Protein AF-0000000078804999 (afdb_homodimer)

Organism: NCBI:txid518634

pLDDT: mean 87.26, std 16.15, range [24.84, 98.88]

Solvent-accessible surface area (backbone atoms only — not comparable to full-atom values): 35826 Å² total; per-residue (Å²): 128,84,44,66,63,52,32,11,62,66,38,70,49,52,58,65,57,41,47,28,57,76,64,70,39,83,91,68,55,69,66,58,43,50,38,41,52,50,25,22,59,74,62,65,51,66,70,51,42,36,56,51,24,42,74,66,70,43,60,48,25,32,33,41,32,29,53,40,44,56,35,63,66,48,12,44,45,47,31,37,33,38,26,46,30,35,76,70,68,27,40,40,30,64,37,34,31,66,37,39,74,41,59,70,63,60,57,50,50,38,43,70,22,47,64,22,51,31,36,40,43,51,50,90,73,86,70,53,34,66,59,60,49,64,62,77,62,33,51,33,27,41,47,33,65,50,33,65,72,35,35,23,35,31,67,32,30,50,58,44,8,48,56,51,34,51,53,38,61,74,57,62,53,55,25,36,36,39,43,42,57,63,72,79,50,64,44,86,82,41,44,49,50,72,49,38,19,55,52,39,26,51,51,51,30,51,76,70,72,29,50,72,48,79,44,66,32,62,59,91,78,36,61,69,43,31,44,53,38,37,54,47,47,59,70,74,38,81,72,52,27,29,40,37,20,40,33,67,44,30,22,31,36,48,22,52,33,53,74,71,65,51,51,65,24,82,57,30,25,38,34,21,43,52,47,49,70,52,29,65,32,13,42,49,40,35,14,20,36,24,54,45,49,67,62,50,22,47,50,50,46,52,52,44,52,53,35,40,38,50,72,70,64,62,60,73,72,70,78,66,68,69,80,86,67,77,83,64,86,75,70,70,66,53,52,66,49,74,36,67,55,45,77,42,87,40,57,19,52,109,128,83,44,65,62,52,32,11,62,67,37,72,47,53,56,66,57,41,48,27,56,75,62,69,40,82,90,71,55,71,68,55,43,49,38,41,52,50,24,23,58,76,62,66,50,65,71,51,42,34,56,51,24,42,74,68,70,43,58,48,26,34,34,42,33,28,54,42,45,54,35,64,67,47,11,43,45,47,30,38,34,36,26,46,30,34,77,69,68,28,40,39,30,64,38,35,32,67,38,41,74,41,59,72,62,60,57,51,50,37,41,69,23,45,65,24,50,31,35,40,42,51,52,90,73,86,70,54,34,68,57,60,51,66,63,78,62,32,51,34,26,40,48,34,64,51,32,63,74,34,34,24,34,30,66,31,30,51,58,44,8,48,55,51,33,50,54,38,59,75,54,61,52,55,27,35,37,38,43,42,59,65,70,81,50,62,43,87,84,42,44,48,50,72,49,38,19,55,54,38,25,50,52,52,29,52,75,70,71,28,48,73,47,79,46,68,32,61,59,91,76,37,61,69,43,30,42,52,38,37,54,47,45,58,70,74,37,80,71,51,24,29,39,37,20,39,32,66,45,28,20,30,36,49,22,52,34,53,74,70,67,51,50,66,23,84,59,29,24,38,35,21,43,51,46,49,71,52,28,66,32,13,40,50,39,36,15,20,35,24,53,46,49,66,60,49,21,48,51,49,46,54,53,43,50,53,34,39,38,50,71,70,63,62,58,75,72,74,81,70,64,78,83,86,68,75,83,62,88,72,71,70,64,52,52,66,49,71,37,68,53,45,76,43,88,43,56,18,50,110

Structure (mmCIF, N/CA/C/O backbone):
data_AF-0000000078804999-model_v1
#
loop_
_entity.id
_entity.type
_entity.pdbx_description
1 polymer 'Transcriptional regulator, LacI family'
#
loop_
_atom_site.group_PDB
_atom_site.id
_atom_site.type_symbol
_atom_site.label_atom_id
_atom_site.label_alt_id
_atom_site.label_comp_id
_atom_site.label_asym_id
_atom_site.label_entity_id
_atom_site.label_seq_id
_atom_site.pdbx_PDB_ins_code
_atom_site.Cartn_x
_atom_site.Cartn_y
_atom_site.Cartn_z
_atom_site.occupancy
_atom_site.B_iso_or_equiv
_atom_site.auth_seq_id
_atom_site.auth_comp_id
_atom_site.auth_asym_id
_atom_site.auth_atom_id
_atom_site.pdbx_PDB_model_num
ATOM 1 N N . MET A 1 1 ? 15.82 34.188 16.109 1 55.66 1 MET A N 1
ATOM 2 C CA . MET A 1 1 ? 15.422 33.594 14.828 1 55.66 1 MET A CA 1
ATOM 3 C C . MET A 1 1 ? 14.961 34.688 13.852 1 55.66 1 MET A C 1
ATOM 5 O O . MET A 1 1 ? 14.352 35.656 14.258 1 55.66 1 MET A O 1
ATOM 9 N N . VAL A 1 2 ? 15.672 34.688 12.703 1 70.12 2 VAL A N 1
ATOM 10 C CA . VAL A 1 2 ? 15.305 35.625 11.656 1 70.12 2 VAL A CA 1
ATOM 11 C C . VAL A 1 2 ? 13.836 35.469 11.289 1 70.12 2 VAL A C 1
ATOM 13 O O . VAL A 1 2 ? 13.375 34.344 11.055 1 70.12 2 VAL A O 1
ATOM 16 N N . GLY A 1 3 ? 13.008 36.469 11.562 1 78.62 3 GLY A N 1
ATOM 17 C CA . GLY A 1 3 ? 11.594 36.438 11.211 1 78.62 3 GLY A CA 1
ATOM 18 C C . GLY A 1 3 ? 11.234 37.438 10.109 1 78.62 3 GLY A C 1
ATOM 19 O O . GLY A 1 3 ? 12.109 38.094 9.547 1 78.62 3 GLY A O 1
ATOM 20 N N . MET A 1 4 ? 9.93 37.438 9.859 1 83.88 4 MET A N 1
ATOM 21 C CA . MET A 1 4 ? 9.438 38.312 8.789 1 83.88 4 MET A CA 1
ATOM 22 C C . MET A 1 4 ? 9.734 39.75 9.102 1 83.88 4 MET A C 1
ATOM 24 O O . MET A 1 4 ? 9.984 40.562 8.195 1 83.88 4 MET A O 1
ATOM 28 N N . ARG A 1 5 ? 9.805 40.031 10.305 1 85.44 5 ARG A N 1
ATOM 29 C CA . ARG A 1 5 ? 10.109 41.406 10.719 1 85.44 5 ARG A CA 1
ATOM 30 C C . ARG A 1 5 ? 11.539 41.781 10.352 1 85.44 5 ARG A C 1
ATOM 32 O O . ARG A 1 5 ? 11.805 42.906 9.961 1 85.44 5 ARG A O 1
ATOM 39 N N . ASP A 1 6 ? 12.414 40.812 10.5 1 88.44 6 ASP A N 1
ATOM 40 C CA . ASP A 1 6 ? 13.805 41.062 10.133 1 88.44 6 ASP A CA 1
ATOM 41 C C . ASP A 1 6 ? 13.945 41.25 8.625 1 88.44 6 ASP A C 1
ATOM 43 O O . ASP A 1 6 ? 14.734 42.094 8.172 1 88.44 6 ASP A O 1
ATOM 47 N N . VAL A 1 7 ? 13.172 40.469 7.98 1 90.56 7 VAL A N 1
ATOM 48 C CA . VAL A 1 7 ? 13.18 40.594 6.527 1 90.56 7 VAL A CA 1
ATOM 49 C C . VAL A 1 7 ? 12.656 42 6.129 1 90.56 7 VAL A C 1
ATOM 51 O O . VAL A 1 7 ? 13.219 42.625 5.246 1 90.56 7 VAL A O 1
ATOM 54 N N . ALA A 1 8 ? 11.688 42.406 6.73 1 90.75 8 ALA A N 1
ATOM 55 C CA . ALA A 1 8 ? 11.094 43.719 6.453 1 90.75 8 ALA A CA 1
ATOM 56 C C . ALA A 1 8 ? 12.086 44.844 6.719 1 90.75 8 ALA A C 1
ATOM 58 O O . ALA A 1 8 ? 12.219 45.75 5.91 1 90.75 8 ALA A O 1
ATOM 59 N N . LYS A 1 9 ? 12.719 44.719 7.766 1 91.81 9 LYS A N 1
ATOM 60 C CA . LYS A 1 9 ? 13.719 45.719 8.148 1 91.81 9 LYS A CA 1
ATOM 61 C C . LYS A 1 9 ? 14.859 45.781 7.133 1 91.81 9 LYS A C 1
ATOM 63 O O . LYS A 1 9 ? 15.273 46.844 6.707 1 91.81 9 LYS A O 1
ATOM 68 N N . THR A 1 10 ? 15.281 44.625 6.785 1 92.31 10 THR A N 1
ATOM 69 C CA . THR A 1 10 ? 16.406 44.531 5.863 1 92.31 10 THR A CA 1
ATOM 70 C C . THR A 1 10 ? 16.016 45.031 4.473 1 92.31 10 THR A C 1
ATOM 72 O O . THR A 1 10 ? 16.812 45.688 3.795 1 92.31 10 THR A O 1
ATOM 75 N N . ALA A 1 11 ? 14.898 44.656 4.109 1 92.31 11 ALA A N 1
ATOM 76 C CA . ALA A 1 11 ? 14.398 45.031 2.783 1 92.31 11 ALA A CA 1
ATOM 77 C C . ALA A 1 11 ? 13.922 46.469 2.752 1 92.31 11 ALA A C 1
ATOM 79 O O . ALA A 1 11 ? 13.742 47.062 1.678 1 92.31 11 ALA A O 1
ATOM 80 N N . GLY A 1 12 ? 13.617 47.125 3.84 1 93.19 12 GLY A N 1
ATOM 81 C CA . GLY A 1 12 ? 13.094 48.469 3.912 1 93.19 12 GLY A CA 1
ATOM 82 C C . GLY A 1 12 ? 11.641 48.594 3.486 1 93.19 12 GLY A C 1
ATOM 83 O O . GLY A 1 12 ? 11.258 49.531 2.812 1 93.19 12 GLY A O 1
ATOM 84 N N . VAL A 1 13 ? 10.984 47.531 3.715 1 92.81 13 VAL A N 1
ATOM 85 C CA . VAL A 1 13 ? 9.57 47.531 3.344 1 92.81 13 VAL A CA 1
ATOM 86 C C . VAL A 1 13 ? 8.719 47.188 4.562 1 92.81 13 VAL A C 1
ATOM 88 O O . VAL A 1 13 ? 9.25 46.906 5.645 1 92.81 13 VAL A O 1
ATOM 91 N N . SER A 1 14 ? 7.406 47.375 4.414 1 89.25 14 SER A N 1
ATOM 92 C CA . SER A 1 14 ? 6.488 47.062 5.5 1 89.25 14 SER A CA 1
ATOM 93 C C . SER A 1 14 ? 6.375 45.531 5.688 1 89.25 14 SER A C 1
ATOM 95 O O . SER A 1 14 ? 6.656 44.781 4.762 1 89.25 14 SER A O 1
ATOM 97 N N . LEU A 1 15 ? 5.953 45.125 6.914 1 89.06 15 LEU A N 1
ATOM 98 C CA . LEU A 1 15 ? 5.691 43.719 7.211 1 89.06 15 LEU A CA 1
ATOM 99 C C . LEU A 1 15 ? 4.637 43.156 6.27 1 89.06 15 LEU A C 1
ATOM 101 O O . LEU A 1 15 ? 4.719 41.969 5.863 1 89.06 15 LEU A O 1
ATOM 105 N N . SER A 1 16 ? 3.701 44 5.93 1 86.19 16 SER A N 1
ATOM 106 C CA . SER A 1 16 ? 2.635 43.594 5.027 1 86.19 16 SER A CA 1
ATOM 107 C C . SER A 1 16 ? 3.18 43.25 3.643 1 86.19 16 SER A C 1
ATOM 109 O O . SER A 1 16 ? 2.752 42.281 3.018 1 86.19 16 SER A O 1
ATOM 111 N N . THR A 1 17 ? 4.039 44.031 3.242 1 87.69 17 THR A N 1
ATOM 112 C CA . THR A 1 17 ? 4.656 43.812 1.941 1 87.69 17 THR A CA 1
ATOM 113 C C . THR A 1 17 ? 5.43 42.5 1.939 1 87.69 17 THR A C 1
ATOM 115 O O . THR A 1 17 ? 5.355 41.719 0.979 1 87.69 17 THR A O 1
ATOM 118 N N . VAL A 1 18 ? 6.152 42.219 3.049 1 88 18 VAL A N 1
ATOM 119 C CA . VAL A 1 18 ? 6.895 40.969 3.178 1 88 18 VAL A CA 1
ATOM 120 C C . VAL A 1 18 ? 5.926 39.781 3.166 1 88 18 VAL A C 1
ATOM 122 O O . VAL A 1 18 ? 6.184 38.75 2.518 1 88 18 VAL A O 1
ATOM 125 N N . SER A 1 19 ? 4.879 39.938 3.836 1 81.56 19 SER A N 1
ATOM 126 C CA . SER A 1 19 ? 3.869 38.906 3.906 1 81.56 19 SER A CA 1
ATOM 127 C C . SER A 1 19 ? 3.305 38.594 2.525 1 81.56 19 SER A C 1
ATOM 129 O O . SER A 1 19 ? 3.143 37.406 2.17 1 81.56 19 SER A O 1
ATOM 131 N N . LEU A 1 20 ? 3.051 39.625 1.812 1 82.06 20 LEU A N 1
ATOM 132 C CA . LEU A 1 20 ? 2.508 39.469 0.47 1 82.06 20 LEU A CA 1
ATOM 133 C C . LEU A 1 20 ? 3.498 38.719 -0.428 1 82.06 20 LEU A C 1
ATOM 135 O O . LEU A 1 20 ? 3.109 37.844 -1.207 1 82.06 20 LEU A O 1
ATOM 139 N N . VAL A 1 21 ? 4.703 39.031 -0.311 1 79.31 21 VAL A N 1
ATOM 140 C CA . VAL A 1 21 ? 5.742 38.406 -1.136 1 79.31 21 VAL A CA 1
ATOM 141 C C . VAL A 1 21 ? 5.945 36.969 -0.72 1 79.31 21 VAL A C 1
ATOM 143 O O . VAL A 1 21 ? 5.992 36.062 -1.568 1 79.31 21 VAL A O 1
ATOM 146 N N . VAL A 1 22 ? 6.02 36.719 0.63 1 79.62 22 VAL A N 1
ATOM 147 C CA . VAL A 1 22 ? 6.328 35.406 1.187 1 79.62 22 VAL A CA 1
ATOM 148 C C . VAL A 1 22 ? 5.176 34.438 0.903 1 79.62 22 VAL A C 1
ATOM 150 O O . VAL A 1 22 ? 5.402 33.25 0.643 1 79.62 22 VAL A O 1
ATOM 153 N N . ASN A 1 23 ? 3.998 35 0.864 1 74.62 23 ASN A N 1
ATOM 154 C CA . ASN A 1 23 ? 2.82 34.156 0.685 1 74.62 23 ASN A CA 1
ATOM 155 C C . ASN A 1 23 ? 2.305 34.219 -0.75 1 74.62 23 ASN A C 1
ATOM 157 O O . ASN A 1 23 ? 1.319 33.562 -1.087 1 74.62 23 ASN A O 1
ATOM 161 N N . ASN A 1 24 ? 2.988 34.906 -1.543 1 73.44 24 ASN A N 1
ATOM 162 C CA . ASN A 1 24 ? 2.602 35.094 -2.938 1 73.44 24 ASN A CA 1
ATOM 163 C C . ASN A 1 24 ? 1.126 35.469 -3.066 1 73.44 24 ASN A C 1
ATOM 165 O O . ASN A 1 24 ? 0.387 34.844 -3.82 1 73.44 24 ASN A O 1
ATOM 169 N N . THR A 1 25 ? 0.78 36.25 -2.217 1 70.69 25 THR A N 1
ATOM 170 C CA . THR A 1 25 ? -0.591 36.75 -2.248 1 70.69 25 THR A CA 1
ATOM 171 C C . THR A 1 25 ? -0.617 38.25 -2.51 1 70.69 25 THR A C 1
ATOM 173 O O . THR A 1 25 ? 0.328 38.969 -2.164 1 70.69 25 THR A O 1
ATOM 176 N N . GLY A 1 26 ? -1.619 38.75 -3.23 1 70.25 26 GLY A N 1
ATOM 177 C CA . GLY A 1 26 ? -1.794 40.188 -3.482 1 70.25 26 GLY A CA 1
ATOM 178 C C . GLY A 1 26 ? -0.803 40.75 -4.492 1 70.25 26 GLY A C 1
ATOM 179 O O . GLY A 1 26 ? 0.019 40 -5.031 1 70.25 26 GLY A O 1
ATOM 180 N N . TYR A 1 27 ? -0.917 41.938 -4.832 1 82.06 27 TYR A N 1
ATOM 181 C CA . TYR A 1 27 ? -0.041 42.594 -5.789 1 82.06 27 TYR A CA 1
ATOM 182 C C . TYR A 1 27 ? 1.155 43.25 -5.086 1 82.06 27 TYR A C 1
ATOM 184 O O . TYR A 1 27 ? 1.003 43.875 -4.047 1 82.06 27 TYR A O 1
ATOM 192 N N . VAL A 1 28 ? 2.271 42.812 -5.477 1 85.31 28 VAL A N 1
ATOM 193 C CA . VAL A 1 28 ? 3.52 43.469 -5.086 1 85.31 28 VAL A CA 1
ATOM 194 C C . VAL A 1 28 ? 4.359 43.75 -6.324 1 85.31 28 VAL A C 1
ATOM 196 O O . VAL A 1 28 ? 4.426 42.938 -7.246 1 85.31 28 VAL A O 1
ATOM 199 N N . SER A 1 29 ? 4.789 45.031 -6.434 1 88.19 29 SER A N 1
ATOM 200 C CA . SER A 1 29 ? 5.602 45.406 -7.59 1 88.19 29 SER A CA 1
ATOM 201 C C . SER A 1 29 ? 6.844 44.531 -7.699 1 88.19 29 SER A C 1
ATOM 203 O O . SER A 1 29 ? 7.316 44 -6.699 1 88.19 29 SER A O 1
ATOM 205 N N . ASP A 1 30 ? 7.309 44.406 -8.914 1 90.19 30 ASP A N 1
ATOM 206 C CA . ASP A 1 30 ? 8.492 43.594 -9.18 1 90.19 30 ASP A CA 1
ATOM 207 C C . ASP A 1 30 ? 9.688 44.094 -8.367 1 90.19 30 ASP A C 1
ATOM 209 O O . ASP A 1 30 ? 10.492 43.281 -7.879 1 90.19 30 ASP A O 1
ATOM 213 N N . ASP A 1 31 ? 9.727 45.344 -8.32 1 89.69 31 ASP A N 1
ATOM 214 C CA . ASP A 1 31 ? 10.828 45.938 -7.574 1 89.69 31 ASP A CA 1
ATOM 215 C C . ASP A 1 31 ? 10.773 45.562 -6.098 1 89.69 31 ASP A C 1
ATOM 217 O O . ASP A 1 31 ? 11.789 45.188 -5.508 1 89.69 31 ASP A O 1
ATOM 221 N N . MET A 1 32 ? 9.641 45.688 -5.527 1 90.38 32 MET A N 1
ATOM 222 C CA . MET A 1 32 ? 9.453 45.344 -4.117 1 90.38 32 MET A CA 1
ATOM 223 C C . MET A 1 32 ? 9.695 43.844 -3.867 1 90.38 32 MET A C 1
ATOM 225 O O . MET A 1 32 ? 10.297 43.469 -2.857 1 90.38 32 MET A O 1
ATOM 229 N N . ARG A 1 33 ? 9.258 43.031 -4.68 1 92.06 33 ARG A N 1
ATOM 230 C CA . ARG A 1 33 ? 9.469 41.594 -4.582 1 92.06 33 ARG A CA 1
ATOM 231 C C . ARG A 1 33 ? 10.961 41.25 -4.578 1 92.06 33 ARG A C 1
ATOM 233 O O . ARG A 1 33 ? 11.422 40.438 -3.768 1 92.06 33 ARG A O 1
ATOM 240 N N . ALA A 1 34 ? 11.602 41.875 -5.48 1 91.69 34 ALA A N 1
ATOM 241 C CA . ALA A 1 34 ? 13.039 41.656 -5.578 1 91.69 34 ALA A CA 1
ATOM 242 C C . ALA A 1 34 ? 13.75 42.031 -4.289 1 91.69 34 ALA A C 1
ATOM 244 O O . ALA A 1 34 ? 14.672 41.375 -3.846 1 91.69 34 ALA A O 1
ATOM 245 N N . LYS A 1 35 ? 13.367 43.156 -3.77 1 92.12 35 LYS A N 1
ATOM 246 C CA . LYS A 1 35 ? 13.953 43.656 -2.521 1 92.12 35 LYS A CA 1
ATOM 247 C C . LYS A 1 35 ? 13.727 42.656 -1.391 1 92.12 35 LYS A C 1
ATOM 249 O O . LYS A 1 35 ? 14.641 42.344 -0.615 1 92.12 35 LYS A O 1
ATOM 254 N N . VAL A 1 36 ? 12.531 42.156 -1.326 1 91.75 36 VAL A N 1
ATOM 255 C CA . VAL A 1 36 ? 12.164 41.219 -0.266 1 91.75 36 VAL A CA 1
ATOM 256 C C . VAL A 1 36 ? 12.922 39.906 -0.443 1 91.75 36 VAL A C 1
ATOM 258 O O . VAL A 1 36 ? 13.469 39.375 0.52 1 91.75 36 VAL A O 1
ATOM 261 N N . GLU A 1 37 ? 12.984 39.438 -1.61 1 89.94 37 GLU A N 1
ATOM 262 C CA . GLU A 1 37 ? 13.688 38.188 -1.895 1 89.94 37 GLU A CA 1
ATOM 263 C C . GLU A 1 37 ? 15.18 38.312 -1.598 1 89.94 37 GLU A C 1
ATOM 265 O O . GLU A 1 37 ? 15.797 37.375 -1.105 1 89.94 37 GLU A O 1
ATOM 270 N N . ALA A 1 38 ? 15.75 39.438 -1.987 1 89.38 38 ALA A N 1
ATOM 271 C CA . ALA A 1 38 ? 17.156 39.719 -1.684 1 89.38 38 ALA A CA 1
ATOM 272 C C . ALA A 1 38 ? 17.406 39.688 -0.178 1 89.38 38 ALA A C 1
ATOM 274 O O . ALA A 1 38 ? 18.422 39.156 0.288 1 89.38 38 ALA A O 1
ATOM 275 N N . ALA A 1 39 ? 16.562 40.312 0.559 1 90 39 ALA A N 1
ATOM 276 C CA . ALA A 1 39 ? 16.656 40.344 2.016 1 90 39 ALA A CA 1
ATOM 277 C C . ALA A 1 39 ? 16.531 38.938 2.604 1 90 39 ALA A C 1
ATOM 279 O O . ALA A 1 39 ? 17.234 38.594 3.557 1 90 39 ALA A O 1
ATOM 280 N N . MET A 1 40 ? 15.648 38.156 2.047 1 87 40 MET A N 1
ATOM 281 C CA . MET A 1 40 ? 15.469 36.781 2.496 1 87 40 MET A CA 1
ATOM 282 C C . MET A 1 40 ? 16.734 35.969 2.291 1 87 40 MET A C 1
ATOM 284 O O . MET A 1 40 ? 17.141 35.188 3.172 1 87 40 MET A O 1
ATOM 288 N N . ARG A 1 41 ? 17.297 36.156 1.209 1 82.81 41 ARG A N 1
ATOM 289 C CA . ARG A 1 41 ? 18.547 35.438 0.9 1 82.81 41 ARG A CA 1
ATOM 290 C C . ARG A 1 41 ? 19.672 35.875 1.839 1 82.81 41 ARG A C 1
ATOM 292 O O . ARG A 1 41 ? 20.422 35.062 2.344 1 82.81 41 ARG A O 1
ATOM 299 N N . GLN A 1 42 ? 19.75 37.188 1.943 1 85.56 42 GLN A N 1
ATOM 300 C CA . GLN A 1 42 ? 20.797 37.75 2.801 1 85.56 42 GLN A CA 1
ATOM 301 C C . GLN A 1 42 ? 20.688 37.188 4.223 1 85.56 42 GLN A C 1
ATOM 303 O O . GLN A 1 42 ? 21.703 36.938 4.871 1 85.56 42 GLN A O 1
ATOM 308 N N . LEU A 1 43 ? 19.484 37 4.633 1 84.44 43 LEU A N 1
ATOM 309 C CA . LEU A 1 43 ? 19.234 36.594 6.012 1 84.44 43 LEU A CA 1
ATOM 310 C C . LEU A 1 43 ? 19.094 35.094 6.105 1 84.44 43 LEU A C 1
ATOM 312 O O . LEU A 1 43 ? 18.891 34.531 7.195 1 84.44 43 LEU A O 1
ATOM 316 N N . ASN A 1 44 ? 19.156 34.469 4.934 1 78 44 ASN A N 1
ATOM 317 C CA . ASN A 1 44 ? 18.875 33.062 4.883 1 78 44 ASN A CA 1
ATOM 318 C C . ASN A 1 44 ? 17.531 32.719 5.508 1 78 44 ASN A C 1
ATOM 320 O O . ASN A 1 44 ? 17.422 31.781 6.309 1 78 44 ASN A O 1
ATOM 324 N N . TYR A 1 45 ? 16.641 33.719 5.18 1 76.44 45 TYR A N 1
ATOM 325 C CA . TYR A 1 45 ? 15.297 33.531 5.707 1 76.44 45 TYR A CA 1
ATOM 326 C C . TYR A 1 45 ? 14.508 32.531 4.875 1 76.44 45 TYR A C 1
ATOM 328 O O . TYR A 1 45 ? 14.367 32.688 3.66 1 76.44 45 TYR A O 1
ATOM 336 N N . ILE A 1 46 ? 14.125 31.438 5.578 1 73.56 46 ILE A N 1
ATOM 337 C CA . ILE A 1 46 ? 13.234 30.453 4.965 1 73.56 46 ILE A CA 1
ATOM 338 C C . ILE A 1 46 ? 11.844 30.562 5.586 1 73.56 46 ILE A C 1
ATOM 340 O O . ILE A 1 46 ? 11.688 30.438 6.801 1 73.56 46 ILE A O 1
ATOM 344 N N . PRO A 1 47 ? 10.891 30.969 4.672 1 75.88 47 PRO A N 1
ATOM 345 C CA . PRO A 1 47 ? 9.531 31.094 5.207 1 75.88 47 PRO A CA 1
ATOM 346 C C . PRO A 1 47 ? 9.062 29.844 5.938 1 75.88 47 PRO A C 1
ATOM 348 O O . PRO A 1 47 ? 9.344 28.734 5.492 1 75.88 47 PRO A O 1
ATOM 351 N N . ASN A 1 48 ? 8.469 30.094 7.07 1 74.25 48 ASN A N 1
ATOM 352 C CA . ASN A 1 48 ? 7.91 29 7.867 1 74.25 48 ASN A CA 1
ATOM 353 C C . ASN A 1 48 ? 6.559 28.547 7.324 1 74.25 48 ASN A C 1
ATOM 355 O O . ASN A 1 48 ? 5.586 29.312 7.359 1 74.25 48 ASN A O 1
ATOM 359 N N . GLU A 1 49 ? 6.547 27.375 6.805 1 77.5 49 GLU A N 1
ATOM 360 C CA . GLU A 1 49 ? 5.332 26.875 6.172 1 77.5 49 GLU A CA 1
ATOM 361 C C . GLU A 1 49 ? 4.199 26.734 7.184 1 77.5 49 GLU A C 1
ATOM 363 O O . GLU A 1 49 ? 3.023 26.828 6.828 1 77.5 49 GLU A O 1
ATOM 368 N N . LEU A 1 50 ? 4.574 26.531 8.328 1 74.88 50 LEU A N 1
ATOM 369 C CA . LEU A 1 50 ? 3.553 26.453 9.367 1 74.88 50 LEU A CA 1
ATOM 370 C C . LEU A 1 50 ? 2.771 27.766 9.453 1 74.88 50 LEU A C 1
ATOM 372 O O . LEU A 1 50 ? 1.546 27.75 9.586 1 74.88 50 LEU A O 1
ATOM 376 N N . ALA A 1 51 ? 3.512 28.828 9.414 1 70.69 51 ALA A N 1
ATOM 377 C CA . ALA A 1 51 ? 2.875 30.141 9.445 1 70.69 51 ALA A CA 1
ATOM 378 C C . ALA A 1 51 ? 2.008 30.375 8.211 1 70.69 51 ALA A C 1
ATOM 380 O O . ALA A 1 51 ? 0.892 30.891 8.312 1 70.69 51 ALA A O 1
ATOM 381 N N . ARG A 1 52 ? 2.564 29.984 7.176 1 75.38 52 ARG A N 1
ATOM 382 C CA . ARG A 1 52 ? 1.836 30.141 5.922 1 75.38 52 ARG A CA 1
ATOM 383 C C . ARG A 1 52 ? 0.568 29.297 5.914 1 75.38 52 ARG A C 1
ATOM 385 O O . ARG A 1 52 ? -0.479 29.734 5.438 1 75.38 52 ARG A O 1
ATOM 392 N N . ASN A 1 53 ? 0.741 28.094 6.289 1 78.62 53 ASN A N 1
ATOM 393 C CA . ASN A 1 53 ? -0.4 27.188 6.355 1 78.62 53 ASN A CA 1
ATOM 394 C C . ASN A 1 53 ? -1.479 27.719 7.297 1 78.62 53 ASN A C 1
ATOM 396 O O . ASN A 1 53 ? -2.672 27.578 7.016 1 78.62 53 ASN A O 1
ATOM 400 N N . LEU A 1 54 ? -1.038 28.266 8.328 1 71.75 54 LEU A N 1
ATOM 401 C CA . LEU A 1 54 ? -1.99 28.844 9.273 1 71.75 54 LEU A CA 1
ATOM 402 C C . LEU A 1 54 ? -2.764 29.984 8.625 1 71.75 54 LEU A C 1
ATOM 404 O O . LEU A 1 54 ? -3.982 30.094 8.781 1 71.75 54 LEU A O 1
ATOM 408 N N . TYR A 1 55 ? -2.016 30.781 7.949 1 69.25 55 TYR A N 1
ATOM 409 C CA . TYR A 1 55 ? -2.623 31.938 7.289 1 69.25 55 TYR A CA 1
ATOM 410 C C . TYR A 1 55 ? -3.66 31.484 6.266 1 69.25 55 TYR A C 1
ATOM 412 O O . TYR A 1 55 ? -4.754 32.062 6.195 1 69.25 55 TYR A O 1
ATOM 420 N N . ARG A 1 56 ? -3.355 30.484 5.57 1 75.19 56 ARG A N 1
ATOM 421 C CA . ARG A 1 56 ? -4.223 30.016 4.5 1 75.19 56 ARG A CA 1
ATOM 422 C C . ARG A 1 56 ? -5.219 28.984 5.023 1 75.19 56 ARG A C 1
ATOM 424 O O . ARG A 1 56 ? -6.188 28.641 4.34 1 75.19 56 ARG A O 1
ATOM 431 N N . ASN A 1 57 ? -4.965 28.531 6.18 1 79.19 57 ASN A N 1
ATOM 432 C CA . ASN A 1 57 ? -5.754 27.453 6.766 1 79.19 57 ASN A CA 1
ATOM 433 C C . ASN A 1 57 ? -5.742 26.219 5.891 1 79.19 57 ASN A C 1
ATOM 435 O O . ASN A 1 57 ? -6.797 25.656 5.59 1 79.19 57 ASN A O 1
ATOM 439 N N . ARG A 1 58 ? -4.57 25.953 5.348 1 86.62 58 ARG A N 1
ATOM 440 C CA . ARG A 1 58 ? -4.367 24.797 4.484 1 86.62 58 ARG A CA 1
ATOM 441 C C . ARG A 1 58 ? -3.016 24.141 4.758 1 86.62 58 ARG A C 1
ATOM 443 O O . ARG A 1 58 ? -2.045 24.828 5.094 1 86.62 58 ARG A O 1
ATOM 450 N N . THR A 1 59 ? -2.979 22.859 4.59 1 88.06 59 THR A N 1
ATOM 451 C CA . THR A 1 59 ? -1.727 22.141 4.773 1 88.06 59 THR A CA 1
ATOM 452 C C . THR A 1 59 ? -1.232 21.562 3.445 1 88.06 59 THR A C 1
ATOM 454 O O . THR A 1 59 ? -0.077 21.156 3.334 1 88.06 59 THR A O 1
ATOM 457 N N . ASN A 1 60 ? -2.107 21.531 2.451 1 91.31 60 ASN A N 1
ATOM 458 C CA . ASN A 1 60 ? -1.851 20.875 1.175 1 91.31 60 ASN A CA 1
ATOM 459 C C . ASN A 1 60 ? -1.523 19.406 1.36 1 91.31 60 ASN A C 1
ATOM 461 O O . ASN A 1 60 ? -0.64 18.859 0.688 1 91.31 60 ASN A O 1
ATOM 465 N N . THR A 1 61 ? -2.148 18.797 2.307 1 94.31 61 THR A N 1
ATOM 466 C CA . THR A 1 61 ? -1.937 17.391 2.631 1 94.31 61 THR A CA 1
ATOM 467 C C . THR A 1 61 ? -3.248 16.609 2.559 1 94.31 61 THR A C 1
ATOM 469 O O . THR A 1 61 ? -4.281 17.094 3.037 1 94.31 61 THR A O 1
ATOM 472 N N . ILE A 1 62 ? -3.225 15.5 1.855 1 97.31 62 ILE A N 1
ATOM 473 C CA . ILE A 1 62 ? -4.375 14.609 1.764 1 97.31 62 ILE A CA 1
ATOM 474 C C . ILE A 1 62 ? -4.066 13.297 2.477 1 97.31 62 ILE A C 1
ATOM 476 O O . ILE A 1 62 ? -3.049 12.656 2.197 1 97.31 62 ILE A O 1
ATOM 480 N N . GLY A 1 63 ? -4.898 12.945 3.428 1 97.12 63 GLY A N 1
ATOM 481 C CA . GLY A 1 63 ? -4.797 11.641 4.066 1 97.12 63 GLY A CA 1
ATOM 482 C C . GLY A 1 63 ? -5.449 10.531 3.268 1 97.12 63 GLY A C 1
ATOM 483 O O . GLY A 1 63 ? -6.535 10.711 2.715 1 97.12 63 GLY A O 1
ATOM 484 N N . VAL A 1 64 ? -4.777 9.438 3.17 1 97.06 64 VAL A N 1
ATOM 485 C CA . VAL A 1 64 ? -5.336 8.25 2.529 1 97.06 64 VAL A CA 1
ATOM 486 C C . VAL A 1 64 ? -5.539 7.148 3.564 1 97.06 64 VAL A C 1
ATOM 488 O O . VAL A 1 64 ? -4.574 6.508 3.996 1 97.06 64 VAL A O 1
ATOM 491 N N . ILE A 1 65 ? -6.801 6.902 3.9 1 95.31 65 ILE A N 1
ATOM 492 C CA . ILE A 1 65 ? -7.141 5.855 4.859 1 95.31 65 ILE A CA 1
ATOM 493 C C . ILE A 1 65 ? -7.273 4.516 4.133 1 95.31 65 ILE A C 1
ATOM 495 O O . ILE A 1 65 ? -8.023 4.402 3.16 1 95.31 65 ILE A O 1
ATOM 499 N N . MET A 1 66 ? -6.574 3.531 4.582 1 93.44 66 MET A N 1
ATOM 500 C CA . MET A 1 66 ? -6.582 2.191 4.004 1 93.44 66 MET A CA 1
ATOM 501 C C . MET A 1 66 ? -6.301 1.135 5.066 1 93.44 66 MET A C 1
ATOM 503 O O . MET A 1 66 ? -5.824 1.457 6.156 1 93.44 66 MET A O 1
ATOM 507 N N . PRO A 1 67 ? -6.543 -0.114 4.773 1 90.94 67 PRO A N 1
ATOM 508 C CA . PRO A 1 67 ? -6.246 -1.164 5.75 1 90.94 67 PRO A CA 1
ATOM 509 C C . PRO A 1 67 ? -4.754 -1.291 6.047 1 90.94 67 PRO A C 1
ATOM 511 O O . PRO A 1 67 ? -4.344 -1.235 7.207 1 90.94 67 PRO A O 1
ATOM 514 N N . THR A 1 68 ? -3.984 -1.458 5.031 1 93.25 68 THR A N 1
ATOM 515 C CA . THR A 1 68 ? -2.535 -1.543 5.164 1 93.25 68 THR A CA 1
ATOM 516 C C . THR A 1 68 ? -1.849 -1.185 3.848 1 93.25 68 THR A C 1
ATOM 518 O O . THR A 1 68 ? -2.336 -1.535 2.771 1 93.25 68 THR A O 1
ATOM 521 N N . ILE A 1 69 ? -0.713 -0.544 3.982 1 94.81 69 ILE A N 1
ATOM 522 C CA . ILE A 1 69 ? 0.056 -0.148 2.809 1 94.81 69 ILE A CA 1
ATOM 523 C C . ILE A 1 69 ? 0.876 -1.333 2.303 1 94.81 69 ILE A C 1
ATOM 525 O O . ILE A 1 69 ? 1.383 -1.312 1.18 1 94.81 69 ILE A O 1
ATOM 529 N N . ALA A 1 70 ? 0.946 -2.398 3.061 1 93.62 70 ALA A N 1
ATOM 530 C CA . ALA A 1 70 ? 1.728 -3.572 2.684 1 93.62 70 ALA A CA 1
ATOM 531 C C . ALA A 1 70 ? 1.008 -4.391 1.613 1 93.62 70 ALA A C 1
ATOM 533 O O . ALA A 1 70 ? 1.629 -5.199 0.919 1 93.62 70 ALA A O 1
ATOM 534 N N . HIS A 1 71 ? -0.257 -4.219 1.546 1 93.81 71 HIS A N 1
ATOM 535 C CA . HIS A 1 71 ? -1.037 -4.953 0.559 1 93.81 71 HIS A CA 1
ATOM 536 C C . HIS A 1 71 ? -0.806 -4.406 -0.846 1 93.81 71 HIS A C 1
ATOM 538 O O . HIS A 1 71 ? -0.848 -3.193 -1.06 1 93.81 71 HIS A O 1
ATOM 544 N N . PRO A 1 72 ? -0.626 -5.281 -1.808 1 94.81 72 PRO A N 1
ATOM 545 C CA . PRO A 1 72 ? -0.255 -4.832 -3.152 1 94.81 72 PRO A CA 1
ATOM 546 C C . PRO A 1 72 ? -1.314 -3.934 -3.787 1 94.81 72 PRO A C 1
ATOM 548 O O . PRO A 1 72 ? -0.98 -3.023 -4.547 1 94.81 72 PRO A O 1
ATOM 551 N N . PHE A 1 73 ? -2.57 -4.152 -3.521 1 95.19 73 PHE A N 1
ATOM 552 C CA . PHE A 1 73 ? -3.617 -3.309 -4.082 1 95.19 73 PHE A CA 1
ATOM 553 C C . PHE A 1 73 ? -3.492 -1.879 -3.57 1 95.19 73 PHE A C 1
ATOM 555 O O . PHE A 1 73 ? -3.486 -0.93 -4.355 1 95.19 73 PHE A O 1
ATOM 562 N N . PHE A 1 74 ? -3.359 -1.76 -2.322 1 95.88 74 PHE A N 1
ATOM 563 C CA . PHE A 1 74 ? -3.35 -0.435 -1.715 1 95.88 74 PHE A CA 1
ATOM 564 C C . PHE A 1 74 ? -2.033 0.28 -1.999 1 95.88 74 PHE A C 1
ATOM 566 O O . PHE A 1 74 ? -2.006 1.504 -2.146 1 95.88 74 PHE A O 1
ATOM 573 N N . ALA A 1 75 ? -0.964 -0.458 -2.027 1 95.88 75 ALA A N 1
ATOM 574 C CA . ALA A 1 75 ? 0.318 0.134 -2.4 1 95.88 75 ALA A CA 1
ATOM 575 C C . ALA A 1 75 ? 0.271 0.697 -3.816 1 95.88 75 ALA A C 1
ATOM 577 O O . ALA A 1 75 ? 0.741 1.81 -4.066 1 95.88 75 ALA A O 1
ATOM 578 N N . THR A 1 76 ? -0.298 -0.042 -4.715 1 96.38 76 THR A N 1
ATOM 579 C CA . THR A 1 76 ? -0.404 0.379 -6.109 1 96.38 76 THR A CA 1
ATOM 580 C C . THR A 1 76 ? -1.322 1.59 -6.242 1 96.38 76 THR A C 1
ATOM 582 O O . THR A 1 76 ? -0.983 2.562 -6.918 1 96.38 76 THR A O 1
ATOM 585 N N . LEU A 1 77 ? -2.467 1.498 -5.621 1 97.25 77 LEU A N 1
ATOM 586 C CA . LEU A 1 77 ? -3.404 2.615 -5.645 1 97.25 77 LEU A CA 1
ATOM 587 C C . LEU A 1 77 ? -2.754 3.881 -5.094 1 97.25 77 LEU A C 1
ATOM 589 O O . LEU A 1 77 ? -2.879 4.953 -5.684 1 97.25 77 LEU A O 1
ATOM 593 N N . THR A 1 78 ? -2.08 3.736 -3.971 1 97.19 78 THR A N 1
ATOM 594 C CA . THR A 1 78 ? -1.476 4.883 -3.297 1 97.19 78 THR A CA 1
ATOM 595 C C . THR A 1 78 ? -0.368 5.492 -4.152 1 97.19 78 THR A C 1
ATOM 597 O O . THR A 1 78 ? -0.188 6.711 -4.168 1 97.19 78 THR A O 1
ATOM 600 N N . ALA A 1 79 ? 0.404 4.664 -4.832 1 96.19 79 ALA A N 1
ATOM 601 C CA . ALA A 1 79 ? 1.428 5.176 -5.738 1 96.19 79 ALA A CA 1
ATOM 602 C C . ALA A 1 79 ? 0.816 6.086 -6.797 1 96.19 79 ALA A C 1
ATOM 604 O O . ALA A 1 79 ? 1.358 7.152 -7.098 1 96.19 79 ALA A O 1
ATOM 605 N N . HIS A 1 80 ? -0.274 5.684 -7.371 1 97.06 80 HIS A N 1
ATOM 606 C CA . HIS A 1 80 ? -0.941 6.469 -8.398 1 97.06 80 HIS A CA 1
ATOM 607 C C . HIS A 1 80 ? -1.589 7.715 -7.812 1 97.06 80 HIS A C 1
ATOM 609 O O . HIS A 1 80 ? -1.61 8.773 -8.453 1 97.06 80 HIS A O 1
ATOM 615 N N . LEU A 1 81 ? -2.111 7.598 -6.621 1 97.5 81 LEU A N 1
ATOM 616 C CA . LEU A 1 81 ? -2.682 8.758 -5.945 1 97.5 81 LEU A CA 1
ATOM 617 C C . LEU A 1 81 ? -1.613 9.812 -5.676 1 97.5 81 LEU A C 1
ATOM 619 O O . LEU A 1 81 ? -1.854 11.008 -5.855 1 97.5 81 LEU A O 1
ATOM 623 N N . GLN A 1 82 ? -0.53 9.32 -5.16 1 96 82 GLN A N 1
ATOM 624 C CA . GLN A 1 82 ? 0.562 10.25 -4.875 1 96 82 GLN A CA 1
ATOM 625 C C . GLN A 1 82 ? 0.966 11.023 -6.125 1 96 82 GLN A C 1
ATOM 627 O O . GLN A 1 82 ? 1.242 12.227 -6.051 1 96 82 GLN A O 1
ATOM 632 N N . ARG A 1 83 ? 1.056 10.375 -7.242 1 94.38 83 ARG A N 1
ATOM 633 C CA . ARG A 1 83 ? 1.394 11.023 -8.5 1 94.38 83 ARG A CA 1
ATOM 634 C C . ARG A 1 83 ? 0.386 12.117 -8.844 1 94.38 83 ARG A C 1
ATOM 636 O O . ARG A 1 83 ? 0.77 13.242 -9.188 1 94.38 83 ARG A O 1
ATOM 643 N N . GLU A 1 84 ? -0.857 11.828 -8.742 1 96.44 84 GLU A N 1
ATOM 644 C CA . GLU A 1 84 ? -1.919 12.781 -9.039 1 96.44 84 GLU A CA 1
ATOM 645 C C . GLU A 1 84 ? -1.901 13.953 -8.062 1 96.44 84 GLU A C 1
ATOM 647 O O . GLU A 1 84 ? -2.092 15.102 -8.453 1 96.44 84 GLU A O 1
ATOM 652 N N . PHE A 1 85 ? -1.756 13.641 -6.789 1 95.94 85 PHE A N 1
ATOM 653 C CA . PHE A 1 85 ? -1.732 14.688 -5.773 1 95.94 85 PHE A CA 1
ATOM 654 C C . PHE A 1 85 ? -0.498 15.57 -5.926 1 95.94 85 PHE A C 1
ATOM 656 O O . PHE A 1 85 ? -0.581 16.797 -5.793 1 95.94 85 PHE A O 1
ATOM 663 N N . ALA A 1 86 ? 0.614 14.922 -6.191 1 93.31 86 ALA A N 1
ATOM 664 C CA . ALA A 1 86 ? 1.841 15.688 -6.391 1 93.31 86 ALA A CA 1
ATOM 665 C C . ALA A 1 86 ? 1.698 16.656 -7.559 1 93.31 86 ALA A C 1
ATOM 667 O O . ALA A 1 86 ? 2.184 17.797 -7.492 1 93.31 86 ALA A O 1
ATOM 668 N N . ALA A 1 87 ? 1.07 16.25 -8.617 1 93.06 87 ALA A N 1
ATOM 669 C CA . ALA A 1 87 ? 0.839 17.094 -9.789 1 93.06 87 ALA A CA 1
ATOM 670 C C . ALA A 1 87 ? -0.033 18.297 -9.438 1 93.06 87 ALA A C 1
ATOM 672 O O . ALA A 1 87 ? -0.029 19.297 -10.148 1 93.06 87 ALA A O 1
ATOM 673 N N . ARG A 1 88 ? -0.702 18.234 -8.312 1 92.5 88 ARG A N 1
ATOM 674 C CA . ARG A 1 88 ? -1.594 19.297 -7.848 1 92.5 88 ARG A CA 1
ATOM 675 C C . ARG A 1 88 ? -0.995 20.031 -6.652 1 92.5 88 ARG A C 1
ATOM 677 O O . ARG A 1 88 ? -1.693 20.766 -5.957 1 92.5 88 ARG A O 1
ATOM 684 N N . ASP A 1 89 ? 0.303 19.641 -6.367 1 90.12 89 ASP A N 1
ATOM 685 C CA . ASP A 1 89 ? 1.062 20.219 -5.27 1 90.12 89 ASP A CA 1
ATOM 686 C C . ASP A 1 89 ? 0.471 19.828 -3.92 1 90.12 89 ASP A C 1
ATOM 688 O O . ASP A 1 89 ? 0.46 20.625 -2.982 1 90.12 89 ASP A O 1
ATOM 692 N N . LEU A 1 90 ? -0.177 18.719 -3.893 1 93.31 90 LEU A N 1
ATOM 693 C CA . LEU A 1 90 ? -0.688 18.125 -2.662 1 93.31 90 LEU A CA 1
ATOM 694 C C . LEU A 1 90 ? 0.212 16.984 -2.195 1 93.31 90 LEU A C 1
ATOM 696 O O . LEU A 1 90 ? 0.807 16.281 -3.016 1 93.31 90 LEU A O 1
ATOM 700 N N . LYS A 1 91 ? 0.275 16.859 -0.918 1 93.69 91 LYS A N 1
ATOM 701 C CA . LYS A 1 91 ? 1.067 15.789 -0.314 1 93.69 91 LYS A CA 1
ATOM 702 C C . LYS A 1 91 ? 0.175 14.648 0.175 1 93.69 91 LYS A C 1
ATOM 704 O O . LYS A 1 91 ? -1.009 14.859 0.45 1 93.69 91 LYS A O 1
ATOM 709 N N . THR A 1 92 ? 0.8 13.469 0.279 1 95.88 92 THR A N 1
ATOM 710 C CA . THR A 1 92 ? 0.041 12.281 0.678 1 95.88 92 THR A CA 1
ATOM 711 C C . THR A 1 92 ? 0.464 11.812 2.066 1 95.88 92 THR A C 1
ATOM 713 O O . THR A 1 92 ? 1.627 11.469 2.283 1 95.88 92 THR A O 1
ATOM 716 N N . LEU A 1 93 ? -0.483 11.844 2.961 1 95.75 93 LEU A N 1
ATOM 717 C CA . LEU A 1 93 ? -0.297 11.328 4.312 1 95.75 93 LEU A CA 1
ATOM 718 C C . LEU A 1 93 ? -0.878 9.922 4.449 1 95.75 93 LEU A C 1
ATOM 720 O O . LEU A 1 93 ? -2.041 9.695 4.109 1 95.75 93 LEU A O 1
ATOM 724 N N . LEU A 1 94 ? -0.035 9 4.961 1 94.38 94 LEU A N 1
ATOM 725 C CA . LEU A 1 94 ? -0.482 7.621 5.117 1 94.38 94 LEU A CA 1
ATOM 726 C C . LEU A 1 94 ? -1.339 7.465 6.367 1 94.38 94 LEU A C 1
ATOM 728 O O . LEU A 1 94 ? -0.889 7.766 7.477 1 94.38 94 LEU A O 1
ATOM 732 N N . CYS A 1 95 ? -2.518 6.93 6.164 1 91.5 95 CYS A N 1
ATOM 733 C CA . CYS A 1 95 ? -3.461 6.684 7.25 1 91.5 95 CYS A CA 1
ATOM 734 C C . CYS A 1 95 ? -3.936 5.238 7.246 1 91.5 95 CYS A C 1
ATOM 736 O O . CYS A 1 95 ? -5.113 4.965 7.004 1 91.5 95 CYS A O 1
ATOM 738 N N . SER A 1 96 ? -3.053 4.402 7.598 1 90.12 96 SER A N 1
ATOM 739 C CA . SER A 1 96 ? -3.4 2.986 7.625 1 90.12 96 SER A CA 1
ATOM 740 C C . SER A 1 96 ? -4.027 2.596 8.961 1 90.12 96 SER A C 1
ATOM 742 O O . SER A 1 96 ? -3.512 2.949 10.023 1 90.12 96 SER A O 1
ATOM 744 N N . ILE A 1 97 ? -5 1.809 8.891 1 84.62 97 ILE A N 1
ATOM 745 C CA . ILE A 1 97 ? -5.738 1.417 10.086 1 84.62 97 ILE A CA 1
ATOM 746 C C . ILE A 1 97 ? -4.984 0.311 10.82 1 84.62 97 ILE A C 1
ATOM 748 O O . ILE A 1 97 ? -4.738 0.413 12.023 1 84.62 97 ILE A O 1
ATOM 752 N N . ALA A 1 98 ? -4.602 -0.684 10.125 1 78.75 98 ALA A N 1
ATOM 753 C CA . ALA A 1 98 ? -3.951 -1.843 10.727 1 78.75 98 ALA A CA 1
ATOM 754 C C . ALA A 1 98 ? -2.518 -1.514 11.141 1 78.75 98 ALA A C 1
ATOM 756 O O . ALA A 1 98 ? -2.037 -1.99 12.172 1 78.75 98 ALA A O 1
ATOM 757 N N . ASP A 1 99 ? -1.922 -0.675 10.469 1 79.88 99 ASP A N 1
ATOM 758 C CA . ASP A 1 99 ? -0.503 -0.424 10.703 1 79.88 99 ASP A CA 1
ATOM 759 C C . ASP A 1 99 ? -0.299 0.496 11.898 1 79.88 99 ASP A C 1
ATOM 761 O O . ASP A 1 99 ? 0.628 0.3 12.688 1 79.88 99 ASP A O 1
ATOM 765 N N . ALA A 1 100 ? -1.189 1.412 11.984 1 77.38 100 ALA A N 1
ATOM 766 C CA . ALA A 1 100 ? -1.049 2.404 13.047 1 77.38 100 ALA A CA 1
ATOM 767 C C . ALA A 1 100 ? -1.833 1.99 14.289 1 77.38 100 ALA A C 1
ATOM 769 O O . ALA A 1 100 ? -1.694 2.604 15.352 1 77.38 100 ALA A O 1
ATOM 770 N N . ASP A 1 101 ? -2.553 0.915 14.203 1 71.88 101 ASP A N 1
ATOM 771 C CA . ASP A 1 101 ? -3.441 0.505 15.281 1 71.88 101 ASP A CA 1
ATOM 772 C C . ASP A 1 101 ? -4.359 1.651 15.703 1 71.88 101 ASP A C 1
ATOM 774 O O . ASP A 1 101 ? -4.469 1.962 16.891 1 71.88 101 ASP A O 1
ATOM 778 N N . LYS A 1 102 ? -4.758 2.432 14.734 1 73.62 102 LYS A N 1
ATOM 779 C CA . LYS A 1 102 ? -5.688 3.543 14.914 1 73.62 102 LYS A CA 1
ATOM 780 C C . LYS A 1 102 ? -6.957 3.34 14.094 1 73.62 102 LYS A C 1
ATOM 782 O O . LYS A 1 102 ? -6.906 2.781 12.992 1 73.62 102 LYS A O 1
ATOM 787 N N . GLY A 1 103 ? -7.98 3.762 14.633 1 77.75 103 GLY A N 1
ATOM 788 C CA . GLY A 1 103 ? -9.227 3.709 13.891 1 77.75 103 GLY A CA 1
ATOM 789 C C . GLY A 1 103 ? -9.453 4.922 13.008 1 77.75 103 GLY A C 1
ATOM 790 O O . GLY A 1 103 ? -8.703 5.898 13.086 1 77.75 103 GLY A O 1
ATOM 791 N N . GLU A 1 104 ? -10.344 4.855 12.133 1 84.69 104 GLU A N 1
ATOM 792 C CA . GLU A 1 104 ? -10.688 5.941 11.227 1 84.69 104 GLU A CA 1
ATOM 793 C C . GLU A 1 104 ? -11.055 7.211 11.992 1 84.69 104 GLU A C 1
ATOM 795 O O . GLU A 1 104 ? -10.828 8.32 11.516 1 84.69 104 GLU A O 1
ATOM 800 N N . GLY A 1 105 ? -11.516 7.027 13.172 1 83.5 105 GLY A N 1
ATOM 801 C CA . GLY A 1 105 ? -11.922 8.164 13.984 1 83.5 105 GLY A CA 1
ATOM 802 C C . GLY A 1 105 ? -10.781 9.125 14.281 1 83.5 105 GLY A C 1
ATOM 803 O O . GLY A 1 105 ? -10.977 10.336 14.297 1 83.5 105 GLY A O 1
ATOM 804 N N . GLU A 1 106 ? -9.664 8.594 14.5 1 84.56 106 GLU A N 1
ATOM 805 C CA . GLU A 1 106 ? -8.492 9.422 14.773 1 84.56 106 GLU A CA 1
ATOM 806 C C . GLU A 1 106 ? -8.133 10.281 13.562 1 84.56 106 GLU A C 1
ATOM 808 O O . GLU A 1 106 ? -7.758 11.445 13.711 1 84.56 106 GLU A O 1
ATOM 813 N N . TYR A 1 107 ? -8.25 9.734 12.445 1 89.38 107 TYR A N 1
ATOM 814 C CA . TYR A 1 107 ? -7.91 10.453 11.227 1 89.38 107 TYR A CA 1
ATOM 815 C C . TYR A 1 107 ? -8.961 11.508 10.898 1 89.38 107 TYR A C 1
ATOM 817 O O . TYR A 1 107 ? -8.641 12.578 10.383 1 89.38 107 TYR A O 1
ATOM 825 N N . VAL A 1 108 ? -10.156 11.211 11.242 1 88.94 108 VAL A N 1
ATOM 826 C CA . VAL A 1 108 ? -11.234 12.18 11.07 1 88.94 108 VAL A CA 1
ATOM 827 C C . VAL A 1 108 ? -11.016 13.359 12.016 1 88.94 108 VAL A C 1
ATOM 829 O O . VAL A 1 108 ? -11.242 14.516 11.641 1 88.94 108 VAL A O 1
ATOM 832 N N . ASP A 1 109 ? -10.625 13.031 13.18 1 86.06 109 ASP A N 1
ATOM 833 C CA . ASP A 1 109 ? -10.305 14.078 14.141 1 86.06 109 ASP A CA 1
ATOM 834 C C . ASP A 1 109 ? -9.188 14.984 13.609 1 86.06 109 ASP A C 1
ATOM 836 O O . ASP A 1 109 ? -9.266 16.203 13.734 1 86.06 109 ASP A O 1
ATOM 840 N N . MET A 1 110 ? -8.195 14.422 13.039 1 87 110 MET A N 1
ATOM 841 C CA . MET A 1 110 ? -7.098 15.18 12.438 1 87 110 MET A CA 1
ATOM 842 C C . MET A 1 110 ? -7.613 16.094 11.336 1 87 110 MET A C 1
ATOM 844 O O . MET A 1 110 ? -7.172 17.25 11.227 1 87 110 MET A O 1
ATOM 848 N N . LEU A 1 111 ? -8.5 15.602 10.578 1 89.94 111 LEU A N 1
ATOM 849 C CA . LEU A 1 111 ? -9.102 16.375 9.5 1 89.94 111 LEU A CA 1
ATOM 850 C C . LEU A 1 111 ? -9.875 17.578 10.055 1 89.94 111 LEU A C 1
ATOM 852 O O . LEU A 1 111 ? -9.758 18.688 9.539 1 89.94 111 LEU A O 1
ATOM 856 N N . GLN A 1 112 ? -10.578 17.344 11.047 1 86 112 GLN A N 1
ATOM 857 C CA . GLN A 1 112 ? -11.383 18.391 11.656 1 86 112 GLN A CA 1
ATOM 858 C C . GLN A 1 112 ? -10.5 19.453 12.312 1 86 112 GLN A C 1
ATOM 860 O O . GLN A 1 112 ? -10.875 20.625 12.367 1 86 112 GLN A O 1
ATOM 865 N N . ARG A 1 113 ? -9.359 19.031 12.719 1 83.06 113 ARG A N 1
ATOM 866 C CA . ARG A 1 113 ? -8.414 19.938 13.359 1 83.06 113 ARG A CA 1
ATOM 867 C C . ARG A 1 113 ? -7.516 20.609 12.32 1 83.06 113 ARG A C 1
ATOM 869 O O . ARG A 1 113 ? -6.562 21.312 12.68 1 83.06 113 ARG A O 1
ATOM 876 N N . HIS A 1 114 ? -7.75 20.344 11.055 1 85.06 114 HIS A N 1
ATOM 877 C CA . HIS A 1 114 ? -7.09 20.984 9.922 1 85.06 114 HIS A CA 1
ATOM 878 C C . HIS A 1 114 ? -5.633 20.547 9.82 1 85.06 114 HIS A C 1
ATOM 880 O O . HIS A 1 114 ? -4.773 21.344 9.422 1 85.06 114 HIS A O 1
ATOM 886 N N . MET A 1 115 ? -5.473 19.312 10.266 1 85.38 115 MET A N 1
ATOM 887 C CA . MET A 1 115 ? -4.141 18.766 10.078 1 85.38 115 MET A CA 1
ATOM 888 C C . MET A 1 115 ? -3.934 18.312 8.641 1 85.38 115 MET A C 1
ATOM 890 O O . MET A 1 115 ? -2.799 18.094 8.203 1 85.38 115 MET A O 1
ATOM 894 N N . MET A 1 116 ? -4.941 18.156 7.965 1 92.06 116 MET A N 1
ATOM 895 C CA . MET A 1 116 ? -4.969 17.859 6.535 1 92.06 116 MET A CA 1
ATOM 896 C C . MET A 1 116 ? -6.16 18.531 5.863 1 92.06 116 MET A C 1
ATOM 898 O O . MET A 1 116 ? -7.074 19 6.539 1 92.06 116 MET A O 1
ATOM 902 N N . ASP A 1 117 ? -6.098 18.562 4.555 1 93.94 117 ASP A N 1
ATOM 903 C CA . ASP A 1 117 ? -7.113 19.312 3.814 1 93.94 117 ASP A CA 1
ATOM 904 C C . ASP A 1 117 ? -8.219 18.375 3.318 1 93.94 117 ASP A C 1
ATOM 906 O O . ASP A 1 117 ? -9.289 18.828 2.924 1 93.94 117 ASP A O 1
ATOM 910 N N . GLY A 1 118 ? -8 17.125 3.365 1 96.38 118 GLY A N 1
ATOM 911 C CA . GLY A 1 118 ? -8.992 16.156 2.926 1 96.38 118 GLY A CA 1
ATOM 912 C C . GLY A 1 118 ? -8.57 14.727 3.182 1 96.38 118 GLY A C 1
ATOM 913 O O . GLY A 1 118 ? -7.426 14.469 3.564 1 96.38 118 GLY A O 1
ATOM 914 N N . ILE A 1 119 ? -9.562 13.82 2.98 1 96.88 119 ILE A N 1
ATOM 915 C CA . ILE A 1 119 ? -9.312 12.398 3.188 1 96.88 119 ILE A CA 1
ATOM 916 C C . ILE A 1 119 ? -9.883 11.602 2.018 1 96.88 119 ILE A C 1
ATOM 918 O O . ILE A 1 119 ? -10.992 11.875 1.547 1 96.88 119 ILE A O 1
ATOM 922 N N . VAL A 1 120 ? -9.078 10.734 1.502 1 97.44 120 VAL A N 1
ATOM 923 C CA . VAL A 1 120 ? -9.594 9.625 0.703 1 97.44 120 VAL A CA 1
ATOM 924 C C . VAL A 1 120 ? -9.875 8.43 1.603 1 97.44 120 VAL A C 1
ATOM 926 O O . VAL A 1 120 ? -8.977 7.914 2.27 1 97.44 120 VAL A O 1
ATOM 929 N N . MET A 1 121 ? -11.094 8 1.676 1 94 121 MET A N 1
ATOM 930 C CA . MET A 1 121 ? -11.492 6.887 2.525 1 94 121 MET A CA 1
ATOM 931 C C . MET A 1 121 ? -11.57 5.59 1.723 1 94 121 MET A C 1
ATOM 933 O O . MET A 1 121 ? -12.523 5.375 0.972 1 94 121 MET A O 1
ATOM 937 N N . ALA A 1 122 ? -10.617 4.684 1.975 1 91.25 122 ALA A N 1
ATOM 938 C CA . ALA A 1 122 ? -10.523 3.441 1.21 1 91.25 122 ALA A CA 1
ATOM 939 C C . ALA A 1 122 ? -10.547 2.225 2.131 1 91.25 122 ALA A C 1
ATOM 941 O O . ALA A 1 122 ? -10.008 1.171 1.793 1 91.25 122 ALA A O 1
ATOM 942 N N . ALA A 1 123 ? -11.102 2.324 3.342 1 82.19 123 ALA A N 1
ATOM 943 C CA . ALA A 1 123 ? -11.219 1.222 4.293 1 82.19 123 ALA A CA 1
ATOM 944 C C . ALA A 1 123 ? -12.672 1.02 4.715 1 82.19 123 ALA A C 1
ATOM 946 O O . ALA A 1 123 ? -13.508 1.914 4.543 1 82.19 123 ALA A O 1
ATOM 947 N N . HIS A 1 124 ? -12.891 -0.126 5.195 1 75.69 124 HIS A N 1
ATOM 948 C CA . HIS A 1 124 ? -14.227 -0.402 5.719 1 75.69 124 HIS A CA 1
ATOM 949 C C . HIS A 1 124 ? -14.531 0.458 6.941 1 75.69 124 HIS A C 1
ATOM 951 O O . HIS A 1 124 ? -13.625 0.793 7.707 1 75.69 124 HIS A O 1
ATOM 957 N N . THR A 1 125 ? -15.727 0.885 7.055 1 77.12 125 THR A N 1
ATOM 958 C CA . THR A 1 125 ? -16.156 1.662 8.211 1 77.12 125 THR A CA 1
ATOM 959 C C . THR A 1 125 ? -17.516 1.178 8.719 1 77.12 125 THR A C 1
ATOM 961 O O . THR A 1 125 ? -18.344 0.714 7.934 1 77.12 125 THR A O 1
ATOM 964 N N . GLU A 1 126 ? -17.562 1.3 9.93 1 73.06 126 GLU A N 1
ATOM 965 C CA . GLU A 1 126 ? -18.828 0.922 10.547 1 73.06 126 GLU A CA 1
ATOM 966 C C . GLU A 1 126 ? -19.688 2.148 10.836 1 73.06 126 GLU A C 1
ATOM 968 O O . GLU A 1 126 ? -20.859 2.021 11.219 1 73.06 126 GLU A O 1
ATOM 973 N N . HIS A 1 127 ? -19.156 3.232 10.617 1 78.81 127 HIS A N 1
ATOM 974 C CA . HIS A 1 127 ? -19.922 4.449 10.875 1 78.81 127 HIS A CA 1
ATOM 975 C C . HIS A 1 127 ? -21.016 4.641 9.828 1 78.81 127 HIS A C 1
ATOM 977 O O . HIS A 1 127 ? -20.797 4.355 8.648 1 78.81 127 HIS A O 1
ATOM 983 N N . PRO A 1 128 ? -22.141 5.117 10.281 1 78.38 128 PRO A N 1
ATOM 984 C CA . PRO A 1 128 ? -23.234 5.375 9.344 1 78.38 128 PRO A CA 1
ATOM 985 C C . PRO A 1 128 ? -22.984 6.602 8.469 1 78.38 128 PRO A C 1
ATOM 987 O O . PRO A 1 128 ? -22.078 7.391 8.75 1 78.38 128 PRO A O 1
ATOM 990 N N . GLY A 1 129 ? -23.812 6.691 7.48 1 79.56 129 GLY A N 1
ATOM 991 C CA . GLY A 1 129 ? -23.672 7.781 6.523 1 79.56 129 GLY A CA 1
ATOM 992 C C . GLY A 1 129 ? -23.719 9.148 7.168 1 79.56 129 GLY A C 1
ATOM 993 O O . GLY A 1 129 ? -22.984 10.055 6.773 1 79.56 129 GLY A O 1
ATOM 994 N N . GLY A 1 130 ? -24.594 9.312 8.078 1 80.56 130 GLY A N 1
ATOM 995 C CA . GLY A 1 130 ? -24.75 10.578 8.773 1 80.56 130 GLY A CA 1
ATOM 996 C C . GLY A 1 130 ? -23.484 11.039 9.469 1 80.56 130 GLY A C 1
ATOM 997 O O . GLY A 1 130 ? -23.25 12.242 9.578 1 80.56 130 GLY A O 1
ATOM 998 N N . TYR A 1 131 ? -22.703 10.094 9.867 1 84.62 131 TYR A N 1
ATOM 999 C CA . TYR A 1 131 ? -21.422 10.406 10.508 1 84.62 131 TYR A CA 1
ATOM 1000 C C . TYR A 1 131 ? -20.5 11.164 9.555 1 84.62 131 TYR A C 1
ATOM 1002 O O . TYR A 1 131 ? -19.969 12.219 9.898 1 84.62 131 TYR A O 1
ATOM 1010 N N . TRP A 1 132 ? -20.391 10.734 8.391 1 86.56 132 TRP A N 1
ATOM 1011 C CA . TRP A 1 132 ? -19.469 11.289 7.414 1 86.56 132 TRP A CA 1
ATOM 1012 C C . TRP A 1 132 ? -19.969 12.633 6.891 1 86.56 132 TRP A C 1
ATOM 1014 O O . TRP A 1 132 ? -19.172 13.539 6.641 1 86.56 132 TRP A O 1
ATOM 1024 N N . THR A 1 133 ? -21.234 12.742 6.781 1 84.12 133 THR A N 1
ATOM 1025 C CA . THR A 1 133 ? -21.844 13.984 6.32 1 84.12 133 THR A CA 1
ATOM 1026 C C . THR A 1 133 ? -21.672 15.086 7.367 1 84.12 133 THR A C 1
ATOM 1028 O O . THR A 1 133 ? -21.594 16.266 7.023 1 84.12 133 THR A O 1
ATOM 1031 N N . SER A 1 134 ? -21.562 14.688 8.516 1 83.88 134 SER A N 1
ATOM 1032 C CA . SER A 1 134 ? -21.516 15.641 9.617 1 83.88 134 SER A CA 1
ATOM 1033 C C . SER A 1 134 ? -20.125 16.219 9.797 1 83.88 134 SER A C 1
ATOM 1035 O O . SER A 1 134 ? -19.953 17.234 10.477 1 83.88 134 SER A O 1
ATOM 1037 N N . ILE A 1 135 ? -19.156 15.664 9.234 1 84.69 135 ILE A N 1
ATOM 1038 C CA . ILE A 1 135 ? -17.766 16.078 9.422 1 84.69 135 ILE A CA 1
ATOM 1039 C C . ILE A 1 135 ? -17.547 17.453 8.781 1 84.69 135 ILE A C 1
ATOM 1041 O O . ILE A 1 135 ? -16.766 18.25 9.273 1 84.69 135 ILE A O 1
ATOM 1045 N N . HIS A 1 136 ? -18.281 17.766 7.652 1 83.94 136 HIS A N 1
ATOM 1046 C CA . HIS A 1 136 ? -18.234 19.047 6.945 1 83.94 136 HIS A CA 1
ATOM 1047 C C . HIS A 1 136 ? -16.812 19.391 6.531 1 83.94 136 HIS A C 1
ATOM 1049 O O . HIS A 1 136 ? -16.359 20.516 6.746 1 83.94 136 HIS A O 1
ATOM 1055 N N . ARG A 1 137 ? -15.992 18.531 6.238 1 91 137 ARG A N 1
ATOM 1056 C CA . ARG A 1 137 ? -14.656 18.625 5.648 1 91 137 ARG A CA 1
ATOM 1057 C C . ARG A 1 137 ? -14.555 17.766 4.395 1 91 137 ARG A C 1
ATOM 1059 O O . ARG A 1 137 ? -15.367 16.859 4.184 1 91 137 ARG A O 1
ATOM 1066 N N . PRO A 1 138 ? -13.641 18.031 3.514 1 95.19 138 PRO A N 1
ATOM 1067 C CA . PRO A 1 138 ? -13.523 17.281 2.262 1 95.19 138 PRO A CA 1
ATOM 1068 C C . PRO A 1 138 ? -13.219 15.805 2.484 1 95.19 138 PRO A C 1
ATOM 1070 O O . PRO A 1 138 ? -12.195 15.461 3.088 1 95.19 138 PRO A O 1
ATOM 1073 N N . ILE A 1 139 ? -14.062 14.977 2.016 1 95.75 139 ILE A N 1
ATOM 1074 C CA . ILE A 1 139 ? -13.914 13.523 2.027 1 95.75 139 ILE A CA 1
ATOM 1075 C C . ILE A 1 139 ? -14.359 12.953 0.685 1 95.75 139 ILE A C 1
ATOM 1077 O O . ILE A 1 139 ? -15.367 13.375 0.123 1 95.75 139 ILE A O 1
ATOM 1081 N N . VAL A 1 140 ? -13.57 12.109 0.135 1 96.75 140 VAL A N 1
ATOM 1082 C CA . VAL A 1 140 ? -13.938 11.336 -1.051 1 96.75 140 VAL A CA 1
ATOM 1083 C C . VAL A 1 140 ? -13.82 9.844 -0.754 1 96.75 140 VAL A C 1
ATOM 1085 O O . VAL A 1 140 ? -12.828 9.398 -0.167 1 96.75 140 VAL A O 1
ATOM 1088 N N . ALA A 1 141 ? -14.805 9.133 -1.13 1 94.75 141 ALA A N 1
ATOM 1089 C CA . ALA A 1 141 ? -14.836 7.695 -0.859 1 94.75 141 ALA A CA 1
ATOM 1090 C C . ALA A 1 141 ? -14.352 6.898 -2.064 1 94.75 141 ALA A C 1
ATOM 1092 O O . ALA A 1 141 ? -14.656 7.238 -3.209 1 94.75 141 ALA A O 1
ATOM 1093 N N . PHE A 1 142 ? -13.57 5.883 -1.79 1 95.62 142 PHE A N 1
ATOM 1094 C CA . PHE A 1 142 ? -13.18 4.918 -2.811 1 95.62 142 PHE A CA 1
ATOM 1095 C C . PHE A 1 142 ? -13.797 3.553 -2.529 1 95.62 142 PHE A C 1
ATOM 1097 O O . PHE A 1 142 ? -13.586 2.977 -1.461 1 95.62 142 PHE A O 1
ATOM 1104 N N . ASP A 1 143 ? -14.516 3.061 -3.51 1 91.62 143 ASP A N 1
ATOM 1105 C CA . ASP A 1 143 ? -15.133 1.736 -3.498 1 91.62 143 ASP A CA 1
ATOM 1106 C C . ASP A 1 143 ? -16.031 1.561 -2.277 1 91.62 143 ASP A C 1
ATOM 1108 O O . ASP A 1 143 ? -16 0.514 -1.626 1 91.62 143 ASP A O 1
ATOM 1112 N N . ARG A 1 144 ? -16.719 2.695 -1.873 1 88.44 144 ARG A N 1
ATOM 1113 C CA . ARG A 1 144 ? -17.719 2.676 -0.81 1 88.44 144 ARG A CA 1
ATOM 1114 C C . ARG A 1 144 ? -18.641 3.881 -0.911 1 88.44 144 ARG A C 1
ATOM 1116 O O . ARG A 1 144 ? -18.344 4.852 -1.605 1 88.44 144 ARG A O 1
ATOM 1123 N N . THR A 1 145 ? -19.766 3.684 -0.288 1 85.62 145 THR A N 1
ATOM 1124 C CA . THR A 1 145 ? -20.703 4.781 -0.152 1 85.62 145 THR A CA 1
ATOM 1125 C C . THR A 1 145 ? -20.812 5.23 1.303 1 85.62 145 THR A C 1
ATOM 1127 O O . THR A 1 145 ? -21.156 4.434 2.182 1 85.62 145 THR A O 1
ATOM 1130 N N . LEU A 1 146 ? -20.484 6.5 1.525 1 87.12 146 LEU A N 1
ATOM 1131 C CA . LEU A 1 146 ? -20.422 6.996 2.896 1 87.12 146 LEU A CA 1
ATOM 1132 C C . LEU A 1 146 ? -21.594 7.91 3.199 1 87.12 146 LEU A C 1
ATOM 1134 O O . LEU A 1 146 ? -21.656 8.523 4.266 1 87.12 146 LEU A O 1
ATOM 1138 N N . GLY A 1 147 ? -22.5 8.031 2.354 1 83.25 147 GLY A N 1
ATOM 1139 C CA . GLY A 1 147 ? -23.672 8.859 2.607 1 83.25 147 GLY A CA 1
ATOM 1140 C C . GLY A 1 147 ? -23.812 10.008 1.628 1 83.25 147 GLY A C 1
ATOM 1141 O O . GLY A 1 147 ? -22.969 10.18 0.739 1 83.25 147 GLY A O 1
ATOM 1142 N N . GLU A 1 148 ? -24.859 10.711 1.896 1 82.94 148 GLU A N 1
ATOM 1143 C CA . GLU A 1 148 ? -25.172 11.82 1.004 1 82.94 148 GLU A CA 1
ATOM 1144 C C . GLU A 1 148 ? -24.109 12.922 1.093 1 82.94 148 GLU A C 1
ATOM 1146 O O . GLU A 1 148 ? -23.625 13.219 2.18 1 82.94 148 GLU A O 1
ATOM 1151 N N . GLY A 1 149 ? -23.75 13.406 -0.057 1 84.88 149 GLY A N 1
ATOM 1152 C CA . GLY A 1 149 ? -22.844 14.539 -0.072 1 84.88 149 GLY A CA 1
ATOM 1153 C C . GLY A 1 149 ? -21.375 14.133 -0.147 1 84.88 149 GLY A C 1
ATOM 1154 O O . GLY A 1 149 ? -20.516 14.969 -0.411 1 84.88 149 GLY A O 1
ATOM 1155 N N . VAL A 1 150 ? -21.125 12.859 0.08 1 91.31 150 VAL A N 1
ATOM 1156 C CA . VAL A 1 150 ? -19.75 12.391 -0.038 1 91.31 150 VAL A CA 1
ATOM 1157 C C . VAL A 1 150 ? -19.547 11.734 -1.4 1 91.31 150 VAL A C 1
ATOM 1159 O O . VAL A 1 150 ? -20.109 10.672 -1.679 1 91.31 150 VAL A O 1
ATOM 1162 N N . PRO A 1 151 ? -18.766 12.422 -2.26 1 94.44 151 PRO A N 1
ATOM 1163 C CA . PRO A 1 151 ? -18.531 11.805 -3.568 1 94.44 151 PRO A CA 1
ATOM 1164 C C . PRO A 1 151 ? -17.797 10.469 -3.469 1 94.44 151 PRO A C 1
ATOM 1166 O O . PRO A 1 151 ? -17.016 10.25 -2.537 1 94.44 151 PRO A O 1
ATOM 1169 N N . ALA A 1 152 ? -18.094 9.672 -4.461 1 93.88 152 ALA A N 1
ATOM 1170 C CA . ALA A 1 152 ? -17.484 8.344 -4.469 1 93.88 152 ALA A CA 1
ATOM 1171 C C . ALA A 1 152 ? -16.922 8 -5.848 1 93.88 152 ALA A C 1
ATOM 1173 O O . ALA A 1 152 ? -17.484 8.398 -6.871 1 93.88 152 ALA A O 1
ATOM 1174 N N . VAL A 1 153 ? -15.781 7.371 -5.859 1 96.31 153 VAL A N 1
ATOM 1175 C CA . VAL A 1 153 ? -15.172 6.77 -7.039 1 96.31 153 VAL A CA 1
ATOM 1176 C C . VAL A 1 153 ? -15.047 5.262 -6.848 1 96.31 153 VAL A C 1
ATOM 1178 O O . VAL A 1 153 ? -14.688 4.793 -5.762 1 96.31 153 VAL A O 1
ATOM 1181 N N . ARG A 1 154 ? -15.438 4.5 -7.809 1 94.31 154 ARG A N 1
ATOM 1182 C CA . ARG A 1 154 ? -15.273 3.051 -7.742 1 94.31 154 ARG A CA 1
ATOM 1183 C C . ARG A 1 154 ? -14.977 2.469 -9.117 1 94.31 154 ARG A C 1
ATOM 1185 O O . ARG A 1 154 ? -15.281 3.09 -10.141 1 94.31 154 ARG A O 1
ATOM 1192 N N . SER A 1 155 ? -14.398 1.323 -9.102 1 96.44 155 SER A N 1
ATOM 1193 C CA . SER A 1 155 ? -14.297 0.55 -10.336 1 96.44 155 SER A CA 1
ATOM 1194 C C . SER A 1 155 ? -15.633 -0.08 -10.711 1 96.44 155 SER A C 1
ATOM 1196 O O . SER A 1 155 ? -16.516 -0.208 -9.867 1 96.44 155 SER A O 1
ATOM 1198 N N . ASP A 1 156 ? -15.82 -0.361 -11.953 1 96.94 156 ASP A N 1
ATOM 1199 C CA . ASP A 1 156 ? -17.016 -1.063 -12.414 1 96.94 156 ASP A CA 1
ATOM 1200 C C . ASP A 1 156 ? -16.922 -2.555 -12.094 1 96.94 156 ASP A C 1
ATOM 1202 O O . ASP A 1 156 ? -16.656 -3.369 -12.977 1 96.94 156 ASP A O 1
ATOM 1206 N N . HIS A 1 157 ? -17.266 -2.807 -10.867 1 95.75 157 HIS A N 1
ATOM 1207 C CA . HIS A 1 157 ? -17.141 -4.176 -10.375 1 95.75 157 HIS A CA 1
ATOM 1208 C C . HIS A 1 157 ? -18.156 -5.094 -11.047 1 95.75 157 HIS A C 1
ATOM 1210 O O . HIS A 1 157 ? -17.906 -6.289 -11.219 1 95.75 157 HIS A O 1
ATOM 1216 N N . GLU A 1 158 ? -19.25 -4.582 -11.445 1 96.25 158 GLU A N 1
ATOM 1217 C CA . GLU A 1 158 ? -20.203 -5.387 -12.211 1 96.25 158 GLU A CA 1
ATOM 1218 C C . GLU A 1 158 ? -19.609 -5.781 -13.562 1 96.25 158 GLU A C 1
ATOM 1220 O O . GLU A 1 158 ? -19.766 -6.926 -14 1 96.25 158 GLU A O 1
ATOM 1225 N N . GLN A 1 159 ? -19.031 -4.793 -14.164 1 98.12 159 GLN A N 1
ATOM 1226 C CA . GLN A 1 159 ? -18.312 -5.113 -15.406 1 98.12 159 GLN A CA 1
ATOM 1227 C C . GLN A 1 159 ? -17.266 -6.195 -15.172 1 98.12 159 GLN A C 1
ATOM 1229 O O . GLN A 1 159 ? -17.141 -7.121 -15.977 1 98.12 159 GLN A O 1
ATOM 1234 N N . GLY A 1 160 ? -16.516 -6.02 -14.094 1 98.44 160 GLY A N 1
ATOM 1235 C CA . GLY A 1 160 ? -15.523 -7.031 -13.75 1 98.44 160 GLY A CA 1
ATOM 1236 C C . GLY A 1 160 ? -16.109 -8.414 -13.594 1 98.44 160 GLY A C 1
ATOM 1237 O O . GLY A 1 160 ? -15.547 -9.398 -14.07 1 98.44 160 GLY A O 1
ATOM 1238 N N . GLY A 1 161 ? -17.25 -8.484 -12.906 1 98.25 161 GLY A N 1
ATOM 1239 C CA . GLY A 1 161 ? -17.953 -9.758 -12.742 1 98.25 161 GLY A CA 1
ATOM 1240 C C . GLY A 1 161 ? -18.406 -10.359 -14.062 1 98.25 161 GLY A C 1
ATOM 1241 O O . GLY A 1 161 ? -18.312 -11.57 -14.258 1 98.25 161 GLY A O 1
ATOM 1242 N N . ARG A 1 162 ? -18.891 -9.523 -14.969 1 98.75 162 ARG A N 1
ATOM 1243 C CA . ARG A 1 162 ? -19.328 -9.992 -16.281 1 98.75 162 ARG A CA 1
ATOM 1244 C C . ARG A 1 162 ? -18.172 -10.57 -17.078 1 98.75 162 ARG A C 1
ATOM 1246 O O . ARG A 1 162 ? -18.312 -11.609 -17.719 1 98.75 162 ARG A O 1
ATOM 1253 N N . LEU A 1 163 ? -17.047 -9.867 -17.062 1 98.81 163 LEU A N 1
ATOM 1254 C CA . LEU A 1 163 ? -15.852 -10.312 -17.781 1 98.81 163 LEU A CA 1
ATOM 1255 C C . LEU A 1 163 ? -15.398 -11.68 -17.266 1 98.81 163 LEU A C 1
ATOM 1257 O O . LEU A 1 163 ? -15.07 -12.562 -18.078 1 98.81 163 LEU A O 1
ATOM 1261 N N . ILE A 1 164 ? -15.461 -11.852 -15.938 1 98.81 164 ILE A N 1
ATOM 1262 C CA . ILE A 1 164 ? -15.047 -13.109 -15.32 1 98.81 164 ILE A CA 1
ATOM 1263 C C . ILE A 1 164 ? -16.016 -14.219 -15.719 1 98.81 164 ILE A C 1
ATOM 1265 O O . ILE A 1 164 ? -15.586 -15.297 -16.156 1 98.81 164 ILE A O 1
ATOM 1269 N N . ALA A 1 165 ? -17.281 -13.953 -15.57 1 98.81 165 ALA A N 1
ATOM 1270 C CA . ALA A 1 165 ? -18.312 -14.953 -15.859 1 98.81 165 ALA A CA 1
ATOM 1271 C C . ALA A 1 165 ? -18.25 -15.391 -17.328 1 98.81 165 ALA A C 1
ATOM 1273 O O . ALA A 1 165 ? -18.328 -16.578 -17.625 1 98.81 165 ALA A O 1
ATOM 1274 N N . ARG A 1 166 ? -18.156 -14.469 -18.156 1 98.75 166 ARG A N 1
ATOM 1275 C CA . ARG A 1 166 ? -18.094 -14.781 -19.578 1 98.75 166 ARG A CA 1
ATOM 1276 C C . ARG A 1 166 ? -16.891 -15.664 -19.906 1 98.75 166 ARG A C 1
ATOM 1278 O O . ARG A 1 166 ? -17 -16.625 -20.656 1 98.75 166 ARG A O 1
ATOM 1285 N N . GLN A 1 167 ? -15.703 -15.258 -19.375 1 98.75 167 GLN A N 1
ATOM 1286 C CA . GLN A 1 167 ? -14.492 -16.047 -19.562 1 98.75 167 GLN A CA 1
ATOM 1287 C C . GLN A 1 167 ? -14.703 -17.484 -19.109 1 98.75 167 GLN A C 1
ATOM 1289 O O . GLN A 1 167 ? -14.289 -18.438 -19.781 1 98.75 167 GLN A O 1
ATOM 1294 N N . LEU A 1 168 ? -15.383 -17.703 -17.969 1 98.75 168 LEU A N 1
ATOM 1295 C CA . LEU A 1 168 ? -15.555 -19.016 -17.375 1 98.75 168 LEU A CA 1
ATOM 1296 C C . LEU A 1 168 ? -16.609 -19.828 -18.141 1 98.75 168 LEU A C 1
ATOM 1298 O O . LEU A 1 168 ? -16.453 -21.031 -18.328 1 98.75 168 LEU A O 1
ATOM 1302 N N . ILE A 1 169 ? -17.688 -19.188 -18.562 1 98.75 169 ILE A N 1
ATOM 1303 C CA . ILE A 1 169 ? -18.75 -19.844 -19.328 1 98.75 169 ILE A CA 1
ATOM 1304 C C . ILE A 1 169 ? -18.188 -20.297 -20.672 1 98.75 169 ILE A C 1
ATOM 1306 O O . ILE A 1 169 ? -18.359 -21.453 -21.062 1 98.75 169 ILE A O 1
ATOM 1310 N N . ASP A 1 170 ? -17.469 -19.406 -21.297 1 98.38 170 ASP A N 1
ATOM 1311 C CA . ASP A 1 170 ? -16.969 -19.672 -22.641 1 98.38 170 ASP A CA 1
ATOM 1312 C C . ASP A 1 170 ? -15.906 -20.766 -22.625 1 98.38 170 ASP A C 1
ATOM 1314 O O . ASP A 1 170 ? -15.773 -21.531 -23.578 1 98.38 170 ASP A O 1
ATOM 1318 N N . SER A 1 171 ? -15.18 -20.875 -21.531 1 98.06 171 SER A N 1
ATOM 1319 C CA . SER A 1 171 ? -14.094 -21.828 -21.438 1 98.06 171 SER A CA 1
ATOM 1320 C C . SER A 1 171 ? -14.578 -23.188 -20.922 1 98.06 171 SER A C 1
ATOM 1322 O O . SER A 1 171 ? -13.805 -24.141 -20.828 1 98.06 171 SER A O 1
ATOM 1324 N N . GLY A 1 172 ? -15.836 -23.266 -20.438 1 97.94 172 GLY A N 1
ATOM 1325 C CA . GLY A 1 172 ? -16.438 -24.531 -20.062 1 97.94 172 GLY A CA 1
ATOM 1326 C C . GLY A 1 172 ? -16.203 -24.906 -18.609 1 97.94 172 GLY A C 1
ATOM 1327 O O . GLY A 1 172 ? -16.094 -26.078 -18.266 1 97.94 172 GLY A O 1
ATOM 1328 N N . ALA A 1 173 ? -16.062 -23.953 -17.75 1 98.44 173 ALA A N 1
ATOM 1329 C CA . ALA A 1 173 ? -15.969 -24.219 -16.312 1 98.44 173 ALA A CA 1
ATOM 1330 C C . ALA A 1 173 ? -17.234 -24.922 -15.805 1 98.44 173 ALA A C 1
ATOM 1332 O O . ALA A 1 173 ? -18.328 -24.656 -16.297 1 98.44 173 ALA A O 1
ATOM 1333 N N . ARG A 1 174 ? -17.078 -25.734 -14.828 1 98.56 174 ARG A N 1
ATOM 1334 C CA . ARG A 1 174 ? -18.203 -26.5 -14.32 1 98.56 174 ARG A CA 1
ATOM 1335 C C . ARG A 1 174 ? -18.453 -26.203 -12.844 1 98.56 174 ARG A C 1
ATOM 1337 O O . ARG A 1 174 ? -19.594 -26.25 -12.375 1 98.56 174 ARG A O 1
ATOM 1344 N N . HIS A 1 175 ? -17.391 -26.047 -12.07 1 98.81 175 HIS A N 1
ATOM 1345 C CA . HIS A 1 175 ? -17.484 -25.734 -10.648 1 98.81 175 HIS A CA 1
ATOM 1346 C C . HIS A 1 175 ? -16.516 -24.641 -10.25 1 98.81 175 HIS A C 1
ATOM 1348 O O . HIS A 1 175 ? -15.312 -24.875 -10.117 1 98.81 175 HIS A O 1
ATOM 1354 N N . VAL A 1 176 ? -17.109 -23.484 -9.977 1 98.81 176 VAL A N 1
ATOM 1355 C CA . VAL A 1 176 ? -16.312 -22.281 -9.688 1 98.81 176 VAL A CA 1
ATOM 1356 C C . VAL A 1 176 ? -16.359 -21.984 -8.195 1 98.81 176 VAL A C 1
ATOM 1358 O O . VAL A 1 176 ? -17.422 -22.047 -7.57 1 98.81 176 VAL A O 1
ATOM 1361 N N . VAL A 1 177 ? -15.195 -21.719 -7.582 1 98.81 177 VAL A N 1
ATOM 1362 C CA . VAL A 1 177 ? -15.125 -21.234 -6.207 1 98.81 177 VAL A CA 1
ATOM 1363 C C . VAL A 1 177 ? -14.664 -19.781 -6.191 1 98.81 177 VAL A C 1
ATOM 1365 O O . VAL A 1 177 ? -13.594 -19.453 -6.707 1 98.81 177 VAL A O 1
ATOM 1368 N N . LEU A 1 178 ? -15.531 -18.938 -5.688 1 97.69 178 LEU A N 1
ATOM 1369 C CA . LEU A 1 178 ? -15.195 -17.547 -5.426 1 97.69 178 LEU A CA 1
ATOM 1370 C C . LEU A 1 178 ? -14.641 -17.375 -4.016 1 97.69 178 LEU A C 1
ATOM 1372 O O . LEU A 1 178 ? -15.141 -17.984 -3.068 1 97.69 178 LEU A O 1
ATOM 1376 N N . VAL A 1 179 ? -13.539 -16.609 -3.926 1 96.5 179 VAL A N 1
ATOM 1377 C CA . VAL A 1 179 ? -12.906 -16.391 -2.631 1 96.5 179 VAL A CA 1
ATOM 1378 C C . VAL A 1 179 ? -12.906 -14.906 -2.299 1 96.5 179 VAL A C 1
ATOM 1380 O O . VAL A 1 179 ? -12.477 -14.078 -3.113 1 96.5 179 VAL A O 1
ATOM 1383 N N . GLY A 1 180 ? -13.398 -14.5 -1.106 1 92 180 GLY A N 1
ATOM 1384 C CA . GLY A 1 180 ? -13.438 -13.094 -0.73 1 92 180 GLY A CA 1
ATOM 1385 C C . GLY A 1 180 ? -13.695 -12.883 0.75 1 92 180 GLY A C 1
ATOM 1386 O O . GLY A 1 180 ? -13.391 -13.75 1.569 1 92 180 GLY A O 1
ATOM 1387 N N . GLY A 1 181 ? -14.031 -11.68 1.119 1 87.31 181 GLY A N 1
ATOM 1388 C CA . GLY A 1 181 ? -14.312 -11.32 2.498 1 87.31 181 GLY A CA 1
ATOM 1389 C C . GLY A 1 181 ? -15.57 -11.953 3.045 1 87.31 181 GLY A C 1
ATOM 1390 O O . GLY A 1 181 ? -16.172 -12.812 2.389 1 87.31 181 GLY A O 1
ATOM 1391 N N . PRO A 1 182 ? -16 -11.461 4.137 1 84.56 182 PRO A N 1
ATOM 1392 C CA . PRO A 1 182 ? -17.172 -12.055 4.781 1 84.56 182 PRO A CA 1
ATOM 1393 C C . PRO A 1 182 ? -18.453 -11.852 3.98 1 84.56 182 PRO A C 1
ATOM 1395 O O . PRO A 1 182 ? -18.75 -10.727 3.561 1 84.56 182 PRO A O 1
ATOM 1398 N N . ARG A 1 183 ? -19.172 -12.922 3.945 1 84.5 183 ARG A N 1
ATOM 1399 C CA . ARG A 1 183 ? -20.422 -12.898 3.205 1 84.5 183 ARG A CA 1
ATOM 1400 C C . ARG A 1 183 ? -21.438 -11.961 3.863 1 84.5 183 ARG A C 1
ATOM 1402 O O . ARG A 1 183 ? -22.312 -11.422 3.191 1 84.5 183 ARG A O 1
ATOM 1409 N N . SER A 1 184 ? -21.203 -11.695 5.035 1 77.5 184 SER A N 1
ATOM 1410 C CA . SER A 1 184 ? -22.094 -10.797 5.773 1 77.5 184 SER A CA 1
ATOM 1411 C C . SER A 1 184 ? -22.047 -9.383 5.191 1 77.5 184 SER A C 1
ATOM 1413 O O . SER A 1 184 ? -23 -8.609 5.375 1 77.5 184 SER A O 1
ATOM 1415 N N . GLN A 1 185 ? -21.031 -9.117 4.484 1 72.06 185 GLN A N 1
ATOM 1416 C CA . GLN A 1 185 ? -20.891 -7.793 3.885 1 72.06 185 GLN A CA 1
ATOM 1417 C C . GLN A 1 185 ? -21.703 -7.68 2.596 1 72.06 185 GLN A C 1
ATOM 1419 O O . GLN A 1 185 ? -21.844 -6.59 2.043 1 72.06 185 GLN A O 1
ATOM 1424 N N . PHE A 1 186 ? -22.297 -8.734 2.158 1 68.69 186 PHE A N 1
ATOM 1425 C CA . PHE A 1 186 ? -23.016 -8.742 0.888 1 68.69 186 PHE A CA 1
ATOM 1426 C C . PHE A 1 186 ? -24.422 -8.195 1.056 1 68.69 186 PHE A C 1
ATOM 1428 O O . PHE A 1 186 ? -25.156 -8.016 0.072 1 68.69 186 PHE A O 1
ATOM 1435 N N . ALA A 1 187 ? -24.672 -7.84 2.166 1 63.38 187 ALA A N 1
ATOM 1436 C CA . ALA A 1 187 ? -26.031 -7.344 2.393 1 63.38 187 ALA A CA 1
ATOM 1437 C C . ALA A 1 187 ? -26.25 -5.992 1.711 1 63.38 187 ALA A C 1
ATOM 1439 O O . ALA A 1 187 ? -25.281 -5.305 1.371 1 63.38 187 ALA A O 1
ATOM 1440 N N . GLU A 1 188 ? -27.438 -5.832 1.272 1 57.22 188 GLU A N 1
ATOM 1441 C CA . GLU A 1 188 ? -27.891 -4.652 0.543 1 57.22 188 GLU A CA 1
ATOM 1442 C C . GLU A 1 188 ? -27.312 -3.375 1.148 1 57.22 188 GLU A C 1
ATOM 1444 O O . GLU A 1 188 ? -26.938 -2.449 0.423 1 57.22 188 GLU A O 1
ATOM 1449 N N . ALA A 1 189 ? -27.234 -3.42 2.303 1 58.5 189 ALA A N 1
ATOM 1450 C CA . ALA A 1 189 ? -26.828 -2.182 2.965 1 58.5 189 ALA A CA 1
ATOM 1451 C C . ALA A 1 189 ? -25.312 -2.061 3.016 1 58.5 189 ALA A C 1
ATOM 1453 O O . ALA A 1 189 ? -24.766 -1.141 3.641 1 58.5 189 ALA A O 1
ATOM 1454 N N . THR A 1 190 ? -24.766 -2.828 2.158 1 63.22 190 THR A N 1
ATOM 1455 C CA . THR A 1 190 ? -23.312 -2.818 2.303 1 63.22 190 THR A CA 1
ATOM 1456 C C . THR A 1 190 ? -22.703 -1.61 1.591 1 63.22 190 THR A C 1
ATOM 1458 O O . THR A 1 190 ? -23.234 -1.145 0.583 1 63.22 190 THR A O 1
ATOM 1461 N N . THR A 1 191 ? -21.781 -1.136 2.238 1 63.78 191 THR A N 1
ATOM 1462 C CA . THR A 1 191 ? -21.031 -0.011 1.697 1 63.78 191 THR A CA 1
ATOM 1463 C C . THR A 1 191 ? -19.859 -0.501 0.859 1 63.78 191 THR A C 1
ATOM 1465 O O . THR A 1 191 ? -19.062 0.302 0.364 1 63.78 191 THR A O 1
ATOM 1468 N N . PHE A 1 192 ? -19.891 -1.849 0.52 1 69.25 192 PHE A N 1
ATOM 1469 C CA . PHE A 1 192 ? -18.672 -2.391 -0.084 1 69.25 192 PHE A CA 1
ATOM 1470 C C . PHE A 1 192 ? -18.953 -2.914 -1.487 1 69.25 192 PHE A C 1
ATOM 1472 O O . PHE A 1 192 ? -19.359 -4.066 -1.657 1 69.25 192 PHE A O 1
ATOM 1479 N N . PRO A 1 193 ? -18.609 -2.156 -2.457 1 67.19 193 PRO A N 1
ATOM 1480 C CA . PRO A 1 193 ? -19.016 -2.467 -3.83 1 67.19 193 PRO A CA 1
ATOM 1481 C C . PRO A 1 193 ? -18.234 -3.639 -4.422 1 67.19 193 PRO A C 1
ATOM 1483 O O . PRO A 1 193 ? -18.672 -4.23 -5.414 1 67.19 193 PRO A O 1
ATOM 1486 N N . THR A 1 194 ? -17.125 -4 -3.832 1 76.62 194 THR A N 1
ATOM 1487 C CA . THR A 1 194 ? -16.328 -5.07 -4.414 1 76.62 194 THR A CA 1
ATOM 1488 C C . THR A 1 194 ? -17.078 -6.395 -4.379 1 76.62 194 THR A C 1
ATOM 1490 O O . THR A 1 194 ? -16.797 -7.297 -5.168 1 76.62 194 THR A O 1
ATOM 1493 N N . ILE A 1 195 ? -18.125 -6.348 -3.65 1 82.25 195 ILE A N 1
ATOM 1494 C CA . ILE A 1 195 ? -18.938 -7.562 -3.562 1 82.25 195 ILE A CA 1
ATOM 1495 C C . ILE A 1 195 ? -19.734 -7.75 -4.852 1 82.25 195 ILE A C 1
ATOM 1497 O O . ILE A 1 195 ? -20.141 -8.867 -5.172 1 82.25 195 ILE A O 1
ATOM 1501 N N . ARG A 1 196 ? -19.797 -6.723 -5.598 1 88.69 196 ARG A N 1
ATOM 1502 C CA . ARG A 1 196 ? -20.641 -6.73 -6.785 1 88.69 196 ARG A CA 1
ATOM 1503 C C . ARG A 1 196 ? -20.078 -7.648 -7.859 1 88.69 196 ARG A C 1
ATOM 1505 O O . ARG A 1 196 ? -20.812 -8.266 -8.625 1 88.69 196 ARG A O 1
ATOM 1512 N N . TYR A 1 197 ? -18.75 -7.738 -7.871 1 93.5 197 TYR A N 1
ATOM 1513 C CA . TYR A 1 197 ? -18.25 -8.641 -8.898 1 93.5 197 TYR A CA 1
ATOM 1514 C C . TYR A 1 197 ? -18.531 -10.094 -8.539 1 93.5 197 TYR A C 1
ATOM 1516 O O . TYR A 1 197 ? -18.859 -10.906 -9.414 1 93.5 197 TYR A O 1
ATOM 1524 N N . HIS A 1 198 ? -18.562 -10.391 -7.262 1 94.62 198 HIS A N 1
ATOM 1525 C CA . HIS A 1 198 ? -18.906 -11.734 -6.824 1 94.62 198 HIS A CA 1
ATOM 1526 C C . HIS A 1 198 ? -20.359 -12.055 -7.156 1 94.62 198 HIS A C 1
ATOM 1528 O O . HIS A 1 198 ? -20.672 -13.125 -7.688 1 94.62 198 HIS A O 1
ATOM 1534 N N . LEU A 1 199 ? -21.234 -11.117 -6.855 1 94.25 199 LEU A N 1
ATOM 1535 C CA . LEU A 1 199 ? -22.672 -11.312 -7.082 1 94.25 199 LEU A CA 1
ATOM 1536 C C . LEU A 1 199 ? -22.969 -11.477 -8.57 1 94.25 199 LEU A C 1
ATOM 1538 O O . LEU A 1 199 ? -23.781 -12.312 -8.953 1 94.25 199 LEU A O 1
ATOM 1542 N N . THR A 1 200 ? -22.297 -10.68 -9.297 1 96.94 200 THR A N 1
ATOM 1543 C CA . THR A 1 200 ? -22.5 -10.75 -10.742 1 96.94 200 THR A CA 1
ATOM 1544 C C . THR A 1 200 ? -22.031 -12.094 -11.289 1 96.94 200 THR A C 1
ATOM 1546 O O . THR A 1 200 ? -22.719 -12.719 -12.094 1 96.94 200 THR A O 1
ATOM 1549 N N . VAL A 1 201 ? -20.891 -12.555 -10.852 1 98.25 201 VAL A N 1
ATOM 1550 C CA . VAL A 1 201 ? -20.375 -13.852 -11.289 1 98.25 201 VAL A CA 1
ATOM 1551 C C . VAL A 1 201 ? -21.344 -14.953 -10.867 1 98.25 201 VAL A C 1
ATOM 1553 O O . VAL A 1 201 ? -21.703 -15.82 -11.672 1 98.25 201 VAL A O 1
ATOM 1556 N N . GLU A 1 202 ? -21.781 -14.93 -9.633 1 97.38 202 GLU A N 1
ATOM 1557 C CA . GLU A 1 202 ? -22.688 -15.945 -9.109 1 97.38 202 GLU A CA 1
ATOM 1558 C C . GLU A 1 202 ? -23.969 -16.016 -9.938 1 97.38 202 GLU A C 1
ATOM 1560 O O . GLU A 1 202 ? -24.422 -17.109 -10.305 1 97.38 202 GLU A O 1
ATOM 1565 N N . ARG A 1 203 ? -24.516 -14.867 -10.227 1 97.69 203 ARG A N 1
ATOM 1566 C CA . ARG A 1 203 ? -25.766 -14.805 -10.977 1 97.69 203 ARG A CA 1
ATOM 1567 C C . ARG A 1 203 ? -25.594 -15.352 -12.383 1 97.69 203 ARG A C 1
ATOM 1569 O O . ARG A 1 203 ? -26.406 -16.172 -12.844 1 97.69 203 ARG A O 1
ATOM 1576 N N . MET A 1 204 ? -24.578 -14.938 -13.016 1 98.69 204 MET A N 1
ATOM 1577 C CA . MET A 1 204 ? -24.375 -15.336 -14.406 1 98.69 204 MET A CA 1
ATOM 1578 C C . MET A 1 204 ? -24.047 -16.812 -14.508 1 98.69 204 MET A C 1
ATOM 1580 O O . MET A 1 204 ? -24.469 -17.484 -15.453 1 98.69 204 MET A O 1
ATOM 1584 N N . LEU A 1 205 ? -23.312 -17.328 -13.602 1 98.75 205 LEU A N 1
ATOM 1585 C CA . LEU A 1 205 ? -23 -18.75 -13.594 1 98.75 205 LEU A CA 1
ATOM 1586 C C . LEU A 1 205 ? -24.25 -19.578 -13.305 1 98.75 205 LEU A C 1
ATOM 1588 O O . LEU A 1 205 ? -24.438 -20.641 -13.898 1 98.75 205 LEU A O 1
ATOM 1592 N N . ALA A 1 206 ? -25.047 -19.062 -12.383 1 98.62 206 ALA A N 1
ATOM 1593 C CA . ALA A 1 206 ? -26.312 -19.734 -12.102 1 98.62 206 ALA A CA 1
ATOM 1594 C C . ALA A 1 206 ? -27.188 -19.812 -13.352 1 98.62 206 ALA A C 1
ATOM 1596 O O . ALA A 1 206 ? -27.781 -20.859 -13.633 1 98.62 206 ALA A O 1
ATOM 1597 N N . ASP A 1 207 ? -27.25 -18.766 -14.055 1 98.5 207 ASP A N 1
ATOM 1598 C CA . ASP A 1 207 ? -28.047 -18.703 -15.281 1 98.5 207 ASP A CA 1
ATOM 1599 C C . ASP A 1 207 ? -27.516 -19.688 -16.312 1 98.5 207 ASP A C 1
ATOM 1601 O O . ASP A 1 207 ? -28.281 -20.203 -17.125 1 98.5 207 ASP A O 1
ATOM 1605 N N . ALA A 1 208 ? -26.297 -19.953 -16.281 1 98.5 208 ALA A N 1
ATOM 1606 C CA . ALA A 1 208 ? -25.656 -20.844 -17.25 1 98.5 208 ALA A CA 1
ATOM 1607 C C . ALA A 1 208 ? -25.656 -22.281 -16.766 1 98.5 208 ALA A C 1
ATOM 1609 O O . ALA A 1 208 ? -25.188 -23.188 -17.453 1 98.5 208 ALA A O 1
ATOM 1610 N N . GLY A 1 209 ? -26.094 -22.5 -15.523 1 98.38 209 GLY A N 1
ATOM 1611 C CA . GLY A 1 209 ? -26.156 -23.828 -14.953 1 98.38 209 GLY A CA 1
ATOM 1612 C C . GLY A 1 209 ? -24.812 -24.328 -14.445 1 98.38 209 GLY A C 1
ATOM 1613 O O . GLY A 1 209 ? -24.578 -25.531 -14.375 1 98.38 209 GLY A O 1
ATOM 1614 N N . ILE A 1 210 ? -23.938 -23.453 -14.117 1 98.69 210 ILE A N 1
ATOM 1615 C CA . ILE A 1 210 ? -22.609 -23.781 -13.617 1 98.69 210 ILE A CA 1
ATOM 1616 C C . ILE A 1 210 ? -22.594 -23.672 -12.094 1 98.69 210 ILE A C 1
ATOM 1618 O O . ILE A 1 210 ? -23.078 -22.688 -11.531 1 98.69 210 ILE A O 1
ATOM 1622 N N . ALA A 1 211 ? -22.078 -24.688 -11.375 1 98.62 211 ALA A N 1
ATOM 1623 C CA . ALA A 1 211 ? -21.984 -24.688 -9.914 1 98.62 211 ALA A CA 1
ATOM 1624 C C . ALA A 1 211 ? -21.031 -23.594 -9.438 1 98.62 211 ALA A C 1
ATOM 1626 O O . ALA A 1 211 ? -19.984 -23.359 -10.039 1 98.62 211 ALA A O 1
ATOM 1627 N N . CYS A 1 212 ? -21.453 -22.922 -8.367 1 98.31 212 CYS A N 1
ATOM 1628 C CA . CYS A 1 212 ? -20.641 -21.844 -7.812 1 98.31 212 CYS A CA 1
ATOM 1629 C C . CYS A 1 212 ? -20.703 -21.828 -6.289 1 98.31 212 CYS A C 1
ATOM 1631 O O . CYS A 1 212 ? -21.797 -21.812 -5.711 1 98.31 212 CYS A O 1
ATOM 1633 N N . ASP A 1 213 ? -19.531 -21.891 -5.621 1 98.12 213 ASP A N 1
ATOM 1634 C CA . ASP A 1 213 ? -19.422 -21.766 -4.168 1 98.12 213 ASP A CA 1
ATOM 1635 C C . ASP A 1 213 ? -18.594 -20.547 -3.771 1 98.12 213 ASP A C 1
ATOM 1637 O O . ASP A 1 213 ? -17.828 -20.031 -4.574 1 98.12 213 ASP A O 1
ATOM 1641 N N . TYR A 1 214 ? -18.828 -20.094 -2.568 1 96.06 214 TYR A N 1
ATOM 1642 C CA . TYR A 1 214 ? -18.109 -18.953 -2.01 1 96.06 214 TYR A CA 1
ATOM 1643 C C . TYR A 1 214 ? -17.391 -19.344 -0.727 1 96.06 214 TYR A C 1
ATOM 1645 O O . TYR A 1 214 ? -17.969 -19.984 0.153 1 96.06 214 TYR A O 1
ATOM 1653 N N . VAL A 1 215 ? -16.109 -19 -0.646 1 96.06 215 VAL A N 1
ATOM 1654 C CA . VAL A 1 215 ? -15.312 -19.281 0.541 1 96.06 215 VAL A CA 1
ATOM 1655 C C . VAL A 1 215 ? -14.75 -17.969 1.098 1 96.06 215 VAL A C 1
ATOM 1657 O O . VAL A 1 215 ? -14.203 -17.156 0.351 1 96.06 215 VAL A O 1
ATOM 1660 N N . GLU A 1 216 ? -14.812 -17.797 2.379 1 92.56 216 GLU A N 1
ATOM 1661 C CA . GLU A 1 216 ? -14.266 -16.609 3.049 1 92.56 216 GLU A CA 1
ATOM 1662 C C . GLU A 1 216 ? -12.781 -16.812 3.371 1 92.56 216 GLU A C 1
ATOM 1664 O O . GLU A 1 216 ? -12.375 -17.875 3.836 1 92.56 216 GLU A O 1
ATOM 1669 N N . ALA A 1 217 ? -11.906 -15.852 3.008 1 87.88 217 ALA A N 1
ATOM 1670 C CA . ALA A 1 217 ? -10.461 -15.984 3.182 1 87.88 217 ALA A CA 1
ATOM 1671 C C . ALA A 1 217 ? -9.969 -15.109 4.332 1 87.88 217 ALA A C 1
ATOM 1673 O O . ALA A 1 217 ? -8.781 -15.133 4.676 1 87.88 217 ALA A O 1
ATOM 1674 N N . GLY A 1 218 ? -10.648 -14.43 5.039 1 79.56 218 GLY A N 1
ATOM 1675 C CA . GLY A 1 218 ? -10.195 -13.633 6.164 1 79.56 218 GLY A CA 1
ATOM 1676 C C . GLY A 1 218 ? -9.805 -12.219 5.777 1 79.56 218 GLY A C 1
ATOM 1677 O O . GLY A 1 218 ? -10.297 -11.688 4.781 1 79.56 218 GLY A O 1
ATOM 1678 N N . ILE A 1 219 ? -8.812 -11.711 6.582 1 80.62 219 ILE A N 1
ATOM 1679 C CA . ILE A 1 219 ? -8.359 -10.336 6.398 1 80.62 219 ILE A CA 1
ATOM 1680 C C . ILE A 1 219 ? -7.469 -10.242 5.164 1 80.62 219 ILE A C 1
ATOM 1682 O O . ILE A 1 219 ? -6.676 -11.148 4.895 1 80.62 219 ILE A O 1
ATOM 1686 N N . VAL A 1 220 ? -7.57 -9.234 4.508 1 77.38 220 VAL A N 1
ATOM 1687 C CA . VAL A 1 220 ? -6.992 -9.078 3.178 1 77.38 220 VAL A CA 1
ATOM 1688 C C . VAL A 1 220 ? -5.473 -9.18 3.26 1 77.38 220 VAL A C 1
ATOM 1690 O O . VAL A 1 220 ? -4.82 -9.617 2.311 1 77.38 220 VAL A O 1
ATOM 1693 N N . ALA A 1 221 ? -4.953 -8.805 4.379 1 76.88 221 ALA A N 1
ATOM 1694 C CA . ALA A 1 221 ? -3.496 -8.766 4.473 1 76.88 221 ALA A CA 1
ATOM 1695 C C . ALA A 1 221 ? -2.947 -10.039 5.098 1 76.88 221 ALA A C 1
ATOM 1697 O O . ALA A 1 221 ? -1.731 -10.211 5.219 1 76.88 221 ALA A O 1
ATOM 1698 N N . ASP A 1 222 ? -3.725 -10.969 5.348 1 86.19 222 ASP A N 1
ATOM 1699 C CA . ASP A 1 222 ? -3.297 -12.188 6.035 1 86.19 222 ASP A CA 1
ATOM 1700 C C . ASP A 1 222 ? -2.963 -13.297 5.039 1 86.19 222 ASP A C 1
ATOM 1702 O O . ASP A 1 222 ? -3.811 -14.133 4.734 1 86.19 222 ASP A O 1
ATOM 1706 N N . ILE A 1 223 ? -1.733 -13.367 4.73 1 88.44 223 ILE A N 1
ATOM 1707 C CA . ILE A 1 223 ? -1.274 -14.312 3.713 1 88.44 223 ILE A CA 1
ATOM 1708 C C . ILE A 1 223 ? -1.473 -15.742 4.207 1 88.44 223 ILE A C 1
ATOM 1710 O O . ILE A 1 223 ? -1.86 -16.625 3.436 1 88.44 223 ILE A O 1
ATOM 1714 N N . CYS A 1 224 ? -1.217 -15.945 5.48 1 90.31 224 CYS A N 1
ATOM 1715 C CA . CYS A 1 224 ? -1.386 -17.281 6.066 1 90.31 224 CYS A CA 1
ATOM 1716 C C . CYS A 1 224 ? -2.83 -17.75 5.945 1 90.31 224 CYS A C 1
ATOM 1718 O O . CYS A 1 224 ? -3.084 -18.906 5.641 1 90.31 224 CYS A O 1
ATOM 1720 N N . ALA A 1 225 ? -3.666 -16.844 6.156 1 92.19 225 ALA A N 1
ATOM 1721 C CA . ALA A 1 225 ? -5.086 -17.172 6.031 1 92.19 225 ALA A CA 1
ATOM 1722 C C . ALA A 1 225 ? -5.449 -17.484 4.586 1 92.19 225 ALA A C 1
ATOM 1724 O O . ALA A 1 225 ? -6.258 -18.375 4.328 1 92.19 225 ALA A O 1
ATOM 1725 N N . HIS A 1 226 ? -4.91 -16.812 3.691 1 93.88 226 HIS A N 1
ATOM 1726 C CA . HIS A 1 226 ? -5.184 -17.047 2.279 1 93.88 226 HIS A CA 1
ATOM 1727 C C . HIS A 1 226 ? -4.641 -18.406 1.835 1 93.88 226 HIS A C 1
ATOM 1729 O O . HIS A 1 226 ? -5.293 -19.125 1.066 1 93.88 226 HIS A O 1
ATOM 1735 N N . GLU A 1 227 ? -3.463 -18.75 2.299 1 94.38 227 GLU A N 1
ATOM 1736 C CA . GLU A 1 227 ? -2.881 -20.047 1.991 1 94.38 227 GLU A CA 1
ATOM 1737 C C . GLU A 1 227 ? -3.744 -21.172 2.539 1 94.38 227 GLU A C 1
ATOM 1739 O O . GLU A 1 227 ? -3.98 -22.172 1.851 1 94.38 227 GLU A O 1
ATOM 1744 N N . ALA A 1 228 ? -4.172 -20.969 3.791 1 95.12 228 ALA A N 1
ATOM 1745 C CA . ALA A 1 228 ? -5.027 -21.969 4.418 1 95.12 228 ALA A CA 1
ATOM 1746 C C . ALA A 1 228 ? -6.34 -22.141 3.654 1 95.12 228 ALA A C 1
ATOM 1748 O O . ALA A 1 228 ? -6.848 -23.25 3.502 1 95.12 228 ALA A O 1
ATOM 1749 N N . THR A 1 229 ? -6.801 -21.047 3.195 1 96 229 THR A N 1
ATOM 1750 C CA . THR A 1 229 ? -8.039 -21.078 2.422 1 96 229 THR A CA 1
ATOM 1751 C C . THR A 1 229 ? -7.844 -21.828 1.107 1 96 229 THR A C 1
ATOM 1753 O O . THR A 1 229 ? -8.695 -22.625 0.708 1 96 229 THR A O 1
ATOM 1756 N N . ALA A 1 230 ? -6.812 -21.562 0.446 1 96 230 ALA A N 1
ATOM 1757 C CA . ALA A 1 230 ? -6.512 -22.266 -0.799 1 96 230 ALA A CA 1
ATOM 1758 C C . ALA A 1 230 ? -6.453 -23.766 -0.578 1 96 230 ALA A C 1
ATOM 1760 O O . ALA A 1 230 ? -7.035 -24.531 -1.348 1 96 230 ALA A O 1
ATOM 1761 N N . ARG A 1 231 ? -5.777 -24.203 0.452 1 96.69 231 ARG A N 1
ATOM 1762 C CA . ARG A 1 231 ? -5.684 -25.609 0.786 1 96.69 231 ARG A CA 1
ATOM 1763 C C . ARG A 1 231 ? -7.062 -26.203 1.059 1 96.69 231 ARG A C 1
ATOM 1765 O O . ARG A 1 231 ? -7.387 -27.297 0.572 1 96.69 231 ARG A O 1
ATOM 1772 N N . ALA A 1 232 ? -7.828 -25.484 1.811 1 97.38 232 ALA A N 1
ATOM 1773 C CA . ALA A 1 232 ? -9.156 -25.938 2.197 1 97.38 232 ALA A CA 1
ATOM 1774 C C . ALA A 1 232 ? -10.055 -26.109 0.976 1 97.38 232 ALA A C 1
ATOM 1776 O O . ALA A 1 232 ? -10.906 -27 0.94 1 97.38 232 ALA A O 1
ATOM 1777 N N . ILE A 1 233 ? -9.922 -25.297 -0.012 1 98.06 233 ILE A N 1
ATOM 1778 C CA . ILE A 1 233 ? -10.742 -25.359 -1.22 1 98.06 233 ILE A CA 1
ATOM 1779 C C . ILE A 1 233 ? -10.5 -26.688 -1.94 1 98.06 233 ILE A C 1
ATOM 1781 O O . ILE A 1 233 ? -11.445 -27.359 -2.344 1 98.06 233 ILE A O 1
ATOM 1785 N N . PHE A 1 234 ? -9.258 -27.062 -2.086 1 97.69 234 PHE A N 1
ATOM 1786 C CA . PHE A 1 234 ? -8.922 -28.281 -2.809 1 97.69 234 PHE A CA 1
ATOM 1787 C C . PHE A 1 234 ? -9.344 -29.516 -2.014 1 97.69 234 PHE A C 1
ATOM 1789 O O . PHE A 1 234 ? -9.656 -30.562 -2.594 1 97.69 234 PHE A O 1
ATOM 1796 N N . GLU A 1 235 ? -9.383 -29.359 -0.684 1 97.56 235 GLU A N 1
ATOM 1797 C CA . GLU A 1 235 ? -9.812 -30.469 0.166 1 97.56 235 GLU A CA 1
ATOM 1798 C C . GLU A 1 235 ? -11.328 -30.625 0.162 1 97.56 235 GLU A C 1
ATOM 1800 O O . GLU A 1 235 ? -11.852 -31.734 0.199 1 97.56 235 GLU A O 1
ATOM 1805 N N . ARG A 1 236 ? -12.008 -29.547 0.115 1 97.62 236 ARG A N 1
ATOM 1806 C CA . ARG A 1 236 ? -13.461 -29.531 0.235 1 97.62 236 ARG A CA 1
ATOM 1807 C C . ARG A 1 236 ? -14.125 -29.812 -1.108 1 97.62 236 ARG A C 1
ATOM 1809 O O . ARG A 1 236 ? -15.172 -30.453 -1.166 1 97.62 236 ARG A O 1
ATOM 1816 N N . TYR A 1 237 ? -13.492 -29.281 -2.188 1 98 237 TYR A N 1
ATOM 1817 C CA . TYR A 1 237 ? -14.094 -29.375 -3.514 1 98 237 TYR A CA 1
ATOM 1818 C C . TYR A 1 237 ? -13.172 -30.109 -4.484 1 98 237 TYR A C 1
ATOM 1820 O O . TYR A 1 237 ? -12.43 -29.484 -5.238 1 98 237 TYR A O 1
ATOM 1828 N N . SER A 1 238 ? -13.352 -31.359 -4.625 1 95.88 238 SER A N 1
ATOM 1829 C CA . SER A 1 238 ? -12.477 -32.188 -5.457 1 95.88 238 SER A CA 1
ATOM 1830 C C . SER A 1 238 ? -12.734 -31.938 -6.938 1 95.88 238 SER A C 1
ATOM 1832 O O . SER A 1 238 ? -11.875 -32.219 -7.777 1 95.88 238 SER A O 1
ATOM 1834 N N . ASP A 1 239 ? -13.898 -31.375 -7.211 1 97.5 239 ASP A N 1
ATOM 1835 C CA . ASP A 1 239 ? -14.289 -31.203 -8.609 1 97.5 239 ASP A CA 1
ATOM 1836 C C . ASP A 1 239 ? -14.125 -29.75 -9.047 1 97.5 239 ASP A C 1
ATOM 1838 O O . ASP A 1 239 ? -14.555 -29.375 -10.141 1 97.5 239 ASP A O 1
ATOM 1842 N N . VAL A 1 240 ? -13.453 -28.891 -8.188 1 98.5 240 VAL A N 1
ATOM 1843 C CA . VAL A 1 240 ? -13.273 -27.484 -8.539 1 98.5 240 VAL A CA 1
ATOM 1844 C C . VAL A 1 240 ? -12.414 -27.375 -9.789 1 98.5 240 VAL A C 1
ATOM 1846 O O . VAL A 1 240 ? -11.367 -28.016 -9.898 1 98.5 240 VAL A O 1
ATOM 1849 N N . ASP A 1 241 ? -12.906 -26.594 -10.734 1 98.44 241 ASP A N 1
ATOM 1850 C CA . ASP A 1 241 ? -12.094 -26.438 -11.93 1 98.44 241 ASP A CA 1
ATOM 1851 C C . ASP A 1 241 ? -11.891 -24.953 -12.258 1 98.44 241 ASP A C 1
ATOM 1853 O O . ASP A 1 241 ? -11.406 -24.609 -13.336 1 98.44 241 ASP A O 1
ATOM 1857 N N . ALA A 1 242 ? -12.328 -24.047 -11.336 1 98.88 242 ALA A N 1
ATOM 1858 C CA . ALA A 1 242 ? -12 -22.625 -11.445 1 98.88 242 ALA A CA 1
ATOM 1859 C C . ALA A 1 242 ? -12.008 -21.953 -10.078 1 98.88 242 ALA A C 1
ATOM 1861 O O . ALA A 1 242 ? -12.867 -22.25 -9.242 1 98.88 242 ALA A O 1
ATOM 1862 N N . ILE A 1 243 ? -11.07 -21.094 -9.789 1 98.88 243 ILE A N 1
ATOM 1863 C CA . ILE A 1 243 ? -10.984 -20.297 -8.57 1 98.88 243 ILE A CA 1
ATOM 1864 C C . ILE A 1 243 ? -10.812 -18.828 -8.938 1 98.88 243 ILE A C 1
ATOM 1866 O O . ILE A 1 243 ? -9.977 -18.484 -9.781 1 98.88 243 ILE A O 1
ATOM 1870 N N . VAL A 1 244 ? -11.625 -17.969 -8.352 1 98.56 244 VAL A N 1
ATOM 1871 C CA . VAL A 1 244 ? -11.562 -16.531 -8.57 1 98.56 244 VAL A CA 1
ATOM 1872 C C . VAL A 1 244 ? -11.352 -15.812 -7.234 1 98.56 244 VAL A C 1
ATOM 1874 O O . VAL A 1 244 ? -12.062 -16.094 -6.262 1 98.56 244 VAL A O 1
ATOM 1877 N N . GLY A 1 245 ? -10.406 -14.938 -7.141 1 96.38 245 GLY A N 1
ATOM 1878 C CA . GLY A 1 245 ? -10.141 -14.133 -5.957 1 96.38 245 GLY A CA 1
ATOM 1879 C C . GLY A 1 245 ? -9.195 -12.977 -6.219 1 96.38 245 GLY A C 1
ATOM 1880 O O . GLY A 1 245 ? -8.867 -12.68 -7.371 1 96.38 245 GLY A O 1
ATOM 1881 N N . SER A 1 246 ? -8.859 -12.219 -5.211 1 95.12 246 SER A N 1
ATOM 1882 C CA . SER A 1 246 ? -7.887 -11.141 -5.348 1 95.12 246 SER A CA 1
ATOM 1883 C C . SER A 1 246 ? -6.559 -11.656 -5.883 1 95.12 246 SER A C 1
ATOM 1885 O O . SER A 1 246 ? -6.324 -12.867 -5.922 1 95.12 246 SER A O 1
ATOM 1887 N N . ASP A 1 247 ? -5.645 -10.797 -6.266 1 96.5 247 ASP A N 1
ATOM 1888 C CA . ASP A 1 247 ? -4.336 -11.195 -6.773 1 96.5 247 ASP A CA 1
ATOM 1889 C C . ASP A 1 247 ? -3.615 -12.109 -5.781 1 96.5 247 ASP A C 1
ATOM 1891 O O . ASP A 1 247 ? -2.99 -13.094 -6.176 1 96.5 247 ASP A O 1
ATOM 1895 N N . LEU A 1 248 ? -3.74 -11.766 -4.531 1 95.19 248 LEU A N 1
ATOM 1896 C CA . LEU A 1 248 ? -3.084 -12.547 -3.484 1 95.19 248 LEU A CA 1
ATOM 1897 C C . LEU A 1 248 ? -3.695 -13.938 -3.379 1 95.19 248 LEU A C 1
ATOM 1899 O O . LEU A 1 248 ? -2.973 -14.938 -3.326 1 95.19 248 LEU A O 1
ATOM 1903 N N . VAL A 1 249 ? -4.949 -14.016 -3.367 1 95.5 249 VAL A N 1
ATOM 1904 C CA . VAL A 1 249 ? -5.672 -15.281 -3.268 1 95.5 249 VAL A CA 1
ATOM 1905 C C . VAL A 1 249 ? -5.371 -16.141 -4.492 1 95.5 249 VAL A C 1
ATOM 1907 O O . VAL A 1 249 ? -5.098 -17.344 -4.363 1 95.5 249 VAL A O 1
ATOM 1910 N N . ALA A 1 250 ? -5.457 -15.516 -5.633 1 97.81 250 ALA A N 1
ATOM 1911 C CA . ALA A 1 250 ? -5.191 -16.234 -6.879 1 97.81 250 ALA A CA 1
ATOM 1912 C C . ALA A 1 250 ? -3.77 -16.781 -6.898 1 97.81 250 ALA A C 1
ATOM 1914 O O . ALA A 1 250 ? -3.537 -17.906 -7.371 1 97.81 250 ALA A O 1
ATOM 1915 N N . SER A 1 251 ? -2.83 -16 -6.422 1 97.62 251 SER A N 1
ATOM 1916 C CA . SER A 1 251 ? -1.43 -16.406 -6.41 1 97.62 251 SER A CA 1
ATOM 1917 C C . SER A 1 251 ? -1.217 -17.641 -5.523 1 97.62 251 SER A C 1
ATOM 1919 O O . SER A 1 251 ? -0.524 -18.578 -5.914 1 97.62 251 SER A O 1
ATOM 1921 N N . VAL A 1 252 ? -1.814 -17.656 -4.316 1 97.19 252 VAL A N 1
ATOM 1922 C CA . VAL A 1 252 ? -1.592 -18.766 -3.398 1 97.19 252 VAL A CA 1
ATOM 1923 C C . VAL A 1 252 ? -2.404 -19.969 -3.848 1 97.19 252 VAL A C 1
ATOM 1925 O O . VAL A 1 252 ? -2.02 -21.109 -3.588 1 97.19 252 VAL A O 1
ATOM 1928 N N . ALA A 1 253 ? -3.537 -19.75 -4.504 1 98.25 253 ALA A N 1
ATOM 1929 C CA . ALA A 1 253 ? -4.277 -20.859 -5.102 1 98.25 253 ALA A CA 1
ATOM 1930 C C . ALA A 1 253 ? -3.459 -21.547 -6.195 1 98.25 253 ALA A C 1
ATOM 1932 O O . ALA A 1 253 ? -3.441 -22.766 -6.293 1 98.25 253 ALA A O 1
ATOM 1933 N N . LEU A 1 254 ? -2.846 -20.719 -7.023 1 98.62 254 LEU A N 1
ATOM 1934 C CA . LEU A 1 254 ? -1.979 -21.266 -8.07 1 98.62 254 LEU A CA 1
ATOM 1935 C C . LEU A 1 254 ? -0.821 -22.047 -7.465 1 98.62 254 LEU A C 1
ATOM 1937 O O . LEU A 1 254 ? -0.488 -23.141 -7.945 1 98.62 254 LEU A O 1
ATOM 1941 N N . GLN A 1 255 ? -0.223 -21.453 -6.449 1 98.12 255 GLN A N 1
ATOM 1942 C CA . GLN A 1 255 ? 0.887 -22.125 -5.781 1 98.12 255 GLN A CA 1
ATOM 1943 C C . GLN A 1 255 ? 0.468 -23.5 -5.262 1 98.12 255 GLN A C 1
ATOM 1945 O O . GLN A 1 255 ? 1.205 -24.469 -5.41 1 98.12 255 GLN A O 1
ATOM 1950 N N . GLU A 1 256 ? -0.68 -23.562 -4.625 1 97.88 256 GLU A N 1
ATOM 1951 C CA . GLU A 1 256 ? -1.198 -24.828 -4.086 1 97.88 256 GLU A CA 1
ATOM 1952 C C . GLU A 1 256 ? -1.511 -25.812 -5.207 1 97.88 256 GLU A C 1
ATOM 1954 O O . GLU A 1 256 ? -1.245 -27.016 -5.074 1 97.88 256 GLU A O 1
ATOM 1959 N N . ALA A 1 257 ? -2.082 -25.344 -6.281 1 98.19 257 ALA A N 1
ATOM 1960 C CA . ALA A 1 257 ? -2.375 -26.203 -7.434 1 98.19 257 ALA A CA 1
ATOM 1961 C C . ALA A 1 257 ? -1.102 -26.828 -7.992 1 98.19 257 ALA A C 1
ATOM 1963 O O . ALA A 1 257 ? -1.064 -28.016 -8.281 1 98.19 257 ALA A O 1
ATOM 1964 N N . LEU A 1 258 ? -0.109 -25.984 -8.156 1 96.75 258 LEU A N 1
ATOM 1965 C CA . LEU A 1 258 ? 1.172 -26.469 -8.664 1 96.75 258 LEU A CA 1
ATOM 1966 C C . LEU A 1 258 ? 1.777 -27.5 -7.723 1 96.75 258 LEU A C 1
ATOM 1968 O O . LEU A 1 258 ? 2.324 -28.516 -8.172 1 96.75 258 LEU A O 1
ATOM 1972 N N . ARG A 1 259 ? 1.644 -27.25 -6.441 1 95.25 259 ARG A N 1
ATOM 1973 C CA . ARG A 1 259 ? 2.15 -28.172 -5.438 1 95.25 259 ARG A CA 1
ATOM 1974 C C . ARG A 1 259 ? 1.467 -29.531 -5.551 1 95.25 259 ARG A C 1
ATOM 1976 O O . ARG A 1 259 ? 2.096 -30.578 -5.336 1 95.25 259 ARG A O 1
ATOM 1983 N N . ARG A 1 260 ? 0.269 -29.547 -5.973 1 96.25 260 ARG A N 1
ATOM 1984 C CA . ARG A 1 260 ? -0.545 -30.766 -6.051 1 96.25 260 ARG A CA 1
ATOM 1985 C C . ARG A 1 260 ? -0.401 -31.422 -7.414 1 96.25 260 ARG A C 1
ATOM 1987 O O . ARG A 1 260 ? -0.933 -32.531 -7.637 1 96.25 260 ARG A O 1
ATOM 1994 N N . GLY A 1 261 ? 0.25 -30.734 -8.273 1 95.62 261 GLY A N 1
ATOM 1995 C CA . GLY A 1 261 ? 0.432 -31.297 -9.609 1 95.62 261 GLY A CA 1
ATOM 1996 C C . GLY A 1 261 ? -0.788 -31.125 -10.5 1 95.62 261 GLY A C 1
ATOM 1997 O O . GLY A 1 261 ? -0.963 -31.859 -11.469 1 95.62 261 GLY A O 1
ATOM 1998 N N . ILE A 1 262 ? -1.634 -30.172 -10.141 1 97.62 262 ILE A N 1
ATOM 1999 C CA . ILE A 1 262 ? -2.82 -29.891 -10.938 1 97.62 262 ILE A CA 1
ATOM 2000 C C . ILE A 1 262 ? -2.438 -29.062 -12.156 1 97.62 262 ILE A C 1
ATOM 2002 O O . ILE A 1 262 ? -1.752 -28.031 -12.031 1 97.62 262 ILE A O 1
ATOM 2006 N N . SER A 1 263 ? -2.885 -29.453 -13.312 1 97.5 263 SER A N 1
ATOM 2007 C CA . SER A 1 263 ? -2.561 -28.75 -14.547 1 97.5 263 SER A CA 1
ATOM 2008 C C . SER A 1 263 ? -3.369 -27.469 -14.68 1 97.5 263 SER A C 1
ATOM 2010 O O . SER A 1 263 ? -4.602 -27.5 -14.656 1 97.5 263 SER A O 1
ATOM 2012 N N . VAL A 1 264 ? -2.727 -26.406 -14.836 1 98.25 264 VAL A N 1
ATOM 2013 C CA . VAL A 1 264 ? -3.33 -25.109 -15.086 1 98.25 264 VAL A CA 1
ATOM 2014 C C . VAL A 1 264 ? -2.939 -24.609 -16.469 1 98.25 264 VAL A C 1
ATOM 2016 O O . VAL A 1 264 ? -1.752 -24.531 -16.797 1 98.25 264 VAL A O 1
ATOM 2019 N N . PRO A 1 265 ? -3.891 -24.297 -17.266 1 98.12 265 PRO A N 1
ATOM 2020 C CA . PRO A 1 265 ? -5.316 -24.094 -17 1 98.12 265 PRO A CA 1
ATOM 2021 C C . PRO A 1 265 ? -6.168 -25.297 -17.359 1 98.12 265 PRO A C 1
ATOM 2023 O O . PRO A 1 265 ? -7.395 -25.25 -17.266 1 98.12 265 PRO A O 1
ATOM 2026 N N . ARG A 1 266 ? -5.566 -26.312 -17.797 1 98.06 266 ARG A N 1
ATOM 2027 C CA . ARG A 1 266 ? -6.312 -27.438 -18.359 1 98.06 266 ARG A CA 1
ATOM 2028 C C . ARG A 1 266 ? -7.34 -27.969 -17.375 1 98.06 266 ARG A C 1
ATOM 2030 O O . ARG A 1 266 ? -8.516 -28.125 -17.719 1 98.06 266 ARG A O 1
ATOM 2037 N N . ASP A 1 267 ? -6.953 -28.266 -16.156 1 98.25 267 ASP A N 1
ATOM 2038 C CA . ASP A 1 267 ? -7.82 -28.906 -15.164 1 98.25 267 ASP A CA 1
ATOM 2039 C C . ASP A 1 267 ? -8.359 -27.891 -14.172 1 98.25 267 ASP A C 1
ATOM 2041 O O . ASP A 1 267 ? -9.352 -28.141 -13.484 1 98.25 267 ASP A O 1
ATOM 2045 N N . LEU A 1 268 ? -7.691 -26.734 -14.102 1 98.75 268 LEU A N 1
ATOM 2046 C CA . LEU A 1 268 ? -8.086 -25.672 -13.18 1 98.75 268 LEU A CA 1
ATOM 2047 C C . LEU A 1 268 ? -7.793 -24.312 -13.766 1 98.75 268 LEU A C 1
ATOM 2049 O O . LEU A 1 268 ? -6.668 -24.031 -14.195 1 98.75 268 LEU A O 1
ATOM 2053 N N . GLN A 1 269 ? -8.797 -23.516 -13.828 1 98.88 269 GLN A N 1
ATOM 2054 C CA . GLN A 1 269 ? -8.625 -22.109 -14.211 1 98.88 269 GLN A CA 1
ATOM 2055 C C . GLN A 1 269 ? -8.547 -21.219 -12.984 1 98.88 269 GLN A C 1
ATOM 2057 O O . GLN A 1 269 ? -9.18 -21.5 -11.961 1 98.88 269 GLN A O 1
ATOM 2062 N N . ILE A 1 270 ? -7.754 -20.203 -13.031 1 98.88 270 ILE A N 1
ATOM 2063 C CA . ILE A 1 270 ? -7.613 -19.234 -11.945 1 98.88 270 ILE A CA 1
ATOM 2064 C C . ILE A 1 270 ? -7.691 -17.828 -12.492 1 98.88 270 ILE A C 1
ATOM 2066 O O . ILE A 1 270 ? -6.984 -17.484 -13.445 1 98.88 270 ILE A O 1
ATOM 2070 N N . ILE A 1 271 ? -8.531 -17 -12 1 98.88 271 ILE A N 1
ATOM 2071 C CA . ILE A 1 271 ? -8.672 -15.609 -12.398 1 98.88 271 ILE A CA 1
ATOM 2072 C C . ILE A 1 271 ? -8.43 -14.703 -11.195 1 98.88 271 ILE A C 1
ATOM 2074 O O . ILE A 1 271 ? -9.047 -14.883 -10.141 1 98.88 271 ILE A O 1
ATOM 2078 N N . ALA A 1 272 ? -7.512 -13.812 -11.336 1 98.56 272 ALA A N 1
ATOM 2079 C CA . ALA A 1 272 ? -7.207 -12.82 -10.312 1 98.56 272 ALA A CA 1
ATOM 2080 C C . ALA A 1 272 ? -8.047 -11.555 -10.508 1 98.56 272 ALA A C 1
ATOM 2082 O O . ALA A 1 272 ? -8.422 -11.219 -11.633 1 98.56 272 ALA A O 1
ATOM 2083 N N . TYR A 1 273 ? -8.32 -10.859 -9.406 1 97.56 273 TYR A N 1
ATOM 2084 C CA . TYR A 1 273 ? -9.055 -9.602 -9.438 1 97.56 273 TYR A CA 1
ATOM 2085 C C . TYR A 1 273 ? -8.258 -8.484 -8.789 1 97.56 273 TYR A C 1
ATOM 2087 O O . TYR A 1 273 ? -7.891 -8.57 -7.613 1 97.56 273 TYR A O 1
ATOM 2095 N N . ASP A 1 274 ? -7.957 -7.348 -9.438 1 96.12 274 ASP A N 1
ATOM 2096 C CA . ASP A 1 274 ? -7.262 -6.109 -9.109 1 96.12 274 ASP A CA 1
ATOM 2097 C C . ASP A 1 274 ? -6.23 -5.762 -10.18 1 96.12 274 ASP A C 1
ATOM 2099 O O . ASP A 1 274 ? -6.152 -4.613 -10.625 1 96.12 274 ASP A O 1
ATOM 2103 N N . GLY A 1 275 ? -5.422 -6.84 -10.516 1 96.94 275 GLY A N 1
ATOM 2104 C CA . GLY A 1 275 ? -4.473 -6.645 -11.602 1 96.94 275 GLY A CA 1
ATOM 2105 C C . GLY A 1 275 ? -3.24 -5.867 -11.188 1 96.94 275 GLY A C 1
ATOM 2106 O O . GLY A 1 275 ? -2.84 -4.918 -11.867 1 96.94 275 GLY A O 1
ATOM 2107 N N . THR A 1 276 ? -2.664 -6.188 -10.047 1 96.31 276 THR A N 1
ATOM 2108 C CA . THR A 1 276 ? -1.4 -5.605 -9.602 1 96.31 276 THR A CA 1
ATOM 2109 C C . THR A 1 276 ? -0.219 -6.402 -10.148 1 96.31 276 THR A C 1
ATOM 2111 O O . THR A 1 276 ? -0.399 -7.316 -10.953 1 96.31 276 THR A O 1
ATOM 2114 N N . PHE A 1 277 ? 1.009 -6.066 -9.719 1 93.94 277 PHE A N 1
ATOM 2115 C CA . PHE A 1 277 ? 2.207 -6.766 -10.164 1 93.94 277 PHE A CA 1
ATOM 2116 C C . PHE A 1 277 ? 2.146 -8.242 -9.789 1 93.94 277 PHE A C 1
ATOM 2118 O O . PHE A 1 277 ? 2.814 -9.078 -10.406 1 93.94 277 PHE A O 1
ATOM 2125 N N . MET A 1 278 ? 1.355 -8.562 -8.828 1 94.62 278 MET A N 1
ATOM 2126 C CA . MET A 1 278 ? 1.243 -9.945 -8.367 1 94.62 278 MET A CA 1
ATOM 2127 C C . MET A 1 278 ? 0.728 -10.852 -9.477 1 94.62 278 MET A C 1
ATOM 2129 O O . MET A 1 278 ? 1.12 -12.016 -9.57 1 94.62 278 MET A O 1
ATOM 2133 N N . ALA A 1 279 ? -0.131 -10.297 -10.234 1 96.12 279 ALA A N 1
ATOM 2134 C CA . ALA A 1 279 ? -0.702 -11.078 -11.328 1 96.12 279 ALA A CA 1
ATOM 2135 C C . ALA A 1 279 ? 0.364 -11.438 -12.359 1 96.12 279 ALA A C 1
ATOM 2137 O O . ALA A 1 279 ? 0.237 -12.438 -13.07 1 96.12 279 ALA A O 1
ATOM 2138 N N . GLU A 1 280 ? 1.446 -10.68 -12.367 1 95.25 280 GLU A N 1
ATOM 2139 C CA . GLU A 1 280 ? 2.502 -10.859 -13.359 1 95.25 280 GLU A CA 1
ATOM 2140 C C . GLU A 1 280 ? 3.627 -11.734 -12.812 1 95.25 280 GLU A C 1
ATOM 2142 O O . GLU A 1 280 ? 4.402 -12.312 -13.578 1 95.25 280 GLU A O 1
ATOM 2147 N N . THR A 1 281 ? 3.631 -11.875 -11.492 1 95.75 281 THR A N 1
ATOM 2148 C CA . THR A 1 281 ? 4.844 -12.445 -10.914 1 95.75 281 THR A CA 1
ATOM 2149 C C . THR A 1 281 ? 4.539 -13.75 -10.18 1 95.75 281 THR A C 1
ATOM 2151 O O . THR A 1 281 ? 5.426 -14.336 -9.562 1 95.75 281 THR A O 1
ATOM 2154 N N . ALA A 1 282 ? 3.318 -14.227 -10.258 1 96.62 282 ALA A N 1
ATOM 2155 C CA . ALA A 1 282 ? 2.955 -15.492 -9.633 1 96.62 282 ALA A CA 1
ATOM 2156 C C . ALA A 1 282 ? 3.658 -16.656 -10.32 1 96.62 282 ALA A C 1
ATOM 2158 O O . ALA A 1 282 ? 4.586 -16.469 -11.102 1 96.62 282 ALA A O 1
ATOM 2159 N N . GLY A 1 283 ? 3.309 -17.859 -9.977 1 96.75 283 GLY A N 1
ATOM 2160 C CA . GLY A 1 283 ? 3.912 -19.047 -10.57 1 96.75 283 GLY A CA 1
ATOM 2161 C C . GLY A 1 283 ? 3.781 -19.094 -12.086 1 96.75 283 GLY A C 1
ATOM 2162 O O . GLY A 1 283 ? 4.57 -19.75 -12.758 1 96.75 283 GLY A O 1
ATOM 2163 N N . MET A 1 284 ? 2.756 -18.531 -12.547 1 97 284 MET A N 1
ATOM 2164 C CA . MET A 1 284 ? 2.404 -18.219 -13.93 1 97 284 MET A CA 1
ATOM 2165 C C . MET A 1 284 ? 1.774 -16.844 -14.039 1 97 284 MET A C 1
ATOM 2167 O O . MET A 1 284 ? 1.279 -16.297 -13.047 1 97 284 MET A O 1
ATOM 2171 N N . ARG A 1 285 ? 1.854 -16.266 -15.266 1 97.06 285 ARG A N 1
ATOM 2172 C CA . ARG A 1 285 ? 1.091 -15.031 -15.438 1 97.06 285 ARG A CA 1
ATOM 2173 C C . ARG A 1 285 ? -0.405 -15.289 -15.297 1 97.06 285 ARG A C 1
ATOM 2175 O O . ARG A 1 285 ? -0.985 -16.047 -16.062 1 97.06 285 ARG A O 1
ATOM 2182 N N . LEU A 1 286 ? -1.022 -14.648 -14.344 1 98.62 286 LEU A N 1
ATOM 2183 C CA . LEU A 1 286 ? -2.434 -14.875 -14.047 1 98.62 286 LEU A CA 1
ATOM 2184 C C . LEU A 1 286 ? -3.322 -14.133 -15.031 1 98.62 286 LEU A C 1
ATOM 2186 O O . LEU A 1 286 ? -3.012 -13 -15.422 1 98.62 286 LEU A O 1
ATOM 2190 N N . THR A 1 287 ? -4.379 -14.773 -15.547 1 98.81 287 THR A N 1
ATOM 2191 C CA . THR A 1 287 ? -5.492 -14 -16.078 1 98.81 287 THR A CA 1
ATOM 2192 C C . THR A 1 287 ? -6.102 -13.117 -14.992 1 98.81 287 THR A C 1
ATOM 2194 O O . THR A 1 287 ? -6.395 -13.586 -13.891 1 98.81 287 THR A O 1
ATOM 2197 N N . ALA A 1 288 ? -6.219 -11.844 -15.305 1 98.81 288 ALA A N 1
ATOM 2198 C CA . ALA A 1 288 ? -6.629 -10.938 -14.234 1 98.81 288 ALA A CA 1
ATOM 2199 C C . ALA A 1 288 ? -7.578 -9.859 -14.758 1 98.81 288 ALA A C 1
ATOM 2201 O O . ALA A 1 288 ? -7.41 -9.367 -15.875 1 98.81 288 ALA A O 1
ATOM 2202 N N . VAL A 1 289 ? -8.625 -9.578 -13.992 1 98.69 289 VAL A N 1
ATOM 2203 C CA . VAL A 1 289 ? -9.32 -8.305 -14.164 1 98.69 289 VAL A CA 1
ATOM 2204 C C . VAL A 1 289 ? -8.5 -7.172 -13.562 1 98.69 289 VAL A C 1
ATOM 2206 O O . VAL A 1 289 ? -8.211 -7.18 -12.359 1 98.69 289 VAL A O 1
ATOM 2209 N N . ARG A 1 290 ? -8.047 -6.297 -14.391 1 98.56 290 ARG A N 1
ATOM 2210 C CA . ARG A 1 290 ? -7.211 -5.18 -13.953 1 98.56 290 ARG A CA 1
ATOM 2211 C C . ARG A 1 290 ? -8.039 -3.918 -13.758 1 98.56 290 ARG A C 1
ATOM 2213 O O . ARG A 1 290 ? -8.781 -3.508 -14.656 1 98.56 290 ARG A O 1
ATOM 2220 N N . GLN A 1 291 ? -8.039 -3.369 -12.555 1 98 291 GLN A N 1
ATOM 2221 C CA . GLN A 1 291 ? -8.617 -2.053 -12.312 1 98 291 GLN A CA 1
ATOM 2222 C C . GLN A 1 291 ? -7.762 -0.953 -12.938 1 98 291 GLN A C 1
ATOM 2224 O O . GLN A 1 291 ? -6.535 -1.069 -12.984 1 98 291 GLN A O 1
ATOM 2229 N N . ASP A 1 292 ? -8.352 0.013 -13.461 1 98.38 292 ASP A N 1
ATOM 2230 C CA . ASP A 1 292 ? -7.652 1.132 -14.086 1 98.38 292 ASP A CA 1
ATOM 2231 C C . ASP A 1 292 ? -7.156 2.123 -13.031 1 98.38 292 ASP A C 1
ATOM 2233 O O . ASP A 1 292 ? -7.75 3.186 -12.844 1 98.38 292 ASP A O 1
ATOM 2237 N N . PHE A 1 293 ? -6.012 1.861 -12.477 1 97.81 293 PHE A N 1
ATOM 2238 C CA . PHE A 1 293 ? -5.484 2.605 -11.336 1 97.81 293 PHE A CA 1
ATOM 2239 C C . PHE A 1 293 ? -5.23 4.062 -11.719 1 97.81 293 PHE A C 1
ATOM 2241 O O . PHE A 1 293 ? -5.578 4.973 -10.961 1 97.81 293 PHE A O 1
ATOM 2248 N N . PRO A 1 294 ? -4.594 4.352 -12.883 1 97.5 294 PRO A N 1
ATOM 2249 C CA . PRO A 1 294 ? -4.41 5.758 -13.258 1 97.5 294 PRO A CA 1
ATOM 2250 C C . PRO A 1 294 ? -5.727 6.527 -13.328 1 97.5 294 PRO A C 1
ATOM 2252 O O . PRO A 1 294 ? -5.824 7.641 -12.812 1 97.5 294 PRO A O 1
ATOM 2255 N N . ALA A 1 295 ? -6.742 5.906 -13.938 1 98.56 295 ALA A N 1
ATOM 2256 C CA . ALA A 1 295 ? -8.031 6.582 -14.086 1 98.56 295 ALA A CA 1
ATOM 2257 C C . ALA A 1 295 ? -8.711 6.754 -12.734 1 98.56 295 ALA A C 1
ATOM 2259 O O . ALA A 1 295 ? -9.336 7.785 -12.469 1 98.56 295 ALA A O 1
ATOM 2260 N N . VAL A 1 296 ? -8.641 5.754 -11.891 1 98.19 296 VAL A N 1
ATOM 2261 C CA . VAL A 1 296 ? -9.219 5.812 -10.547 1 98.19 296 VAL A CA 1
ATOM 2262 C C . VAL A 1 296 ? -8.555 6.938 -9.75 1 98.19 296 VAL A C 1
ATOM 2264 O O . VAL A 1 296 ? -9.242 7.75 -9.133 1 98.19 296 VAL A O 1
ATOM 2267 N N . ALA A 1 297 ? -7.258 6.949 -9.805 1 98.25 297 ALA A N 1
ATOM 2268 C CA . ALA A 1 297 ? -6.508 7.961 -9.055 1 98.25 297 ALA A CA 1
ATOM 2269 C C . ALA A 1 297 ? -6.828 9.367 -9.562 1 98.25 297 ALA A C 1
ATOM 2271 O O . ALA A 1 297 ? -6.977 10.297 -8.766 1 98.25 297 ALA A O 1
ATOM 2272 N N . ALA A 1 298 ? -6.887 9.555 -10.82 1 98.19 298 ALA A N 1
ATOM 2273 C CA . ALA A 1 298 ? -7.219 10.844 -11.422 1 98.19 298 ALA A CA 1
ATOM 2274 C C . ALA A 1 298 ? -8.609 11.305 -10.992 1 98.19 298 ALA A C 1
ATOM 2276 O O . ALA A 1 298 ? -8.812 12.484 -10.68 1 98.19 298 ALA A O 1
ATOM 2277 N N . ALA A 1 299 ? -9.555 10.391 -11.023 1 98.31 299 ALA A N 1
ATOM 2278 C CA . ALA A 1 299 ? -10.922 10.719 -10.625 1 98.31 299 ALA A CA 1
ATOM 2279 C C . ALA A 1 299 ? -10.984 11.117 -9.156 1 98.31 299 ALA A C 1
ATOM 2281 O O . ALA A 1 299 ? -11.664 12.078 -8.789 1 98.31 299 ALA A O 1
ATOM 2282 N N . LEU A 1 300 ? -10.312 10.359 -8.297 1 98.25 300 LEU A N 1
ATOM 2283 C CA . LEU A 1 300 ? -10.273 10.664 -6.871 1 98.25 300 LEU A CA 1
ATOM 2284 C C . LEU A 1 300 ? -9.664 12.039 -6.625 1 98.25 300 LEU A C 1
ATOM 2286 O O . LEU A 1 300 ? -10.18 12.812 -5.816 1 98.25 300 LEU A O 1
ATOM 2290 N N . ALA A 1 301 ? -8.562 12.328 -7.293 1 97.75 301 ALA A N 1
ATOM 2291 C CA . ALA A 1 301 ? -7.887 13.617 -7.141 1 97.75 301 ALA A CA 1
ATOM 2292 C C . ALA A 1 301 ? -8.773 14.766 -7.609 1 97.75 301 ALA A C 1
ATOM 2294 O O . ALA A 1 301 ? -8.828 15.82 -6.973 1 97.75 301 ALA A O 1
ATOM 2295 N N . SER A 1 302 ? -9.469 14.539 -8.742 1 97.5 302 SER A N 1
ATOM 2296 C CA . SER A 1 302 ? -10.367 15.555 -9.273 1 97.5 302 SER A CA 1
ATOM 2297 C C . SER A 1 302 ? -11.508 15.844 -8.312 1 97.5 302 SER A C 1
ATOM 2299 O O . SER A 1 302 ? -11.844 17 -8.07 1 97.5 302 SER A O 1
ATOM 2301 N N . ARG A 1 303 ? -12.078 14.828 -7.789 1 97 303 ARG A N 1
ATOM 2302 C CA . ARG A 1 303 ? -13.156 15 -6.82 1 97 303 ARG A CA 1
ATOM 2303 C C . ARG A 1 303 ? -12.648 15.688 -5.559 1 97 303 ARG A C 1
ATOM 2305 O O . ARG A 1 303 ? -13.367 16.484 -4.953 1 97 303 ARG A O 1
ATOM 2312 N N . MET A 1 304 ? -11.477 15.328 -5.133 1 96.94 304 MET A N 1
ATOM 2313 C CA . MET A 1 304 ? -10.883 15.953 -3.953 1 96.94 304 MET A CA 1
ATOM 2314 C C . MET A 1 304 ? -10.688 17.453 -4.172 1 96.94 304 MET A C 1
ATOM 2316 O O . MET A 1 304 ? -10.984 18.25 -3.289 1 96.94 304 MET A O 1
ATOM 2320 N N . ASP A 1 305 ? -10.188 17.859 -5.285 1 95 305 ASP A N 1
ATOM 2321 C CA . ASP A 1 305 ? -10.031 19.266 -5.637 1 95 305 ASP A CA 1
ATOM 2322 C C . ASP A 1 305 ? -11.352 20.016 -5.508 1 95 305 ASP A C 1
ATOM 2324 O O . ASP A 1 305 ? -11.398 21.109 -4.969 1 95 305 ASP A O 1
ATOM 2328 N N . SER A 1 306 ? -12.352 19.344 -6.07 1 93.94 306 SER A N 1
ATOM 2329 C CA . SER A 1 306 ? -13.68 19.953 -6.027 1 93.94 306 SER A CA 1
ATOM 2330 C C . SER A 1 306 ? -14.156 20.141 -4.59 1 93.94 306 SER A C 1
ATOM 2332 O O . SER A 1 306 ? -14.75 21.156 -4.25 1 93.94 306 SER A O 1
ATOM 2334 N N . GLN A 1 307 ? -13.891 19.156 -3.75 1 93.62 307 GLN A N 1
ATOM 2335 C CA . GLN A 1 307 ? -14.312 19.203 -2.354 1 93.62 307 GLN A CA 1
ATOM 2336 C C . GLN A 1 307 ? -13.555 20.297 -1.598 1 93.62 307 GLN A C 1
ATOM 2338 O O . GLN A 1 307 ? -14.148 21.016 -0.786 1 93.62 307 GLN A O 1
ATOM 2343 N N . ILE A 1 308 ? -12.312 20.359 -1.835 1 92.56 308 ILE A N 1
ATOM 2344 C CA . ILE A 1 308 ? -11.484 21.344 -1.16 1 92.56 308 ILE A CA 1
ATOM 2345 C C . ILE A 1 308 ? -11.898 22.75 -1.584 1 92.56 308 ILE A C 1
ATOM 2347 O O . ILE A 1 308 ? -11.977 23.656 -0.755 1 92.56 308 ILE A O 1
ATOM 2351 N N . ALA A 1 309 ? -12.102 22.953 -2.846 1 89.31 309 ALA A N 1
ATOM 2352 C CA . ALA A 1 309 ? -12.555 24.25 -3.357 1 89.31 309 ALA A CA 1
ATOM 2353 C C . ALA A 1 309 ? -13.875 24.656 -2.717 1 89.31 309 ALA A C 1
ATOM 2355 O O . ALA A 1 309 ? -14.078 25.828 -2.391 1 89.31 309 ALA A O 1
ATOM 2356 N N . ALA A 1 310 ? -14.766 23.75 -2.588 1 85.31 310 ALA A N 1
ATOM 2357 C CA . ALA A 1 310 ? -16.062 24.016 -1.973 1 85.31 310 ALA A CA 1
ATOM 2358 C C . ALA A 1 310 ? -15.906 24.391 -0.5 1 85.31 310 ALA A C 1
ATOM 2360 O O . ALA A 1 310 ? -16.641 25.234 0.015 1 85.31 310 ALA A O 1
ATOM 2361 N N . ASP A 1 311 ? -15.008 23.703 0.126 1 83.75 311 ASP A N 1
ATOM 2362 C CA . ASP A 1 311 ? -14.742 23.953 1.541 1 83.75 311 ASP A CA 1
ATOM 2363 C C . ASP A 1 311 ? -14.18 25.344 1.767 1 83.75 311 ASP A C 1
ATOM 2365 O O . ASP A 1 311 ? -14.414 25.953 2.814 1 83.75 311 ASP A O 1
ATOM 2369 N N . ASN A 1 312 ? -13.367 25.797 0.854 1 75.06 312 ASN A N 1
ATOM 2370 C CA . ASN A 1 312 ? -12.742 27.109 0.969 1 75.06 312 ASN A CA 1
ATOM 2371 C C . ASN A 1 312 ? -13.672 28.203 0.458 1 75.06 312 ASN A C 1
ATOM 2373 O O . ASN A 1 312 ? -13.336 29.391 0.535 1 75.06 312 ASN A O 1
ATOM 2377 N N . GLY A 1 313 ? -14.969 27.953 0.238 1 65.75 313 GLY A N 1
ATOM 2378 C CA . GLY A 1 313 ? -15.906 28.953 -0.248 1 65.75 313 GLY A CA 1
ATOM 2379 C C . GLY A 1 313 ? -15.602 29.422 -1.656 1 65.75 313 GLY A C 1
ATOM 2380 O O . GLY A 1 313 ? -16.109 30.453 -2.094 1 65.75 313 GLY A O 1
ATOM 2381 N N . THR A 1 314 ? -14.625 29 -2.283 1 51.06 314 THR A N 1
ATOM 2382 C CA . THR A 1 314 ? -14.25 29.438 -3.623 1 51.06 314 THR A CA 1
ATOM 2383 C C . THR A 1 314 ? -15.203 28.859 -4.668 1 51.06 314 THR A C 1
ATOM 2385 O O . THR A 1 314 ? -14.938 28.938 -5.871 1 51.06 314 THR A O 1
ATOM 2388 N N . THR A 1 315 ? -16.141 28.281 -4.297 1 44.47 315 THR A N 1
ATOM 2389 C CA . THR A 1 315 ? -17.031 27.891 -5.375 1 44.47 315 THR A CA 1
ATOM 2390 C C . THR A 1 315 ? -17.625 29.109 -6.07 1 44.47 315 THR A C 1
ATOM 2392 O O . THR A 1 315 ? -18.328 29.906 -5.449 1 44.47 315 THR A O 1
ATOM 2395 N N . SER A 1 316 ? -17.156 29.797 -7.062 1 35.91 316 SER A N 1
ATOM 2396 C CA . SER A 1 316 ? -17.75 30.734 -8.016 1 35.91 316 SER A CA 1
ATOM 2397 C C . SER A 1 316 ? -19.172 30.328 -8.367 1 35.91 316 SER A C 1
ATOM 2399 O O . SER A 1 316 ? -19.453 29.172 -8.672 1 35.91 316 SER A O 1
ATOM 2401 N N . ALA A 1 317 ? -20.25 31.156 -8.062 1 32.47 317 ALA A N 1
ATOM 2402 C CA . ALA A 1 317 ? -21.594 31.297 -8.594 1 32.47 317 ALA A CA 1
ATOM 2403 C C . ALA A 1 317 ? -21.609 31.156 -10.109 1 32.47 317 ALA A C 1
ATOM 2405 O O . ALA A 1 317 ? -22.641 31.359 -10.75 1 32.47 317 ALA A O 1
ATOM 2406 N N . ALA A 1 318 ? -20.609 31.266 -10.859 1 31.5 318 ALA A N 1
ATOM 2407 C CA . ALA A 1 318 ? -20.812 31.516 -12.281 1 31.5 318 ALA A CA 1
ATOM 2408 C C . ALA A 1 318 ? -21.672 30.422 -12.914 1 31.5 318 ALA A C 1
ATOM 2410 O O . ALA A 1 318 ? -22.016 30.5 -14.094 1 31.5 318 ALA A O 1
ATOM 2411 N N . ALA A 1 319 ? -21.625 29.219 -12.453 1 31.34 319 ALA A N 1
ATOM 2412 C CA . ALA A 1 319 ? -22.297 28.344 -13.406 1 31.34 319 ALA A CA 1
ATOM 2413 C C . ALA A 1 319 ? -23.812 28.5 -13.312 1 31.34 319 ALA A C 1
ATOM 2415 O O . ALA A 1 319 ? -24.562 27.656 -13.82 1 31.34 319 ALA A O 1
ATOM 2416 N N . ALA A 1 320 ? -24.312 29.375 -12.406 1 29.11 320 ALA A N 1
ATOM 2417 C CA . ALA A 1 320 ? -25.781 29.422 -12.375 1 29.11 320 ALA A CA 1
ATOM 2418 C C . ALA A 1 320 ? -26.328 29.938 -13.695 1 29.11 320 ALA A C 1
ATOM 2420 O O . ALA A 1 320 ? -27.547 29.938 -13.914 1 29.11 320 ALA A O 1
ATOM 2421 N N . GLU A 1 321 ? -25.828 30.891 -14.328 1 26.84 321 GLU A N 1
ATOM 2422 C CA . GLU A 1 321 ? -26.703 31.625 -15.242 1 26.84 321 GLU A CA 1
ATOM 2423 C C . GLU A 1 321 ? -27.109 30.75 -16.422 1 26.84 321 GLU A C 1
ATOM 2425 O O . GLU A 1 321 ? -27.922 31.156 -17.25 1 26.84 321 GLU A O 1
ATOM 2430 N N . GLY A 1 322 ? -26.266 30.078 -17.125 1 26.8 322 GLY A N 1
ATOM 2431 C CA . GLY A 1 322 ? -26.875 29.828 -18.422 1 26.8 322 GLY A CA 1
ATOM 2432 C C . GLY A 1 322 ? -28.188 29.062 -18.344 1 26.8 322 GLY A C 1
ATOM 2433 O O . GLY A 1 322 ? -28.75 28.906 -17.25 1 26.8 322 GLY A O 1
ATOM 2434 N N . GLY A 1 323 ? -28.484 27.953 -19.203 1 25.56 323 GLY A N 1
ATOM 2435 C CA . GLY A 1 323 ? -29.75 27.531 -19.781 1 25.56 323 GLY A CA 1
ATOM 2436 C C . GLY A 1 323 ? -30.75 27.047 -18.734 1 25.56 323 GLY A C 1
ATOM 2437 O O . GLY A 1 323 ? -30.375 26.797 -17.594 1 25.56 323 GLY A O 1
ATOM 2438 N N . ASN A 1 324 ? -32.156 27.031 -19.094 1 26.17 324 ASN A N 1
ATOM 2439 C CA . ASN A 1 324 ? -33.469 26.562 -18.672 1 26.17 324 ASN A CA 1
ATOM 2440 C C . ASN A 1 324 ? -33.344 25.203 -17.969 1 26.17 324 ASN A C 1
ATOM 2442 O O . ASN A 1 324 ? -33.594 24.172 -18.578 1 26.17 324 ASN A O 1
ATOM 2446 N N . ALA A 1 325 ? -32.25 24.797 -17.578 1 24.84 325 ALA A N 1
ATOM 2447 C CA . ALA A 1 325 ? -32.531 23.422 -17.172 1 24.84 325 ALA A CA 1
ATOM 2448 C C . ALA A 1 325 ? -33.625 23.391 -16.094 1 24.84 325 ALA A C 1
ATOM 2450 O O . ALA A 1 325 ? -33.625 24.25 -15.203 1 24.84 325 ALA A O 1
ATOM 2451 N N . VAL A 1 326 ? -34.719 22.734 -16.266 1 25.95 326 VAL A N 1
ATOM 2452 C CA . VAL A 1 326 ? -35.781 22.312 -15.352 1 25.95 326 VAL A CA 1
ATOM 2453 C C . VAL A 1 326 ? -35.188 22.016 -13.969 1 25.95 326 VAL A C 1
ATOM 2455 O O . VAL A 1 326 ? -34.094 21.453 -13.859 1 25.95 326 VAL A O 1
ATOM 2458 N N . ALA A 1 327 ? -35.562 22.75 -12.922 1 28.88 327 ALA A N 1
ATOM 2459 C CA . ALA A 1 327 ? -35.5 22.562 -11.477 1 28.88 327 ALA A CA 1
ATOM 2460 C C . ALA A 1 327 ? -35.469 21.078 -11.117 1 28.88 327 ALA A C 1
ATOM 2462 O O . ALA A 1 327 ? -36.531 20.469 -10.883 1 28.88 327 ALA A O 1
ATOM 2463 N N . ALA A 1 328 ? -34.969 20.25 -11.961 1 28.16 328 ALA A N 1
ATOM 2464 C CA . ALA A 1 328 ? -35.219 18.906 -11.422 1 28.16 328 ALA A CA 1
ATOM 2465 C C . ALA A 1 328 ? -34.875 18.859 -9.93 1 28.16 328 ALA A C 1
ATOM 2467 O O . ALA A 1 328 ? -34.062 19.641 -9.445 1 28.16 328 ALA A O 1
ATOM 2468 N N . ASN A 1 329 ? -35.594 18.188 -8.977 1 29.86 329 ASN A N 1
ATOM 2469 C CA . ASN A 1 329 ? -35.656 17.844 -7.562 1 29.86 329 ASN A CA 1
ATOM 2470 C C . ASN A 1 329 ? -34.25 17.672 -6.984 1 29.86 329 ASN A C 1
ATOM 2472 O O . ASN A 1 329 ? -33.5 16.812 -7.445 1 29.86 329 ASN A O 1
ATOM 2476 N N . GLY A 1 330 ? -33.531 18.641 -6.477 1 32.88 330 GLY A N 1
ATOM 2477 C CA . GLY A 1 330 ? -32.188 18.969 -6.02 1 32.88 330 GLY A CA 1
ATOM 2478 C C . GLY A 1 330 ? -31.609 17.953 -5.047 1 32.88 330 GLY A C 1
ATOM 2479 O O . GLY A 1 330 ? -31.094 18.328 -3.994 1 32.88 330 GLY A O 1
ATOM 2480 N N . GLY A 1 331 ? -32.219 16.812 -4.762 1 36.81 331 GLY A N 1
ATOM 2481 C CA . GLY A 1 331 ? -31.578 15.844 -3.885 1 36.81 331 GLY A CA 1
ATOM 2482 C C . GLY A 1 331 ? -30.094 15.711 -4.148 1 36.81 331 GLY A C 1
ATOM 2483 O O . GLY A 1 331 ? -29.672 15.5 -5.293 1 36.81 331 GLY A O 1
ATOM 2484 N N . GLN A 1 332 ? -29.219 16.531 -3.611 1 40.5 332 GLN A N 1
ATOM 2485 C CA . GLN A 1 332 ? -27.766 16.531 -3.807 1 40.5 332 GLN A CA 1
ATOM 2486 C C . GLN A 1 332 ? -27.234 15.117 -3.996 1 40.5 332 GLN A C 1
ATOM 2488 O O . GLN A 1 332 ? -27.266 14.312 -3.062 1 40.5 332 GLN A O 1
ATOM 2493 N N . SER A 1 333 ? -27.5 14.438 -5.027 1 49.78 333 SER A N 1
ATOM 2494 C CA . SER A 1 333 ? -27.125 13.117 -5.52 1 49.78 333 SER A CA 1
ATOM 2495 C C . SER A 1 333 ? -25.641 12.844 -5.258 1 49.78 333 SER A C 1
ATOM 2497 O O . SER A 1 333 ? -24.812 13.758 -5.312 1 49.78 333 SER A O 1
ATOM 2499 N N . THR A 1 334 ? -25.344 11.844 -4.422 1 64.06 334 THR A N 1
ATOM 2500 C CA . THR A 1 334 ? -24 11.312 -4.258 1 64.06 334 THR A CA 1
ATOM 2501 C C . THR A 1 334 ? -23.328 11.117 -5.613 1 64.06 334 THR A C 1
ATOM 2503 O O . THR A 1 334 ? -23.828 10.383 -6.465 1 64.06 334 THR A O 1
ATOM 2506 N N . SER A 1 335 ? -22.531 12.086 -6.082 1 82.56 335 SER A N 1
ATOM 2507 C CA . SER A 1 335 ? -21.781 11.953 -7.324 1 82.56 335 SER A CA 1
ATOM 2508 C C . SER A 1 335 ? -20.828 10.758 -7.266 1 82.56 335 SER A C 1
ATOM 2510 O O . SER A 1 335 ? -20.141 10.562 -6.266 1 82.56 335 SER A O 1
ATOM 2512 N N . GLU A 1 336 ? -21.125 9.875 -8.117 1 90.69 336 GLU A N 1
ATOM 2513 C CA . GLU A 1 336 ? -20.281 8.68 -8.188 1 90.69 336 GLU A CA 1
ATOM 2514 C C . GLU A 1 336 ? -19.641 8.547 -9.562 1 90.69 336 GLU A C 1
ATOM 2516 O O . GLU A 1 336 ? -20.312 8.695 -10.586 1 90.69 336 GLU A O 1
ATOM 2521 N N . ASP A 1 337 ? -18.328 8.445 -9.617 1 95.44 337 ASP A N 1
ATOM 2522 C CA . ASP A 1 337 ? -17.578 8.094 -10.828 1 95.44 337 ASP A CA 1
ATOM 2523 C C . ASP A 1 337 ? -17.297 6.59 -10.875 1 95.44 337 ASP A C 1
ATOM 2525 O O . ASP A 1 337 ? -16.781 6.016 -9.914 1 95.44 337 ASP A O 1
ATOM 2529 N N . ILE A 1 338 ? -17.75 5.969 -11.945 1 96.12 338 ILE A N 1
ATOM 2530 C CA . ILE A 1 338 ? -17.516 4.543 -12.164 1 96.12 338 ILE A CA 1
ATOM 2531 C C . ILE A 1 338 ? -16.453 4.359 -13.25 1 96.12 338 ILE A C 1
ATOM 2533 O O . ILE A 1 338 ? -16.625 4.832 -14.375 1 96.12 338 ILE A O 1
ATOM 2537 N N . ILE A 1 339 ? -15.359 3.727 -12.914 1 98.19 339 ILE A N 1
ATOM 2538 C CA . ILE A 1 339 ? -14.227 3.566 -13.82 1 98.19 339 ILE A CA 1
ATOM 2539 C C . ILE A 1 339 ? -14.211 2.143 -14.375 1 98.19 339 ILE A C 1
ATOM 2541 O O . ILE A 1 339 ? -14.289 1.174 -13.617 1 98.19 339 ILE A O 1
ATOM 2545 N N . SER A 1 340 ? -14.031 1.995 -15.617 1 98.38 340 SER A N 1
ATOM 2546 C CA . SER A 1 340 ? -14.055 0.694 -16.281 1 98.38 340 SER A CA 1
ATOM 2547 C C . SER A 1 340 ? -12.859 -0.156 -15.859 1 98.38 340 SER A C 1
ATOM 2549 O O . SER A 1 340 ? -11.836 0.375 -15.43 1 98.38 340 SER A O 1
ATOM 2551 N N . VAL A 1 341 ? -13.031 -1.49 -15.969 1 98.31 341 VAL A N 1
ATOM 2552 C CA . VAL A 1 341 ? -11.961 -2.457 -15.75 1 98.31 341 VAL A CA 1
ATOM 2553 C C . VAL A 1 341 ? -11.711 -3.252 -17.031 1 98.31 341 VAL A C 1
ATOM 2555 O O . VAL A 1 341 ? -12.453 -3.121 -18 1 98.31 341 VAL A O 1
ATOM 2558 N N . THR A 1 342 ? -10.586 -3.934 -17.078 1 98.62 342 THR A N 1
ATOM 2559 C CA . THR A 1 342 ? -10.227 -4.715 -18.25 1 98.62 342 THR A CA 1
ATOM 2560 C C . THR A 1 342 ? -9.766 -6.113 -17.859 1 98.62 342 THR A C 1
ATOM 2562 O O . THR A 1 342 ? -9.094 -6.289 -16.844 1 98.62 342 THR A O 1
ATOM 2565 N N . LEU A 1 343 ? -10.172 -7.102 -18.641 1 98.69 343 LEU A N 1
ATOM 2566 C CA . LEU A 1 343 ? -9.633 -8.445 -18.469 1 98.69 343 LEU A CA 1
ATOM 2567 C C . LEU A 1 343 ? -8.336 -8.609 -19.25 1 98.69 343 LEU A C 1
ATOM 2569 O O . LEU A 1 343 ? -8.305 -8.398 -20.469 1 98.69 343 LEU A O 1
ATOM 2573 N N . ILE A 1 344 ? -7.273 -8.906 -18.578 1 98.44 344 ILE A N 1
ATOM 2574 C CA . ILE A 1 344 ? -5.973 -9.172 -19.172 1 98.44 344 ILE A CA 1
ATOM 2575 C C . ILE A 1 344 ? -5.734 -10.68 -19.234 1 98.44 344 ILE A C 1
ATOM 2577 O O . ILE A 1 344 ? -5.52 -11.32 -18.203 1 98.44 344 ILE A O 1
ATOM 2581 N N . PRO A 1 345 ? -5.746 -11.227 -20.406 1 98.12 345 PRO A N 1
ATOM 2582 C CA . PRO A 1 345 ? -5.492 -12.664 -20.5 1 98.12 345 PRO A CA 1
ATOM 2583 C C . PRO A 1 345 ? -4.086 -13.047 -20.047 1 98.12 345 PRO A C 1
ATOM 2585 O O . PRO A 1 345 ? -3.121 -12.336 -20.344 1 98.12 345 PRO A O 1
ATOM 2588 N N . GLY A 1 346 ? -4.066 -14.078 -19.188 1 98.06 346 GLY A N 1
ATOM 2589 C CA . GLY A 1 346 ? -2.809 -14.688 -18.781 1 98.06 346 GLY A CA 1
ATOM 2590 C C . GLY A 1 346 ? -2.709 -16.156 -19.156 1 98.06 346 GLY A C 1
ATOM 2591 O O . GLY A 1 346 ? -3.229 -16.578 -20.188 1 98.06 346 GLY A O 1
ATOM 2592 N N . GLU A 1 347 ? -1.946 -16.938 -18.391 1 98.19 347 GLU A N 1
ATOM 2593 C CA . GLU A 1 347 ? -1.679 -18.344 -18.672 1 98.19 347 GLU A CA 1
ATOM 2594 C C . GLU A 1 347 ? -2.602 -19.25 -17.875 1 98.19 347 GLU A C 1
ATOM 2596 O O . GLU A 1 347 ? -2.529 -20.484 -18 1 98.19 347 GLU A O 1
ATOM 2601 N N . THR A 1 348 ? -3.582 -18.641 -17.094 1 98.75 348 THR A N 1
ATOM 2602 C CA . THR A 1 348 ? -4.289 -19.469 -16.125 1 98.75 348 THR A CA 1
ATOM 2603 C C . THR A 1 348 ? -5.738 -19.688 -16.547 1 98.75 348 THR A C 1
ATOM 2605 O O . THR A 1 348 ? -6.562 -20.125 -15.742 1 98.75 348 THR A O 1
ATOM 2608 N N . THR A 1 349 ? -6.074 -19.312 -17.75 1 98.5 349 THR A N 1
ATOM 2609 C CA . THR A 1 349 ? -7.395 -19.609 -18.297 1 98.5 349 THR A CA 1
ATOM 2610 C C . THR A 1 349 ? -7.281 -20.281 -19.656 1 98.5 349 THR A C 1
ATOM 2612 O O . THR A 1 349 ? -6.242 -20.203 -20.312 1 98.5 349 THR A O 1
ATOM 2615 N N . ARG A 1 350 ? -8.414 -20.969 -20.062 1 95.81 350 ARG A N 1
ATOM 2616 C CA . ARG A 1 350 ? -8.461 -21.703 -21.312 1 95.81 350 ARG A CA 1
ATOM 2617 C C . ARG A 1 350 ? -8.953 -20.828 -22.469 1 95.81 350 ARG A C 1
ATOM 2619 O O . ARG A 1 350 ? -9.711 -19.891 -22.25 1 95.81 350 ARG A O 1
ATOM 2626 N N . MET B 1 1 ? -15.695 32.938 12.852 1 55.72 1 MET B N 1
ATOM 2627 C CA . MET B 1 1 ? -15.156 31.672 13.297 1 55.72 1 MET B CA 1
ATOM 2628 C C . MET B 1 1 ? -14.773 31.719 14.773 1 55.72 1 MET B C 1
ATOM 2630 O O . MET B 1 1 ? -14.336 32.75 15.266 1 55.72 1 MET B O 1
ATOM 2634 N N . VAL B 1 2 ? -15.406 30.781 15.523 1 70.12 2 VAL B N 1
ATOM 2635 C CA . VAL B 1 2 ? -15.109 30.688 16.953 1 70.12 2 VAL B CA 1
ATOM 2636 C C . VAL B 1 2 ? -13.609 30.5 17.156 1 70.12 2 VAL B C 1
ATOM 2638 O O . VAL B 1 2 ? -12.992 29.656 16.516 1 70.12 2 VAL B O 1
ATOM 2641 N N . GLY B 1 3 ? -12.938 31.484 17.766 1 78.56 3 GLY B N 1
ATOM 2642 C CA . GLY B 1 3 ? -11.516 31.406 18.078 1 78.56 3 GLY B CA 1
ATOM 2643 C C . GLY B 1 3 ? -11.227 31.312 19.562 1 78.56 3 GLY B C 1
ATOM 2644 O O . GLY B 1 3 ? -12.141 31.203 20.375 1 78.56 3 GLY B O 1
ATOM 2645 N N . MET B 1 4 ? -9.914 31.297 19.797 1 83.81 4 MET B N 1
ATOM 2646 C CA . MET B 1 4 ? -9.477 31.156 21.188 1 83.81 4 MET B CA 1
ATOM 2647 C C . MET B 1 4 ? -9.992 32.312 22.047 1 83.81 4 MET B C 1
ATOM 2649 O O . MET B 1 4 ? -10.281 32.125 23.219 1 83.81 4 MET B O 1
ATOM 2653 N N . ARG B 1 5 ? -10.188 33.375 21.438 1 85.5 5 ARG B N 1
ATOM 2654 C CA . ARG B 1 5 ? -10.695 34.531 22.156 1 85.5 5 ARG B CA 1
ATOM 2655 C C . ARG B 1 5 ? -12.141 34.312 22.594 1 85.5 5 ARG B C 1
ATOM 2657 O O . ARG B 1 5 ? -12.539 34.75 23.672 1 85.5 5 ARG B O 1
ATOM 2664 N N . ASP B 1 6 ? -12.883 33.656 21.719 1 88.12 6 ASP B N 1
ATOM 2665 C CA . ASP B 1 6 ? -14.266 33.344 22.047 1 88.12 6 ASP B CA 1
ATOM 2666 C C . ASP B 1 6 ? -14.336 32.344 23.203 1 88.12 6 ASP B C 1
ATOM 2668 O O . ASP B 1 6 ? -15.203 32.469 24.078 1 88.12 6 ASP B O 1
ATOM 2672 N N . VAL B 1 7 ? -13.43 31.469 23.109 1 90.44 7 VAL B N 1
ATOM 2673 C CA . VAL B 1 7 ? -13.367 30.484 24.188 1 90.44 7 VAL B CA 1
ATOM 2674 C C . VAL B 1 7 ? -13.023 31.172 25.5 1 90.44 7 VAL B C 1
ATOM 2676 O O . VAL B 1 7 ? -13.609 30.859 26.547 1 90.44 7 VAL B O 1
ATOM 2679 N N . ALA B 1 8 ? -12.141 32.031 25.469 1 90.75 8 ALA B N 1
ATOM 2680 C CA . ALA B 1 8 ? -11.727 32.75 26.656 1 90.75 8 ALA B CA 1
ATOM 2681 C C . ALA B 1 8 ? -12.891 33.562 27.25 1 90.75 8 ALA B C 1
ATOM 2683 O O . ALA B 1 8 ? -13.102 33.562 28.453 1 90.75 8 ALA B O 1
ATOM 2684 N N . LYS B 1 9 ? -13.57 34.188 26.438 1 91.81 9 LYS B N 1
ATOM 2685 C CA . LYS B 1 9 ? -14.719 34.969 26.844 1 91.81 9 LYS B CA 1
ATOM 2686 C C . LYS B 1 9 ? -15.789 34.094 27.484 1 91.81 9 LYS B C 1
ATOM 2688 O O . LYS B 1 9 ? -16.328 34.438 28.547 1 91.81 9 LYS B O 1
ATOM 2693 N N . THR B 1 10 ? -16.031 33.031 26.844 1 92.25 10 THR B N 1
ATOM 2694 C CA . THR B 1 10 ? -17.062 32.125 27.312 1 92.25 10 THR B CA 1
ATOM 2695 C C . THR B 1 10 ? -16.672 31.484 28.641 1 92.25 10 THR B C 1
ATOM 2697 O O . THR B 1 10 ? -17.5 31.297 29.531 1 92.25 10 THR B O 1
ATOM 2700 N N . ALA B 1 11 ? -15.492 31.141 28.703 1 92.19 11 ALA B N 1
ATOM 2701 C CA . ALA B 1 11 ? -14.977 30.469 29.906 1 92.19 11 ALA B CA 1
ATOM 2702 C C . ALA B 1 11 ? -14.695 31.469 31.016 1 92.19 11 ALA B C 1
ATOM 2704 O O . ALA B 1 11 ? -14.539 31.078 32.188 1 92.19 11 ALA B O 1
ATOM 2705 N N . GLY B 1 12 ? -14.547 32.75 30.781 1 93.12 12 GLY B N 1
ATOM 2706 C CA . GLY B 1 12 ? -14.219 33.781 31.766 1 93.12 12 GLY B CA 1
ATOM 2707 C C . GLY B 1 12 ? -12.773 33.719 32.219 1 93.12 12 GLY B C 1
ATOM 2708 O O . GLY B 1 12 ? -12.477 33.906 33.406 1 93.12 12 GLY B O 1
ATOM 2709 N N . VAL B 1 13 ? -11.992 33.281 31.312 1 92.69 13 VAL B N 1
ATOM 2710 C CA . VAL B 1 13 ? -10.57 33.188 31.625 1 92.69 13 VAL B CA 1
ATOM 2711 C C . VAL B 1 13 ? -9.758 34 30.609 1 92.69 13 VAL B C 1
ATOM 2713 O O . VAL B 1 13 ? -10.312 34.531 29.656 1 92.69 13 VAL B O 1
ATOM 2716 N N . SER B 1 14 ? -8.469 34.188 30.953 1 89.12 14 SER B N 1
ATOM 2717 C CA . SER B 1 14 ? -7.582 34.906 30.031 1 89.12 14 SER B CA 1
ATOM 2718 C C . SER B 1 14 ? -7.273 34.062 28.797 1 89.12 14 SER B C 1
ATOM 2720 O O . SER B 1 14 ? -7.383 32.844 28.828 1 89.12 14 SER B O 1
ATOM 2722 N N . LEU B 1 15 ? -6.875 34.75 27.672 1 89.06 15 LEU B N 1
ATOM 2723 C CA . LEU B 1 15 ? -6.434 34.094 26.453 1 89.06 15 LEU B CA 1
ATOM 2724 C C . LEU B 1 15 ? -5.254 33.156 26.734 1 89.06 15 LEU B C 1
ATOM 2726 O O . LEU B 1 15 ? -5.145 32.094 26.141 1 89.06 15 LEU B O 1
ATOM 2730 N N . SER B 1 16 ? -4.43 33.594 27.656 1 86.19 16 SER B N 1
ATOM 2731 C CA . SER B 1 16 ? -3.258 32.812 28.031 1 86.19 16 SER B CA 1
ATOM 2732 C C . SER B 1 16 ? -3.664 31.5 28.672 1 86.19 16 SER B C 1
ATOM 2734 O O . SER B 1 16 ? -3.066 30.453 28.406 1 86.19 16 SER B O 1
ATOM 2736 N N . THR B 1 17 ? -4.602 31.594 29.484 1 87.5 17 THR B N 1
ATOM 2737 C CA . THR B 1 17 ? -5.094 30.391 30.141 1 87.5 17 THR B CA 1
ATOM 2738 C C . THR B 1 17 ? -5.676 29.422 29.125 1 87.5 17 THR B C 1
ATOM 2740 O O . THR B 1 17 ? -5.434 28.203 29.203 1 87.5 17 THR B O 1
ATOM 2743 N N . VAL B 1 18 ? -6.41 29.953 28.141 1 87.94 18 VAL B N 1
ATOM 2744 C CA . VAL B 1 18 ? -6.977 29.109 27.078 1 87.94 18 VAL B CA 1
ATOM 2745 C C . VAL B 1 18 ? -5.852 28.469 26.281 1 87.94 18 VAL B C 1
ATOM 2747 O O . VAL B 1 18 ? -5.926 27.281 25.938 1 87.94 18 VAL B O 1
ATOM 2750 N N . SER B 1 19 ? -4.887 29.219 26 1 81.38 19 SER B N 1
ATOM 2751 C CA . SER B 1 19 ? -3.742 28.734 25.25 1 81.38 19 SER B CA 1
ATOM 2752 C C . SER B 1 19 ? -3.055 27.578 25.969 1 81.38 19 SER B C 1
ATOM 2754 O O . SER B 1 19 ? -2.705 26.562 25.359 1 81.38 19 SER B O 1
ATOM 2756 N N . LEU B 1 20 ? -2.898 27.781 27.266 1 81.38 20 LEU B N 1
ATOM 2757 C CA . LEU B 1 20 ? -2.254 26.75 28.062 1 81.38 20 LEU B CA 1
ATOM 2758 C C . LEU B 1 20 ? -3.074 25.469 28.078 1 81.38 20 LEU B C 1
ATOM 2760 O O . LEU B 1 20 ? -2.52 24.359 27.969 1 81.38 20 LEU B O 1
ATOM 2764 N N . VAL B 1 21 ? -4.324 25.578 28.125 1 79.12 21 VAL B N 1
ATOM 2765 C CA . VAL B 1 21 ? -5.211 24.422 28.172 1 79.12 21 VAL B CA 1
ATOM 2766 C C . VAL B 1 21 ? -5.234 23.75 26.812 1 79.12 21 VAL B C 1
ATOM 2768 O O . VAL B 1 21 ? -5.102 22.516 26.719 1 79.12 21 VAL B O 1
ATOM 2771 N N . VAL B 1 22 ? -5.367 24.578 25.719 1 79.75 22 VAL B N 1
ATOM 2772 C CA . VAL B 1 22 ? -5.523 24.078 24.359 1 79.75 22 VAL B CA 1
ATOM 2773 C C . VAL B 1 22 ? -4.234 23.391 23.906 1 79.75 22 VAL B C 1
ATOM 2775 O O . VAL B 1 22 ? -4.273 22.391 23.203 1 79.75 22 VAL B O 1
ATOM 2778 N N . ASN B 1 23 ? -3.141 23.891 24.406 1 74.69 23 ASN B N 1
ATOM 2779 C CA . ASN B 1 23 ? -1.847 23.375 23.969 1 74.69 23 ASN B CA 1
ATOM 2780 C C . ASN B 1 23 ? -1.255 22.422 25.016 1 74.69 23 ASN B C 1
ATOM 2782 O O . ASN B 1 23 ? -0.167 21.875 24.812 1 74.69 23 ASN B O 1
ATOM 2786 N N . ASN B 1 24 ? -1.987 22.188 26.016 1 73.38 24 ASN B N 1
ATOM 2787 C CA . ASN B 1 24 ? -1.54 21.344 27.109 1 73.38 24 ASN B CA 1
ATOM 2788 C C . ASN B 1 24 ? -0.125 21.688 27.547 1 73.38 24 ASN B C 1
ATOM 2790 O O . ASN B 1 24 ? 0.743 20.828 27.625 1 73.38 24 ASN B O 1
ATOM 2794 N N . THR B 1 25 ? 0.052 22.906 27.594 1 70.69 25 THR B N 1
ATOM 2795 C CA . THR B 1 25 ? 1.34 23.406 28.062 1 70.69 25 THR B CA 1
ATOM 2796 C C . THR B 1 25 ? 1.172 24.203 29.344 1 70.69 25 THR B C 1
ATOM 2798 O O . THR B 1 25 ? 0.119 24.812 29.578 1 70.69 25 THR B O 1
ATOM 2801 N N . GLY B 1 26 ? 2.113 24.109 30.266 1 70.12 26 GLY B N 1
ATOM 2802 C CA . GLY B 1 26 ? 2.104 24.891 31.484 1 70.12 26 GLY B CA 1
ATOM 2803 C C . GLY B 1 26 ? 1.108 24.375 32.5 1 70.12 26 GLY B C 1
ATOM 2804 O O . GLY B 1 26 ? 0.433 23.375 32.281 1 70.12 26 GLY B O 1
ATOM 2805 N N . TYR B 1 27 ? 1.08 24.953 33.625 1 82 27 TYR B N 1
ATOM 2806 C CA . TYR B 1 27 ? 0.184 24.562 34.719 1 82 27 TYR B CA 1
ATOM 2807 C C . TYR B 1 27 ? -1.134 25.328 34.625 1 82 27 TYR B C 1
ATOM 2809 O O . TYR B 1 27 ? -1.143 26.531 34.406 1 82 27 TYR B O 1
ATOM 2817 N N . VAL B 1 28 ? -2.154 24.609 34.562 1 85 28 VAL B N 1
ATOM 2818 C CA . VAL B 1 28 ? -3.504 25.156 34.688 1 85 28 VAL B CA 1
ATOM 2819 C C . VAL B 1 28 ? -4.297 24.312 35.688 1 85 28 VAL B C 1
ATOM 2821 O O . VAL B 1 28 ? -4.188 23.078 35.688 1 85 28 VAL B O 1
ATOM 2824 N N . SER B 1 29 ? -4.895 25 36.656 1 88.19 29 SER B N 1
ATOM 2825 C CA . SER B 1 29 ? -5.676 24.281 37.656 1 88.19 29 SER B CA 1
ATOM 2826 C C . SER B 1 29 ? -6.773 23.453 37 1 88.19 29 SER B C 1
ATOM 2828 O O . SER B 1 29 ? -7.227 23.766 35.906 1 88.19 29 SER B O 1
ATOM 2830 N N . ASP B 1 30 ? -7.137 22.422 37.719 1 90.06 30 ASP B N 1
ATOM 2831 C CA . ASP B 1 30 ? -8.18 21.516 37.219 1 90.06 30 ASP B CA 1
ATOM 2832 C C . ASP B 1 30 ? -9.477 22.281 36.969 1 90.06 30 ASP B C 1
ATOM 2834 O O . ASP B 1 30 ? -10.195 21.984 36 1 90.06 30 ASP B O 1
ATOM 2838 N N . ASP B 1 31 ? -9.695 23.141 37.844 1 89.56 31 ASP B N 1
ATOM 2839 C CA . ASP B 1 31 ? -10.922 23.938 37.75 1 89.56 31 ASP B CA 1
ATOM 2840 C C . ASP B 1 31 ? -10.898 24.781 36.469 1 89.56 31 ASP B C 1
ATOM 2842 O O . ASP B 1 31 ? -11.891 24.828 35.719 1 89.56 31 ASP B O 1
ATOM 2846 N N . MET B 1 32 ? -9.852 25.422 36.219 1 90.44 32 MET B N 1
ATOM 2847 C CA . MET B 1 32 ? -9.703 26.266 35.031 1 90.44 32 MET B CA 1
ATOM 2848 C C . MET B 1 32 ? -9.75 25.438 33.781 1 90.44 32 MET B C 1
ATOM 2850 O O . MET B 1 32 ? -10.352 25.844 32.781 1 90.44 32 MET B O 1
ATOM 2854 N N . ARG B 1 33 ? -9.133 24.344 33.75 1 92.06 33 ARG B N 1
ATOM 2855 C CA . ARG B 1 33 ? -9.148 23.438 32.594 1 92.06 33 ARG B CA 1
ATOM 2856 C C . ARG B 1 33 ? -10.578 23.016 32.25 1 92.06 33 ARG B C 1
ATOM 2858 O O . ARG B 1 33 ? -10.969 23.016 31.094 1 92.06 33 ARG B O 1
ATOM 2865 N N . ALA B 1 34 ? -11.25 22.688 33.281 1 91.69 34 ALA B N 1
ATOM 2866 C CA . ALA B 1 34 ? -12.633 22.25 33.094 1 91.69 34 ALA B CA 1
ATOM 2867 C C . ALA B 1 34 ? -13.469 23.359 32.469 1 91.69 34 ALA B C 1
ATOM 2869 O O . ALA B 1 34 ? -14.32 23.109 31.609 1 91.69 34 ALA B O 1
ATOM 2870 N N . LYS B 1 35 ? -13.273 24.547 33 1 92.12 35 LYS B N 1
ATOM 2871 C CA . LYS B 1 35 ? -14 25.703 32.469 1 92.12 35 LYS B CA 1
ATOM 2872 C C . LYS B 1 35 ? -13.711 25.906 30.984 1 92.12 35 LYS B C 1
ATOM 2874 O O . LYS B 1 35 ? -14.617 26.156 30.188 1 92.12 35 LYS B O 1
ATOM 2879 N N . VAL B 1 36 ? -12.461 25.812 30.656 1 91.56 36 VAL B N 1
ATOM 2880 C CA . VAL B 1 36 ? -12.031 26.031 29.266 1 91.56 36 VAL B CA 1
ATOM 2881 C C . VAL B 1 36 ? -12.586 24.922 28.375 1 91.56 36 VAL B C 1
ATOM 2883 O O . VAL B 1 36 ? -13.102 25.203 27.297 1 91.56 36 VAL B O 1
ATOM 2886 N N . GLU B 1 37 ? -12.5 23.719 28.797 1 90 37 GLU B N 1
ATOM 2887 C CA . GLU B 1 37 ? -13 22.594 28.031 1 90 37 GLU B CA 1
ATOM 2888 C C . GLU B 1 37 ? -14.516 22.672 27.828 1 90 37 GLU B C 1
ATOM 2890 O O . GLU B 1 37 ? -15.023 22.328 26.766 1 90 37 GLU B O 1
ATOM 2895 N N . ALA B 1 38 ? -15.211 23.094 28.906 1 89.31 38 ALA B N 1
ATOM 2896 C CA . ALA B 1 38 ? -16.656 23.297 28.797 1 89.31 38 ALA B CA 1
ATOM 2897 C C . ALA B 1 38 ? -16.984 24.359 27.766 1 89.31 38 ALA B C 1
ATOM 2899 O O . ALA B 1 38 ? -17.938 24.219 27 1 89.31 38 ALA B O 1
ATOM 2900 N N . ALA B 1 39 ? -16.281 25.406 27.781 1 89.88 39 ALA B N 1
ATOM 2901 C CA . ALA B 1 39 ? -16.484 26.484 26.828 1 89.88 39 ALA B CA 1
ATOM 2902 C C . ALA B 1 39 ? -16.203 26.016 25.391 1 89.88 39 ALA B C 1
ATOM 2904 O O . ALA B 1 39 ? -16.906 26.391 24.453 1 89.88 39 ALA B O 1
ATOM 2905 N N . MET B 1 40 ? -15.164 25.234 25.234 1 86.81 40 MET B N 1
ATOM 2906 C CA . MET B 1 40 ? -14.82 24.672 23.938 1 86.81 40 MET B CA 1
ATOM 2907 C C . MET B 1 40 ? -15.953 23.812 23.391 1 86.81 40 MET B C 1
ATOM 2909 O O . MET B 1 40 ? -16.297 23.906 22.219 1 86.81 40 MET B O 1
ATOM 2913 N N . ARG B 1 41 ? -16.484 23.031 24.234 1 82.88 41 ARG B N 1
ATOM 2914 C CA . ARG B 1 41 ? -17.594 22.172 23.844 1 82.88 41 ARG B CA 1
ATOM 2915 C C . ARG B 1 41 ? -18.812 23 23.469 1 82.88 41 ARG B C 1
ATOM 2917 O O . ARG B 1 41 ? -19.469 22.703 22.469 1 82.88 41 ARG B O 1
ATOM 2924 N N . GLN B 1 42 ? -19.078 23.922 24.344 1 85.44 42 GLN B N 1
ATOM 2925 C CA . GLN B 1 42 ? -20.234 24.781 24.125 1 85.44 42 GLN B CA 1
ATOM 2926 C C . GLN B 1 42 ? -20.141 25.484 22.766 1 85.44 42 GLN B C 1
ATOM 2928 O O . GLN B 1 42 ? -21.156 25.641 22.078 1 85.44 42 GLN B O 1
ATOM 2933 N N . LEU B 1 43 ? -18.953 25.844 22.438 1 84.5 43 LEU B N 1
ATOM 2934 C CA . LEU B 1 43 ? -18.734 26.609 21.219 1 84.5 43 LEU B CA 1
ATOM 2935 C C . LEU B 1 43 ? -18.391 25.703 20.047 1 84.5 43 LEU B C 1
ATOM 2937 O O . LEU B 1 43 ? -18.203 26.172 18.922 1 84.5 43 LEU B O 1
ATOM 2941 N N . ASN B 1 44 ? -18.297 24.438 20.375 1 78.12 44 ASN B N 1
ATOM 2942 C CA . ASN B 1 44 ? -17.828 23.5 19.359 1 78.12 44 ASN B CA 1
ATOM 2943 C C . ASN B 1 44 ? -16.484 23.922 18.781 1 78.12 44 ASN B C 1
ATOM 2945 O O . ASN B 1 44 ? -16.297 23.922 17.562 1 78.12 44 ASN B O 1
ATOM 2949 N N . TYR B 1 45 ? -15.711 24.453 19.781 1 76.38 45 TYR B N 1
ATOM 2950 C CA . TYR B 1 45 ? -14.391 24.922 19.375 1 76.38 45 TYR B CA 1
ATOM 2951 C C . TYR B 1 45 ? -13.414 23.766 19.25 1 76.38 45 TYR B C 1
ATOM 2953 O O . TYR B 1 45 ? -13.219 23 20.203 1 76.38 45 TYR B O 1
ATOM 2961 N N . ILE B 1 46 ? -12.914 23.609 18 1 73.81 46 ILE B N 1
ATOM 2962 C CA . ILE B 1 46 ? -11.852 22.641 17.75 1 73.81 46 ILE B CA 1
ATOM 2963 C C . ILE B 1 46 ? -10.531 23.375 17.5 1 73.81 46 ILE B C 1
ATOM 2965 O O . ILE B 1 46 ? -10.438 24.203 16.594 1 73.81 46 ILE B O 1
ATOM 2969 N N . PRO B 1 47 ? -9.578 23.109 18.469 1 75.69 47 PRO B N 1
ATOM 2970 C CA . PRO B 1 47 ? -8.289 23.781 18.281 1 75.69 47 PRO B CA 1
ATOM 2971 C C . PRO B 1 47 ? -7.695 23.547 16.891 1 75.69 47 PRO B C 1
ATOM 2973 O O . PRO B 1 47 ? -7.781 22.438 16.359 1 75.69 47 PRO B O 1
ATOM 2976 N N . ASN B 1 48 ? -7.227 24.641 16.344 1 74.56 48 ASN B N 1
ATOM 2977 C CA . ASN B 1 48 ? -6.566 24.578 15.047 1 74.56 48 ASN B CA 1
ATOM 2978 C C . ASN B 1 48 ? -5.133 24.078 15.164 1 74.56 48 ASN B C 1
ATOM 2980 O O . ASN B 1 48 ? -4.285 24.734 15.766 1 74.56 48 ASN B O 1
ATOM 2984 N N . GLU B 1 49 ? -4.91 22.922 14.648 1 77.62 49 GLU B N 1
ATOM 2985 C CA . GLU B 1 49 ? -3.598 22.281 14.781 1 77.62 49 GLU B CA 1
ATOM 2986 C C . GLU B 1 49 ? -2.523 23.094 14.062 1 77.62 49 GLU B C 1
ATOM 2988 O O . GLU B 1 49 ? -1.35 23.047 14.438 1 77.62 49 GLU B O 1
ATOM 2993 N N . LEU B 1 50 ? -2.939 23.766 13.125 1 75 50 LEU B N 1
ATOM 2994 C CA . LEU B 1 50 ? -1.983 24.625 12.43 1 75 50 LEU B CA 1
ATOM 2995 C C . LEU B 1 50 ? -1.396 25.672 13.375 1 75 50 LEU B C 1
ATOM 2997 O O . LEU B 1 50 ? -0.19 25.922 13.359 1 75 50 LEU B O 1
ATOM 3001 N N . ALA B 1 51 ? -2.262 26.234 14.156 1 70.81 51 ALA B N 1
ATOM 3002 C CA . ALA B 1 51 ? -1.817 27.219 15.141 1 70.81 51 ALA B CA 1
ATOM 3003 C C . ALA B 1 51 ? -0.917 26.578 16.188 1 70.81 51 ALA B C 1
ATOM 3005 O O . ALA B 1 51 ? 0.107 27.141 16.578 1 70.81 51 ALA B O 1
ATOM 3006 N N . ARG B 1 52 ? -1.354 25.484 16.562 1 75.44 52 ARG B N 1
ATOM 3007 C CA . ARG B 1 52 ? -0.582 24.766 17.562 1 75.44 52 ARG B CA 1
ATOM 3008 C C . ARG B 1 52 ? 0.79 24.375 17.031 1 75.44 52 ARG B C 1
ATOM 3010 O O . ARG B 1 52 ? 1.791 24.453 17.734 1 75.44 52 ARG B O 1
ATOM 3017 N N . ASN B 1 53 ? 0.757 23.828 15.875 1 78.62 53 ASN B N 1
ATOM 3018 C CA . ASN B 1 53 ? 2.008 23.438 15.234 1 78.62 53 ASN B CA 1
ATOM 3019 C C . ASN B 1 53 ? 2.943 24.641 15.055 1 78.62 53 ASN B C 1
ATOM 3021 O O . ASN B 1 53 ? 4.156 24.5 15.219 1 78.62 53 ASN B O 1
ATOM 3025 N N . LEU B 1 54 ? 2.387 25.703 14.75 1 72 54 LEU B N 1
ATOM 3026 C CA . LEU B 1 54 ? 3.189 26.922 14.609 1 72 54 LEU B CA 1
ATOM 3027 C C . LEU B 1 54 ? 3.834 27.297 15.938 1 72 54 LEU B C 1
ATOM 3029 O O . LEU B 1 54 ? 5.016 27.656 15.977 1 72 54 LEU B O 1
ATOM 3033 N N . TYR B 1 55 ? 3.029 27.219 16.922 1 69.5 55 TYR B N 1
ATOM 3034 C CA . TYR B 1 55 ? 3.512 27.562 18.25 1 69.5 55 TYR B CA 1
ATOM 3035 C C . TYR B 1 55 ? 4.66 26.656 18.672 1 69.5 55 TYR B C 1
ATOM 3037 O O . TYR B 1 55 ? 5.668 27.125 19.203 1 69.5 55 TYR B O 1
ATOM 3045 N N . ARG B 1 56 ? 4.535 25.453 18.375 1 75.25 56 ARG B N 1
ATOM 3046 C CA . ARG B 1 56 ? 5.523 24.469 18.797 1 75.25 56 ARG B CA 1
ATOM 3047 C C . ARG B 1 56 ? 6.617 24.297 17.734 1 75.25 56 ARG B C 1
ATOM 3049 O O . ARG B 1 56 ? 7.664 23.703 18.016 1 75.25 56 ARG B O 1
ATOM 3056 N N . ASN B 1 57 ? 6.363 24.828 16.625 1 79.12 57 ASN B N 1
ATOM 3057 C CA . ASN B 1 57 ? 7.258 24.656 15.484 1 79.12 57 ASN B CA 1
ATOM 3058 C C . ASN B 1 57 ? 7.473 23.188 15.148 1 79.12 57 ASN B C 1
ATOM 3060 O O . ASN B 1 57 ? 8.609 22.734 15 1 79.12 57 ASN B O 1
ATOM 3064 N N . ARG B 1 58 ? 6.387 22.469 15.258 1 86.56 58 ARG B N 1
ATOM 3065 C CA . ARG B 1 58 ? 6.398 21.031 14.969 1 86.56 58 ARG B CA 1
ATOM 3066 C C . ARG B 1 58 ? 5.137 20.609 14.227 1 86.56 58 ARG B C 1
ATOM 3068 O O . ARG B 1 58 ? 4.062 21.172 14.445 1 86.56 58 ARG B O 1
ATOM 3075 N N . THR B 1 59 ? 5.285 19.641 13.391 1 88.06 59 THR B N 1
ATOM 3076 C CA . THR B 1 59 ? 4.137 19.125 12.648 1 88.06 59 THR B CA 1
ATOM 3077 C C . THR B 1 59 ? 3.809 17.703 13.094 1 88.06 59 THR B C 1
ATOM 3079 O O . THR B 1 59 ? 2.73 17.188 12.789 1 88.06 59 THR B O 1
ATOM 3082 N N . ASN B 1 60 ? 4.734 17.062 13.781 1 91.31 60 ASN B N 1
ATOM 3083 C CA . ASN B 1 60 ? 4.652 15.656 14.141 1 91.31 60 ASN B CA 1
ATOM 3084 C C . ASN B 1 60 ? 4.52 14.773 12.906 1 91.31 60 ASN B C 1
ATOM 3086 O O . ASN B 1 60 ? 3.758 13.805 12.906 1 91.31 60 ASN B O 1
ATOM 3090 N N . THR B 1 61 ? 5.172 15.156 11.883 1 94.38 61 THR B N 1
ATOM 3091 C CA . THR B 1 61 ? 5.137 14.438 10.609 1 94.38 61 THR B CA 1
ATOM 3092 C C . THR B 1 61 ? 6.547 14.055 10.164 1 94.38 61 THR B C 1
ATOM 3094 O O . THR B 1 61 ? 7.473 14.859 10.258 1 94.38 61 THR B O 1
ATOM 3097 N N . ILE B 1 62 ? 6.719 12.812 9.805 1 97.31 62 ILE B N 1
ATOM 3098 C CA . ILE B 1 62 ? 7.984 12.312 9.273 1 97.31 62 ILE B CA 1
ATOM 3099 C C . ILE B 1 62 ? 7.816 11.922 7.805 1 97.31 62 ILE B C 1
ATOM 3101 O O . ILE B 1 62 ? 6.918 11.156 7.461 1 97.31 62 ILE B O 1
ATOM 3105 N N . GLY B 1 63 ? 8.633 12.508 6.957 1 97.12 63 GLY B N 1
ATOM 3106 C CA . GLY B 1 63 ? 8.672 12.102 5.559 1 97.12 63 GLY B CA 1
ATOM 3107 C C . GLY B 1 63 ? 9.516 10.867 5.316 1 97.12 63 GLY B C 1
ATOM 3108 O O . GLY B 1 63 ? 10.602 10.727 5.887 1 97.12 63 GLY B O 1
ATOM 3109 N N . VAL B 1 64 ? 9 9.969 4.539 1 97.06 64 VAL B N 1
ATOM 3110 C CA . VAL B 1 64 ? 9.75 8.789 4.133 1 97.06 64 VAL B CA 1
ATOM 3111 C C . VAL B 1 64 ? 10.031 8.852 2.633 1 97.06 64 VAL B C 1
ATOM 3113 O O . VAL B 1 64 ? 9.141 8.617 1.814 1 97.06 64 VAL B O 1
ATOM 3116 N N . ILE B 1 65 ? 11.312 9.117 2.293 1 95.19 65 ILE B N 1
ATOM 3117 C CA . ILE B 1 65 ? 11.734 9.18 0.898 1 95.19 65 ILE B CA 1
ATOM 3118 C C . ILE B 1 65 ? 12.094 7.781 0.403 1 95.19 65 ILE B C 1
ATOM 3120 O O . ILE B 1 65 ? 12.906 7.086 1.019 1 95.19 65 ILE B O 1
ATOM 3124 N N . MET B 1 66 ? 11.5 7.367 -0.657 1 93.38 66 MET B N 1
ATOM 3125 C CA . MET B 1 66 ? 11.727 6.055 -1.256 1 93.38 66 MET B CA 1
ATOM 3126 C C . MET B 1 66 ? 11.531 6.105 -2.768 1 93.38 66 MET B C 1
ATOM 3128 O O . MET B 1 66 ? 10.961 7.062 -3.293 1 93.38 66 MET B O 1
ATOM 3132 N N . PRO B 1 67 ? 11.984 5.09 -3.49 1 90.69 67 PRO B N 1
ATOM 3133 C CA . PRO B 1 67 ? 11.781 5.078 -4.941 1 90.69 67 PRO B CA 1
ATOM 3134 C C . PRO B 1 67 ? 10.305 5.008 -5.328 1 90.69 67 PRO B C 1
ATOM 3136 O O . PRO B 1 67 ? 9.82 5.848 -6.094 1 90.69 67 PRO B O 1
ATOM 3139 N N . THR B 1 68 ? 9.633 4.059 -4.816 1 92.94 68 THR B N 1
ATOM 3140 C CA . THR B 1 68 ? 8.203 3.9 -5.059 1 92.94 68 THR B CA 1
ATOM 3141 C C . THR B 1 68 ? 7.559 3.076 -3.949 1 92.94 68 THR B C 1
ATOM 3143 O O . THR B 1 68 ? 8.156 2.121 -3.447 1 92.94 68 THR B O 1
ATOM 3146 N N . ILE B 1 69 ? 6.316 3.428 -3.645 1 94.81 69 ILE B N 1
ATOM 3147 C CA . ILE B 1 69 ? 5.578 2.715 -2.607 1 94.81 69 ILE B CA 1
ATOM 3148 C C . ILE B 1 69 ? 4.957 1.448 -3.193 1 94.81 69 ILE B C 1
ATOM 3150 O O . ILE B 1 69 ? 4.527 0.562 -2.451 1 94.81 69 ILE B O 1
ATOM 3154 N N . ALA B 1 70 ? 5.004 1.299 -4.492 1 93.62 70 ALA B N 1
ATOM 3155 C CA . ALA B 1 70 ? 4.414 0.138 -5.152 1 93.62 70 ALA B CA 1
ATOM 3156 C C . ALA B 1 70 ? 5.297 -1.097 -4.98 1 93.62 70 ALA B C 1
ATOM 3158 O O . ALA B 1 70 ? 4.828 -2.227 -5.145 1 93.62 70 ALA B O 1
ATOM 3159 N N . HIS B 1 71 ? 6.531 -0.872 -4.734 1 93.81 71 HIS B N 1
ATOM 3160 C CA . HIS B 1 71 ? 7.465 -1.981 -4.559 1 93.81 71 HIS B CA 1
ATOM 3161 C C . HIS B 1 71 ? 7.242 -2.68 -3.223 1 93.81 71 HIS B C 1
ATOM 3163 O O . HIS B 1 71 ? 7.137 -2.023 -2.184 1 93.81 71 HIS B O 1
ATOM 3169 N N . PRO B 1 72 ? 7.215 -3.998 -3.238 1 94.88 72 PRO B N 1
ATOM 3170 C CA . PRO B 1 72 ? 6.863 -4.738 -2.023 1 94.88 72 PRO B CA 1
ATOM 3171 C C . PRO B 1 72 ? 7.828 -4.469 -0.871 1 94.88 72 PRO B C 1
ATOM 3173 O O . PRO B 1 72 ? 7.422 -4.473 0.294 1 94.88 72 PRO B O 1
ATOM 3176 N N . PHE B 1 73 ? 9.117 -4.254 -1.138 1 95.25 73 PHE B N 1
ATOM 3177 C CA . PHE B 1 73 ? 10.07 -3.967 -0.074 1 95.25 73 PHE B CA 1
ATOM 3178 C C . PHE B 1 73 ? 9.719 -2.662 0.63 1 95.25 73 PHE B C 1
ATOM 3180 O O . PHE B 1 73 ? 9.625 -2.619 1.858 1 95.25 73 PHE B O 1
ATOM 3187 N N . PHE B 1 74 ? 9.484 -1.663 -0.13 1 95.88 74 PHE B N 1
ATOM 3188 C CA . PHE B 1 74 ? 9.25 -0.341 0.44 1 95.88 74 PHE B CA 1
ATOM 3189 C C . PHE B 1 74 ? 7.867 -0.259 1.077 1 95.88 74 PHE B C 1
ATOM 3191 O O . PHE B 1 74 ? 7.68 0.436 2.078 1 95.88 74 PHE B O 1
ATOM 3198 N N . ALA B 1 75 ? 6.922 -0.909 0.488 1 95.94 75 ALA B N 1
ATOM 3199 C CA . ALA B 1 75 ? 5.598 -0.961 1.099 1 95.94 75 ALA B CA 1
ATOM 3200 C C . ALA B 1 75 ? 5.648 -1.628 2.471 1 95.94 75 ALA B C 1
ATOM 3202 O O . ALA B 1 75 ? 5.051 -1.137 3.43 1 95.94 75 ALA B O 1
ATOM 3203 N N . THR B 1 76 ? 6.363 -2.727 2.57 1 96.44 76 THR B N 1
ATOM 3204 C CA . THR B 1 76 ? 6.496 -3.463 3.822 1 96.44 76 THR B CA 1
ATOM 3205 C C . THR B 1 76 ? 7.246 -2.631 4.859 1 96.44 76 THR B C 1
ATOM 3207 O O . THR B 1 76 ? 6.816 -2.533 6.012 1 96.44 76 THR B O 1
ATOM 3210 N N . LEU B 1 77 ? 8.359 -2.072 4.441 1 97.31 77 LEU B N 1
ATOM 3211 C CA . LEU B 1 77 ? 9.133 -1.221 5.34 1 97.31 77 LEU B CA 1
ATOM 3212 C C . LEU B 1 77 ? 8.281 -0.067 5.863 1 97.31 77 LEU B C 1
ATOM 3214 O O . LEU B 1 77 ? 8.289 0.22 7.062 1 97.31 77 LEU B O 1
ATOM 3218 N N . THR B 1 78 ? 7.562 0.566 4.957 1 97.25 78 THR B N 1
ATOM 3219 C CA . THR B 1 78 ? 6.77 1.738 5.309 1 97.25 78 THR B CA 1
ATOM 3220 C C . THR B 1 78 ? 5.645 1.361 6.27 1 97.25 78 THR B C 1
ATOM 3222 O O . THR B 1 78 ? 5.301 2.135 7.164 1 97.25 78 THR B O 1
ATOM 3225 N N . ALA B 1 79 ? 5.039 0.207 6.074 1 96.31 79 ALA B N 1
ATOM 3226 C CA . ALA B 1 79 ? 4.016 -0.265 7 1 96.31 79 ALA B CA 1
ATOM 3227 C C . ALA B 1 79 ? 4.559 -0.361 8.422 1 96.31 79 ALA B C 1
ATOM 3229 O O . ALA B 1 79 ? 3.895 0.047 9.375 1 96.31 79 ALA B O 1
ATOM 3230 N N . HIS B 1 80 ? 5.715 -0.898 8.57 1 97.12 80 HIS B N 1
ATOM 3231 C CA . HIS B 1 80 ? 6.332 -1.049 9.883 1 97.12 80 HIS B CA 1
ATOM 3232 C C . HIS B 1 80 ? 6.766 0.3 10.445 1 97.12 80 HIS B C 1
ATOM 3234 O O . HIS B 1 80 ? 6.684 0.527 11.656 1 97.12 80 HIS B O 1
ATOM 3240 N N . LEU B 1 81 ? 7.234 1.177 9.586 1 97.56 81 LEU B N 1
ATOM 3241 C CA . LEU B 1 81 ? 7.598 2.52 10.023 1 97.56 81 LEU B CA 1
ATOM 3242 C C . LEU B 1 81 ? 6.379 3.27 10.547 1 97.56 81 LEU B C 1
ATOM 3244 O O . LEU B 1 81 ? 6.465 3.959 11.57 1 97.56 81 LEU B O 1
ATOM 3248 N N . GLN B 1 82 ? 5.332 3.17 9.797 1 96.12 82 GLN B N 1
ATOM 3249 C CA . GLN B 1 82 ? 4.105 3.838 10.219 1 96.12 82 GLN B CA 1
ATOM 3250 C C . GLN B 1 82 ? 3.682 3.377 11.609 1 96.12 82 GLN B C 1
ATOM 3252 O O . GLN B 1 82 ? 3.238 4.184 12.43 1 96.12 82 GLN B O 1
ATOM 3257 N N . ARG B 1 83 ? 3.748 2.107 11.867 1 94.62 83 ARG B N 1
ATOM 3258 C CA . ARG B 1 83 ? 3.406 1.564 13.18 1 94.62 83 ARG B CA 1
ATOM 3259 C C . ARG B 1 83 ? 4.273 2.182 14.273 1 94.62 83 ARG B C 1
ATOM 3261 O O . ARG B 1 83 ? 3.764 2.613 15.305 1 94.62 83 ARG B O 1
ATOM 3268 N N . GLU B 1 84 ? 5.566 2.232 14.062 1 96.62 84 GLU B N 1
ATOM 3269 C CA . GLU B 1 84 ? 6.504 2.791 15.031 1 96.62 84 GLU B CA 1
ATOM 3270 C C . GLU B 1 84 ? 6.258 4.285 15.234 1 96.62 84 GLU B C 1
ATOM 3272 O O . GLU B 1 84 ? 6.312 4.777 16.359 1 96.62 84 GLU B O 1
ATOM 3277 N N . PHE B 1 85 ? 6.051 5.004 14.133 1 96.12 85 PHE B N 1
ATOM 3278 C CA . PHE B 1 85 ? 5.82 6.438 14.219 1 96.12 85 PHE B CA 1
ATOM 3279 C C . PHE B 1 85 ? 4.488 6.734 14.906 1 96.12 85 PHE B C 1
ATOM 3281 O O . PHE B 1 85 ? 4.395 7.652 15.719 1 96.12 85 PHE B O 1
ATOM 3288 N N . ALA B 1 86 ? 3.51 5.953 14.547 1 93.56 86 ALA B N 1
ATOM 3289 C CA . ALA B 1 86 ? 2.203 6.145 15.172 1 93.56 86 ALA B CA 1
ATOM 3290 C C . ALA B 1 86 ? 2.287 5.949 16.688 1 93.56 86 ALA B C 1
ATOM 3292 O O . ALA B 1 86 ? 1.649 6.676 17.453 1 93.56 86 ALA B O 1
ATOM 3293 N N . ALA B 1 87 ? 3.016 4.969 17.125 1 93.25 87 ALA B N 1
ATOM 3294 C CA . ALA B 1 87 ? 3.205 4.691 18.547 1 93.25 87 ALA B CA 1
ATOM 3295 C C . ALA B 1 87 ? 3.879 5.867 19.25 1 93.25 87 ALA B C 1
ATOM 3297 O O . ALA B 1 87 ? 3.787 6.004 20.469 1 93.25 87 ALA B O 1
ATOM 3298 N N . ARG B 1 88 ? 4.492 6.762 18.5 1 92.56 88 ARG B N 1
ATOM 3299 C CA . ARG B 1 88 ? 5.199 7.93 19.016 1 92.56 88 ARG B CA 1
ATOM 3300 C C . ARG B 1 88 ? 4.43 9.211 18.719 1 92.56 88 ARG B C 1
ATOM 3302 O O . ARG B 1 88 ? 4.973 10.312 18.844 1 92.56 88 ARG B O 1
ATOM 3309 N N . ASP B 1 89 ? 3.18 8.977 18.156 1 90.25 89 ASP B N 1
ATOM 3310 C CA . ASP B 1 89 ? 2.279 10.07 17.812 1 90.25 89 ASP B CA 1
ATOM 3311 C C . ASP B 1 89 ? 2.832 10.883 16.641 1 90.25 89 ASP B C 1
ATOM 3313 O O . ASP B 1 89 ? 2.672 12.102 16.594 1 90.25 89 ASP B O 1
ATOM 3317 N N . LEU B 1 90 ? 3.619 10.266 15.859 1 93.5 90 LEU B N 1
ATOM 3318 C CA . LEU B 1 90 ? 4.129 10.852 14.625 1 93.5 90 LEU B CA 1
ATOM 3319 C C . LEU B 1 90 ? 3.367 10.312 13.414 1 93.5 90 LEU B C 1
ATOM 3321 O O . LEU B 1 90 ? 2.926 9.164 13.414 1 93.5 90 LEU B O 1
ATOM 3325 N N . LYS B 1 91 ? 3.246 11.156 12.445 1 93.81 91 LYS B N 1
ATOM 3326 C CA . LYS B 1 91 ? 2.57 10.789 11.203 1 93.81 91 LYS B CA 1
ATOM 3327 C C . LYS B 1 91 ? 3.576 10.523 10.086 1 93.81 91 LYS B C 1
ATOM 3329 O O . LYS B 1 91 ? 4.699 11.039 10.125 1 93.81 91 LYS B O 1
ATOM 3334 N N . THR B 1 92 ? 3.119 9.727 9.117 1 96 92 THR B N 1
ATOM 3335 C CA . THR B 1 92 ? 4.004 9.344 8.023 1 96 92 THR B CA 1
ATOM 3336 C C . THR B 1 92 ? 3.564 10.008 6.715 1 96 92 THR B C 1
ATOM 3338 O O . THR B 1 92 ? 2.451 9.773 6.242 1 96 92 THR B O 1
ATOM 3341 N N . LEU B 1 93 ? 4.445 10.812 6.191 1 95.75 93 LEU B N 1
ATOM 3342 C CA . LEU B 1 93 ? 4.246 11.453 4.895 1 95.75 93 LEU B CA 1
ATOM 3343 C C . LEU B 1 93 ? 5.004 10.711 3.803 1 95.75 93 LEU B C 1
ATOM 3345 O O . LEU B 1 93 ? 6.203 10.461 3.93 1 95.75 93 LEU B O 1
ATOM 3349 N N . LEU B 1 94 ? 4.25 10.359 2.725 1 94.31 94 LEU B N 1
ATOM 3350 C CA . LEU B 1 94 ? 4.871 9.625 1.627 1 94.31 94 LEU B CA 1
ATOM 3351 C C . LEU B 1 94 ? 5.664 10.562 0.723 1 94.31 94 LEU B C 1
ATOM 3353 O O . LEU B 1 94 ? 5.113 11.523 0.18 1 94.31 94 LEU B O 1
ATOM 3357 N N . CYS B 1 95 ? 6.934 10.227 0.534 1 91.56 95 CYS B N 1
ATOM 3358 C CA . CYS B 1 95 ? 7.832 10.992 -0.317 1 91.56 95 CYS B CA 1
ATOM 3359 C C . CYS B 1 95 ? 8.5 10.102 -1.354 1 91.56 95 CYS B C 1
ATOM 3361 O O . CYS B 1 95 ? 9.719 9.898 -1.315 1 91.56 95 CYS B O 1
ATOM 3363 N N . SER B 1 96 ? 7.711 9.68 -2.268 1 89.88 96 SER B N 1
ATOM 3364 C CA . SER B 1 96 ? 8.25 8.812 -3.311 1 89.88 96 SER B CA 1
ATOM 3365 C C . SER B 1 96 ? 8.852 9.625 -4.449 1 89.88 96 SER B C 1
ATOM 3367 O O . SER B 1 96 ? 8.25 10.586 -4.918 1 89.88 96 SER B O 1
ATOM 3369 N N . ILE B 1 97 ? 9.961 9.188 -4.922 1 83.88 97 ILE B N 1
ATOM 3370 C CA . ILE B 1 97 ? 10.672 9.914 -5.965 1 83.88 97 ILE B CA 1
ATOM 3371 C C . ILE B 1 97 ? 10.039 9.625 -7.32 1 83.88 97 ILE B C 1
ATOM 3373 O O . ILE B 1 97 ? 9.719 10.547 -8.07 1 83.88 97 ILE B O 1
ATOM 3377 N N . ALA B 1 98 ? 9.828 8.398 -7.637 1 77.25 98 ALA B N 1
ATOM 3378 C CA . ALA B 1 98 ? 9.312 7.992 -8.945 1 77.25 98 ALA B CA 1
ATOM 3379 C C . ALA B 1 98 ? 7.828 8.32 -9.078 1 77.25 98 ALA B C 1
ATOM 3381 O O . ALA B 1 98 ? 7.363 8.695 -10.156 1 77.25 98 ALA B O 1
ATOM 3382 N N . ASP B 1 99 ? 7.18 8.328 -8.039 1 78.88 99 ASP B N 1
ATOM 3383 C CA . ASP B 1 99 ? 5.727 8.477 -8.109 1 78.88 99 ASP B CA 1
ATOM 3384 C C . ASP B 1 99 ? 5.332 9.945 -8.25 1 78.88 99 ASP B C 1
ATOM 3386 O O . ASP B 1 99 ? 4.375 10.266 -8.961 1 78.88 99 ASP B O 1
ATOM 3390 N N . ALA B 1 100 ? 6.086 10.734 -7.613 1 75.44 100 ALA B N 1
ATOM 3391 C CA . ALA B 1 100 ? 5.746 12.156 -7.602 1 75.44 100 ALA B CA 1
ATOM 3392 C C . ALA B 1 100 ? 6.508 12.906 -8.688 1 75.44 100 ALA B C 1
ATOM 3394 O O . ALA B 1 100 ? 6.234 14.078 -8.953 1 75.44 100 ALA B O 1
ATOM 3395 N N . ASP B 1 101 ? 7.367 12.25 -9.383 1 69.81 101 ASP B N 1
ATOM 3396 C CA . ASP B 1 101 ? 8.242 12.898 -10.344 1 69.81 101 ASP B CA 1
ATOM 3397 C C . ASP B 1 101 ? 8.969 14.086 -9.719 1 69.81 101 ASP B C 1
ATOM 3399 O O . ASP B 1 101 ? 8.992 15.18 -10.289 1 69.81 101 ASP B O 1
ATOM 3403 N N . LYS B 1 102 ? 9.281 13.945 -8.445 1 72.25 102 LYS B N 1
ATOM 3404 C CA . LYS B 1 102 ? 10.031 14.938 -7.684 1 72.25 102 LYS B CA 1
ATOM 3405 C C . LYS B 1 102 ? 11.359 14.367 -7.191 1 72.25 102 LYS B C 1
ATOM 3407 O O . LYS B 1 102 ? 11.445 13.18 -6.871 1 72.25 102 LYS B O 1
ATOM 3412 N N . GLY B 1 103 ? 12.273 15.172 -7.203 1 76.81 103 GLY B N 1
ATOM 3413 C CA . GLY B 1 103 ? 13.555 14.75 -6.66 1 76.81 103 GLY B CA 1
ATOM 3414 C C . GLY B 1 103 ? 13.656 14.93 -5.156 1 76.81 103 GLY B C 1
ATOM 3415 O O . GLY B 1 103 ? 12.758 15.516 -4.535 1 76.81 103 GLY B O 1
ATOM 3416 N N . GLU B 1 104 ? 14.594 14.352 -4.535 1 84 104 GLU B N 1
ATOM 3417 C CA . GLU B 1 104 ? 14.836 14.445 -3.098 1 84 104 GLU B CA 1
ATOM 3418 C C . GLU B 1 104 ? 14.969 15.898 -2.654 1 84 104 GLU B C 1
ATOM 3420 O O . GLU B 1 104 ? 14.625 16.25 -1.522 1 84 104 GLU B O 1
ATOM 3425 N N . GLY B 1 105 ? 15.352 16.734 -3.574 1 83 105 GLY B N 1
ATOM 3426 C CA . GLY B 1 105 ? 15.547 18.141 -3.256 1 83 105 GLY B CA 1
ATOM 3427 C C . GLY B 1 105 ? 14.273 18.828 -2.811 1 83 105 GLY B C 1
ATOM 3428 O O . GLY B 1 105 ? 14.297 19.672 -1.909 1 83 105 GLY B O 1
ATOM 3429 N N . GLU B 1 106 ? 13.242 18.469 -3.404 1 84.19 106 GLU B N 1
ATOM 3430 C CA . GLU B 1 106 ? 11.953 19.062 -3.041 1 84.19 106 GLU B CA 1
ATOM 3431 C C . GLU B 1 106 ? 11.555 18.672 -1.617 1 84.19 106 GLU B C 1
ATOM 3433 O O . GLU B 1 106 ? 11.023 19.5 -0.876 1 84.19 106 GLU B O 1
ATOM 3438 N N . TYR B 1 107 ? 11.797 17.516 -1.265 1 89.25 107 TYR B N 1
ATOM 3439 C CA . TYR B 1 107 ? 11.438 17.047 0.069 1 89.25 107 TYR B CA 1
ATOM 3440 C C . TYR B 1 107 ? 12.359 17.641 1.124 1 89.25 107 TYR B C 1
ATOM 3442 O O . TYR B 1 107 ? 11.93 17.938 2.244 1 89.25 107 TYR B O 1
ATOM 3450 N N . VAL B 1 108 ? 13.586 17.844 0.741 1 88.81 108 VAL B N 1
ATOM 3451 C CA . VAL B 1 108 ? 14.523 18.516 1.635 1 88.81 108 VAL B CA 1
ATOM 3452 C C . VAL B 1 108 ? 14.094 19.953 1.859 1 88.81 108 VAL B C 1
ATOM 3454 O O . VAL B 1 108 ? 14.172 20.469 2.977 1 88.81 108 VAL B O 1
ATOM 3457 N N . ASP B 1 109 ? 13.648 20.562 0.807 1 85.94 109 ASP B N 1
ATOM 3458 C CA . ASP B 1 109 ? 13.125 21.922 0.916 1 85.94 109 ASP B CA 1
ATOM 3459 C C . ASP B 1 109 ? 11.938 21.969 1.873 1 85.94 109 ASP B C 1
ATOM 3461 O O . ASP B 1 109 ? 11.836 22.875 2.701 1 85.94 109 ASP B O 1
ATOM 3465 N N . MET B 1 110 ? 11.078 21.031 1.788 1 86.94 110 MET B N 1
ATOM 3466 C CA . MET B 1 110 ? 9.93 20.938 2.684 1 86.94 110 MET B CA 1
ATOM 3467 C C . MET B 1 110 ? 10.375 20.797 4.133 1 86.94 110 MET B C 1
ATOM 3469 O O . MET B 1 110 ? 9.789 21.406 5.031 1 86.94 110 MET B O 1
ATOM 3473 N N . LEU B 1 111 ? 11.367 20.031 4.32 1 89.94 111 LEU B N 1
ATOM 3474 C CA . LEU B 1 111 ? 11.914 19.828 5.656 1 89.94 111 LEU B CA 1
ATOM 3475 C C . LEU B 1 111 ? 12.484 21.141 6.215 1 89.94 111 LEU B C 1
ATOM 3477 O O . LEU B 1 111 ? 12.242 21.469 7.375 1 89.94 111 LEU B O 1
ATOM 3481 N N . GLN B 1 112 ? 13.148 21.812 5.414 1 85.94 112 GLN B N 1
ATOM 3482 C CA . GLN B 1 112 ? 13.766 23.062 5.832 1 85.94 112 GLN B CA 1
ATOM 3483 C C . GLN B 1 112 ? 12.711 24.125 6.125 1 85.94 112 GLN B C 1
ATOM 3485 O O . GLN B 1 112 ? 12.906 25 6.984 1 85.94 112 GLN B O 1
ATOM 3490 N N . ARG B 1 113 ? 11.609 24 5.488 1 83 113 ARG B N 1
ATOM 3491 C CA . ARG B 1 113 ? 10.508 24.938 5.672 1 83 113 ARG B CA 1
ATOM 3492 C C . ARG B 1 113 ? 9.594 24.5 6.809 1 83 113 ARG B C 1
ATOM 3494 O O . ARG B 1 113 ? 8.531 25.078 7.023 1 83 113 ARG B O 1
ATOM 3501 N N . HIS B 1 114 ? 9.945 23.406 7.457 1 85 114 HIS B N 1
ATOM 3502 C CA . HIS B 1 114 ? 9.273 22.906 8.648 1 85 114 HIS B CA 1
ATOM 3503 C C . HIS B 1 114 ? 7.898 22.344 8.312 1 85 114 HIS B C 1
ATOM 3505 O O . HIS B 1 114 ? 6.969 22.453 9.117 1 85 114 HIS B O 1
ATOM 3511 N N . MET B 1 115 ? 7.875 21.844 7.094 1 85.38 115 MET B N 1
ATOM 3512 C CA . MET B 1 115 ? 6.645 21.141 6.727 1 85.38 115 MET B CA 1
ATOM 3513 C C . MET B 1 115 ? 6.594 19.766 7.355 1 85.38 115 MET B C 1
ATOM 3515 O O . MET B 1 115 ? 5.531 19.141 7.426 1 85.38 115 MET B O 1
ATOM 3519 N N . MET B 1 116 ? 7.664 19.297 7.77 1 92.06 116 MET B N 1
ATOM 3520 C CA . MET B 1 116 ? 7.82 18.047 8.516 1 92.06 116 MET B CA 1
ATOM 3521 C C . MET B 1 116 ? 8.953 18.172 9.539 1 92.06 116 MET B C 1
ATOM 3523 O O . MET B 1 116 ? 9.742 19.109 9.484 1 92.06 116 MET B O 1
ATOM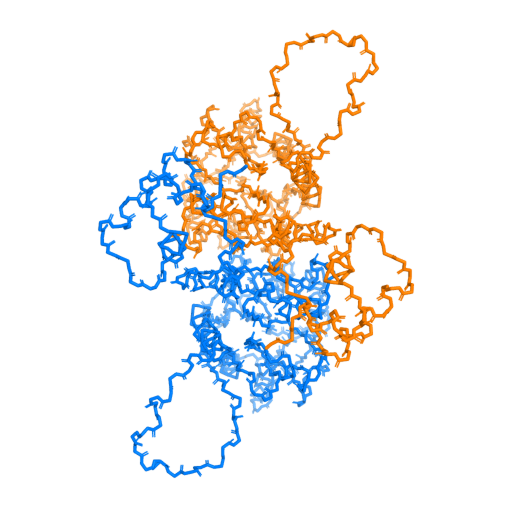 3527 N N . ASP B 1 117 ? 8.969 17.219 10.414 1 94 117 ASP B N 1
ATOM 3528 C CA . ASP B 1 117 ? 9.914 17.312 11.523 1 94 117 ASP B CA 1
ATOM 3529 C C . ASP B 1 117 ? 11.172 16.484 11.234 1 94 117 ASP B C 1
ATOM 3531 O O . ASP B 1 117 ? 12.195 16.641 11.906 1 94 117 ASP B O 1
ATOM 3535 N N . GLY B 1 118 ? 11.117 15.656 10.281 1 96.38 118 GLY B N 1
ATOM 3536 C CA . GLY B 1 118 ? 12.25 14.828 9.914 1 96.38 118 GLY B CA 1
ATOM 3537 C C . GLY B 1 118 ? 12.016 14.008 8.664 1 96.38 118 GLY B C 1
ATOM 3538 O O . GLY B 1 118 ? 10.898 13.961 8.148 1 96.38 118 GLY B O 1
ATOM 3539 N N . ILE B 1 119 ? 13.148 13.398 8.188 1 96.81 119 ILE B N 1
ATOM 3540 C CA . ILE B 1 119 ? 13.086 12.57 6.984 1 96.81 119 ILE B CA 1
ATOM 3541 C C . ILE B 1 119 ? 13.828 11.258 7.215 1 96.81 119 ILE B C 1
ATOM 3543 O O . ILE B 1 119 ? 14.914 11.25 7.812 1 96.81 119 ILE B O 1
ATOM 3547 N N . VAL B 1 120 ? 13.156 10.203 6.863 1 97.44 120 VAL B N 1
ATOM 3548 C CA . VAL B 1 120 ? 13.867 8.953 6.613 1 97.44 120 VAL B CA 1
ATOM 3549 C C . VAL B 1 120 ? 14.258 8.867 5.141 1 97.44 120 VAL B C 1
ATOM 3551 O O . VAL B 1 120 ? 13.398 8.898 4.262 1 97.44 120 VAL B O 1
ATOM 3554 N N . MET B 1 121 ? 15.539 8.805 4.852 1 94 121 MET B N 1
ATOM 3555 C CA . MET B 1 121 ? 16.047 8.742 3.48 1 94 121 MET B CA 1
ATOM 3556 C C . MET B 1 121 ? 16.344 7.309 3.068 1 94 121 MET B C 1
ATOM 3558 O O . MET B 1 121 ? 17.359 6.742 3.467 1 94 121 MET B O 1
ATOM 3562 N N . ALA B 1 122 ? 15.484 6.77 2.176 1 91.1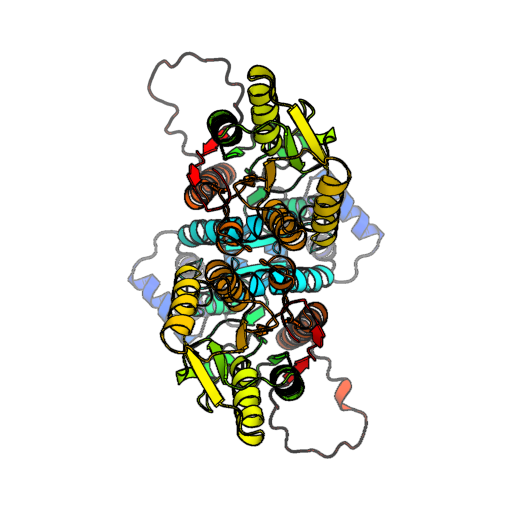9 122 ALA B N 1
ATOM 3563 C CA . ALA B 1 122 ? 15.609 5.371 1.771 1 91.19 122 ALA B CA 1
ATOM 3564 C C . ALA B 1 122 ? 15.734 5.25 0.255 1 91.19 122 ALA B C 1
ATOM 3566 O O . ALA B 1 122 ? 15.336 4.238 -0.329 1 91.19 122 ALA B O 1
ATOM 3567 N N . ALA B 1 123 ? 16.203 6.266 -0.441 1 82.06 123 ALA B N 1
ATOM 3568 C CA . ALA B 1 123 ? 16.422 6.25 -1.886 1 82.06 123 ALA B CA 1
ATOM 3569 C C . ALA B 1 123 ? 17.844 6.625 -2.236 1 82.06 123 ALA B C 1
ATOM 3571 O O . ALA B 1 123 ? 18.562 7.207 -1.416 1 82.06 123 ALA B O 1
ATOM 3572 N N . HIS B 1 124 ? 18.203 6.266 -3.422 1 75.44 124 HIS B N 1
ATOM 3573 C CA . HIS B 1 124 ? 19.531 6.652 -3.9 1 75.44 124 HIS B CA 1
ATOM 3574 C C . HIS B 1 124 ? 19.625 8.164 -4.066 1 75.44 124 HIS B C 1
ATOM 3576 O O . HIS B 1 124 ? 18.641 8.828 -4.391 1 75.44 124 HIS B O 1
ATOM 3582 N N . THR B 1 125 ? 20.75 8.68 -3.732 1 76.62 125 THR B N 1
ATOM 3583 C CA . THR B 1 125 ? 20.984 10.102 -3.91 1 76.62 125 THR B CA 1
ATOM 3584 C C . THR B 1 125 ? 22.359 10.344 -4.527 1 76.62 125 THR B C 1
ATOM 3586 O O . THR B 1 125 ? 23.297 9.57 -4.293 1 76.62 125 THR B O 1
ATOM 3589 N N . GLU B 1 126 ? 22.328 11.352 -5.27 1 72.88 126 GLU B N 1
ATOM 3590 C CA . GLU B 1 126 ? 23.594 11.727 -5.887 1 72.88 126 GLU B CA 1
ATOM 3591 C C . GLU B 1 126 ? 24.25 12.875 -5.125 1 72.88 126 GLU B C 1
ATOM 3593 O O . GLU B 1 126 ? 25.391 13.234 -5.41 1 72.88 126 GLU B O 1
ATOM 3598 N N . HIS B 1 127 ? 23.594 13.328 -4.164 1 78.62 127 HIS B N 1
ATOM 3599 C CA . HIS B 1 127 ? 24.156 14.43 -3.393 1 78.62 127 HIS B CA 1
ATOM 3600 C C . HIS B 1 127 ? 25.281 13.945 -2.484 1 78.62 127 HIS B C 1
ATOM 3602 O O . HIS B 1 127 ? 25.188 12.852 -1.912 1 78.62 127 HIS B O 1
ATOM 3608 N N . PRO B 1 128 ? 26.297 14.781 -2.428 1 78.12 128 PRO B N 1
ATOM 3609 C CA . PRO B 1 128 ? 27.391 14.406 -1.543 1 78.12 128 PRO B CA 1
ATOM 3610 C C . PRO B 1 128 ? 27.031 14.531 -0.064 1 78.12 128 PRO B C 1
ATOM 3612 O O . PRO B 1 128 ? 26.016 15.141 0.279 1 78.12 128 PRO B O 1
ATOM 3615 N N . GLY B 1 129 ? 27.906 13.953 0.738 1 79.5 129 GLY B N 1
ATOM 3616 C CA . GLY B 1 129 ? 27.688 13.953 2.176 1 79.5 129 GLY B CA 1
ATOM 3617 C C . GLY B 1 129 ? 27.5 15.344 2.756 1 79.5 129 GLY B C 1
ATOM 3618 O O . GLY B 1 129 ? 26.656 15.547 3.633 1 79.5 129 GLY B O 1
ATOM 3619 N N . GLY B 1 130 ? 28.281 16.25 2.299 1 80.5 130 GLY B N 1
ATOM 3620 C CA . GLY B 1 130 ? 28.234 17.625 2.779 1 80.5 130 GLY B CA 1
ATOM 3621 C C . GLY B 1 130 ? 26.875 18.281 2.578 1 80.5 130 GLY B C 1
ATOM 3622 O O . GLY B 1 130 ? 26.453 19.125 3.369 1 80.5 130 GLY B O 1
ATOM 3623 N N . TYR B 1 131 ? 26.172 17.828 1.578 1 84.44 131 TYR B N 1
ATOM 3624 C CA . TYR B 1 131 ? 24.828 18.328 1.305 1 84.44 131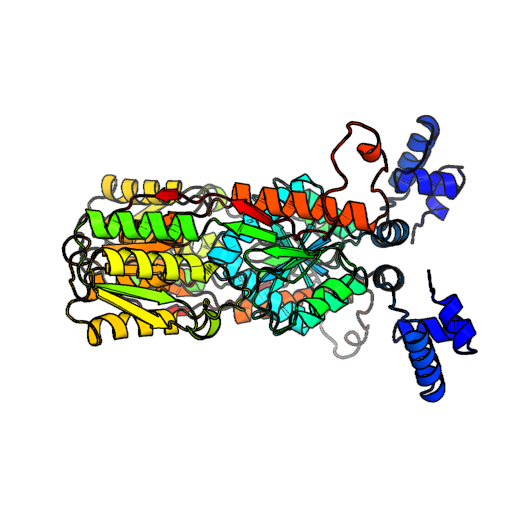 TYR B CA 1
ATOM 3625 C C . TYR B 1 131 ? 23.891 18 2.451 1 84.44 131 TYR B C 1
ATOM 3627 O O . TYR B 1 131 ? 23.188 18.891 2.965 1 84.44 131 TYR B O 1
ATOM 3635 N N . TRP B 1 132 ? 23.906 16.844 2.891 1 86.56 132 TRP B N 1
ATOM 3636 C CA . TRP B 1 132 ? 22.969 16.359 3.906 1 86.56 132 TRP B CA 1
ATOM 3637 C C . TRP B 1 132 ? 23.312 16.938 5.277 1 86.56 132 TRP B C 1
ATOM 3639 O O . TRP B 1 132 ? 22.422 17.25 6.066 1 86.56 132 TRP B O 1
ATOM 3649 N N . THR B 1 133 ? 24.578 17.078 5.523 1 84 133 THR B N 1
ATOM 3650 C CA . THR B 1 133 ? 25.031 17.641 6.789 1 84 133 THR B CA 1
ATOM 3651 C C . THR B 1 133 ? 24.672 19.125 6.891 1 84 133 THR B C 1
ATOM 3653 O O . THR B 1 133 ? 24.453 19.641 7.988 1 84 133 THR B O 1
ATOM 3656 N N . SER B 1 134 ? 24.516 19.719 5.805 1 83.75 134 SER B N 1
ATOM 3657 C CA . SER B 1 134 ? 24.281 21.156 5.77 1 83.75 134 SER B CA 1
ATOM 3658 C C . SER B 1 134 ? 22.797 21.484 5.992 1 83.75 134 SER B C 1
ATOM 3660 O O . SER B 1 134 ? 22.453 22.625 6.273 1 83.75 134 SER B O 1
ATOM 3662 N N . ILE B 1 135 ? 21.953 20.547 5.918 1 84.62 135 ILE B N 1
ATOM 3663 C CA . ILE B 1 135 ? 20.516 20.781 6.023 1 84.62 135 ILE B CA 1
ATOM 3664 C C . ILE B 1 135 ? 20.156 21.172 7.453 1 84.62 135 ILE B C 1
ATOM 3666 O O . ILE B 1 135 ? 19.234 21.953 7.676 1 84.62 135 ILE B O 1
ATOM 3670 N N . HIS B 1 136 ? 20.906 20.672 8.477 1 83.62 136 HIS B N 1
ATOM 3671 C CA . HIS B 1 136 ? 20.734 20.969 9.891 1 83.62 136 HIS B CA 1
ATOM 3672 C C . HIS B 1 136 ? 19.297 20.703 10.344 1 83.62 136 HIS B C 1
ATOM 3674 O O . HIS B 1 136 ? 18.688 21.547 11 1 83.62 136 HIS B O 1
ATOM 3680 N N . ARG B 1 137 ? 18.641 19.797 9.852 1 91.06 137 ARG B N 1
ATOM 3681 C CA . ARG B 1 137 ? 17.344 19.234 10.242 1 91.06 137 ARG B CA 1
ATOM 3682 C C . ARG B 1 137 ? 17.438 17.719 10.438 1 91.06 137 ARG B C 1
ATOM 3684 O O . ARG B 1 137 ? 18.375 17.078 9.961 1 91.06 137 ARG B O 1
ATOM 3691 N N . PRO B 1 138 ? 16.547 17.141 11.172 1 95.12 138 PRO B N 1
ATOM 3692 C CA . PRO B 1 138 ? 16.609 15.703 11.453 1 95.12 138 PRO B CA 1
ATOM 3693 C C . PRO B 1 138 ? 16.5 14.844 10.188 1 95.12 138 PRO B C 1
ATOM 3695 O O . PRO B 1 138 ? 15.5 14.922 9.477 1 95.12 138 PRO B O 1
ATOM 3698 N N . ILE B 1 139 ? 17.484 14.07 9.961 1 95.75 139 ILE B N 1
ATOM 3699 C CA . ILE B 1 139 ? 17.547 13.102 8.867 1 95.75 139 ILE B CA 1
ATOM 3700 C C . ILE B 1 139 ? 18.141 11.789 9.375 1 95.75 139 ILE B C 1
ATOM 3702 O O . ILE B 1 139 ? 19.125 11.797 10.117 1 95.75 139 ILE B O 1
ATOM 3706 N N . VAL B 1 140 ? 17.516 10.719 9.07 1 96.75 140 VAL B N 1
ATOM 3707 C CA . VAL B 1 140 ? 18.047 9.383 9.32 1 96.75 140 VAL B CA 1
ATOM 3708 C C . VAL B 1 140 ? 18.125 8.602 8.016 1 96.75 140 VAL B C 1
ATOM 3710 O O . VAL B 1 140 ? 17.156 8.602 7.234 1 96.75 140 VAL B O 1
ATOM 3713 N N . ALA B 1 141 ? 19.219 7.984 7.785 1 94.69 141 ALA B N 1
ATOM 3714 C CA . ALA B 1 141 ? 19.438 7.242 6.547 1 94.69 141 ALA B CA 1
ATOM 3715 C C . ALA B 1 141 ? 19.141 5.758 6.742 1 94.69 141 ALA B C 1
ATOM 3717 O O . ALA B 1 141 ? 19.469 5.184 7.781 1 94.69 141 ALA B O 1
ATOM 3718 N N . PHE B 1 142 ? 18.469 5.184 5.766 1 95.62 142 PHE B N 1
ATOM 3719 C CA . PHE B 1 142 ? 18.281 3.74 5.719 1 95.62 142 PHE B CA 1
ATOM 3720 C C . PHE B 1 142 ? 19.062 3.129 4.559 1 95.62 142 PHE B C 1
ATOM 3722 O O . PHE B 1 142 ? 18.859 3.5 3.402 1 95.62 142 PHE B O 1
ATOM 3729 N N . ASP B 1 143 ? 19.906 2.197 4.887 1 91.62 143 ASP B N 1
ATOM 3730 C CA . ASP B 1 143 ? 20.688 1.415 3.939 1 91.62 143 ASP B CA 1
ATOM 3731 C C . ASP B 1 143 ? 21.531 2.32 3.039 1 91.62 143 ASP B C 1
ATOM 3733 O O . ASP B 1 143 ? 21.609 2.102 1.83 1 91.62 143 ASP B O 1
ATOM 3737 N N . ARG B 1 144 ? 22.016 3.436 3.658 1 88.44 144 ARG B N 1
ATOM 3738 C CA . ARG B 1 144 ? 22.938 4.348 2.986 1 88.44 144 ARG B CA 1
ATOM 3739 C C . ARG B 1 144 ? 23.703 5.199 3.994 1 88.44 144 ARG B C 1
ATOM 3741 O O . ARG B 1 144 ? 23.312 5.289 5.16 1 88.44 144 ARG B O 1
ATOM 3748 N N . THR B 1 145 ? 24.797 5.688 3.488 1 85.5 145 THR B N 1
ATOM 3749 C CA . THR B 1 145 ? 25.594 6.641 4.258 1 85.5 145 THR B CA 1
ATOM 3750 C C . THR B 1 145 ? 25.531 8.023 3.621 1 85.5 145 THR B C 1
ATOM 3752 O O . THR B 1 145 ? 25.922 8.195 2.465 1 85.5 145 THR B O 1
ATOM 3755 N N . LEU B 1 146 ? 25.016 8.992 4.379 1 87.12 146 LEU B N 1
ATOM 3756 C CA . LEU B 1 146 ? 24.781 10.32 3.82 1 87.12 146 LEU B CA 1
ATOM 3757 C C . LEU B 1 146 ? 25.812 11.312 4.363 1 87.12 146 LEU B C 1
ATOM 3759 O O . LEU B 1 146 ? 25.719 12.516 4.098 1 87.12 146 LEU B O 1
ATOM 3763 N N . GLY B 1 147 ? 26.75 10.883 5.094 1 83.19 147 GLY B N 1
ATOM 3764 C CA . GLY B 1 147 ? 27.766 11.781 5.602 1 83.19 147 GLY B CA 1
ATOM 3765 C C . GLY B 1 147 ? 27.812 11.836 7.113 1 83.19 147 GLY B C 1
ATOM 3766 O O . GLY B 1 147 ? 27.031 11.172 7.793 1 83.19 147 GLY B O 1
ATOM 3767 N N . GLU B 1 148 ? 28.734 12.656 7.5 1 82.88 148 GLU B N 1
ATOM 3768 C CA . GLU B 1 148 ? 28.953 12.766 8.938 1 82.88 148 GLU B CA 1
ATOM 3769 C C . GLU B 1 148 ? 27.75 13.414 9.625 1 82.88 148 GLU B C 1
ATOM 3771 O O . GLU B 1 148 ? 27.156 14.352 9.094 1 82.88 148 GLU B O 1
ATOM 3776 N N . GLY B 1 149 ? 27.406 12.852 10.742 1 84.56 149 GLY B N 1
ATOM 3777 C CA . GLY B 1 149 ? 26.344 13.461 11.539 1 84.56 149 GLY B CA 1
ATOM 3778 C C . GLY B 1 149 ? 24.969 12.938 11.203 1 84.56 149 GLY B C 1
ATOM 3779 O O . GLY B 1 149 ? 24.016 13.18 11.938 1 84.56 149 GLY B O 1
ATOM 3780 N N . VAL B 1 150 ? 24.875 12.211 10.117 1 91.31 150 VAL B N 1
ATOM 3781 C CA . VAL B 1 150 ? 23.578 11.617 9.766 1 91.31 150 VAL B CA 1
ATOM 3782 C C . VAL B 1 150 ? 23.547 10.148 10.188 1 91.31 150 VAL B C 1
ATOM 3784 O O . VAL B 1 150 ? 24.266 9.32 9.617 1 91.31 150 VAL B O 1
ATOM 3787 N N . PRO B 1 151 ? 22.734 9.883 11.195 1 94.38 151 PRO B N 1
ATOM 3788 C CA . PRO B 1 151 ? 22.672 8.477 11.609 1 94.38 151 PRO B CA 1
ATOM 3789 C C . PRO B 1 151 ? 22.125 7.566 10.508 1 94.38 151 PRO B C 1
ATOM 3791 O O . PRO B 1 151 ? 21.328 8.008 9.68 1 94.38 151 PRO B O 1
ATOM 3794 N N . ALA B 1 152 ? 22.594 6.324 10.625 1 93.81 152 ALA B N 1
ATOM 3795 C CA . ALA B 1 152 ? 22.188 5.355 9.617 1 93.81 152 ALA B CA 1
ATOM 3796 C C . ALA B 1 152 ? 21.75 4.035 10.258 1 93.81 152 ALA B C 1
ATOM 3798 O O . ALA B 1 152 ? 22.328 3.625 11.273 1 93.81 152 ALA B O 1
ATOM 3799 N N . VAL B 1 153 ? 20.703 3.488 9.711 1 96.31 153 VAL B N 1
ATOM 3800 C CA . VAL B 1 153 ? 20.25 2.137 10.023 1 96.31 153 VAL B CA 1
ATOM 3801 C C . VAL B 1 153 ? 20.328 1.263 8.773 1 96.31 153 VAL B C 1
ATOM 3803 O O . VAL B 1 153 ? 19.969 1.706 7.68 1 96.31 153 VAL B O 1
ATOM 3806 N N . ARG B 1 154 ? 20.875 0.083 8.898 1 94.31 154 ARG B N 1
ATOM 3807 C CA . ARG B 1 154 ? 20.906 -0.849 7.773 1 94.31 154 ARG B CA 1
ATOM 3808 C C . ARG B 1 154 ? 20.781 -2.291 8.258 1 94.31 154 ARG B C 1
ATOM 3810 O O . ARG B 1 154 ? 21.062 -2.59 9.422 1 94.31 154 ARG B O 1
ATOM 3817 N N . SER B 1 155 ? 20.375 -3.111 7.355 1 96.44 155 SER B N 1
ATOM 3818 C CA . SER B 1 155 ? 20.453 -4.547 7.609 1 96.44 155 SER B CA 1
ATOM 3819 C C . SER B 1 155 ? 21.875 -5.059 7.48 1 96.44 155 SER B C 1
ATOM 3821 O O . SER B 1 155 ? 22.719 -4.398 6.875 1 96.44 155 SER B O 1
ATOM 3823 N N . ASP B 1 156 ? 22.188 -6.117 8.102 1 96.88 156 ASP B N 1
ATOM 3824 C CA . ASP B 1 156 ? 23.484 -6.754 7.961 1 96.88 156 ASP B CA 1
ATOM 3825 C C . ASP B 1 156 ? 23.594 -7.52 6.645 1 96.88 156 ASP B C 1
ATOM 3827 O O . ASP B 1 156 ? 23.5 -8.75 6.625 1 96.88 156 ASP B O 1
ATOM 3831 N N . HIS B 1 157 ? 23.859 -6.762 5.66 1 95.69 157 HIS B N 1
ATOM 3832 C CA . HIS B 1 157 ? 23.891 -7.324 4.316 1 95.69 157 HIS B CA 1
ATOM 3833 C C . HIS B 1 157 ? 25.062 -8.289 4.148 1 95.69 157 HIS B C 1
ATOM 3835 O O . HIS B 1 157 ? 24.984 -9.242 3.367 1 95.69 157 HIS B O 1
ATOM 3841 N N . GLU B 1 158 ? 26.141 -8.047 4.863 1 96.25 158 GLU B N 1
ATOM 3842 C CA . GLU B 1 158 ? 27.234 -9.016 4.84 1 96.25 158 GLU B CA 1
ATOM 3843 C C . GLU B 1 158 ? 26.797 -10.352 5.426 1 96.25 158 GLU B C 1
ATOM 3845 O O . GLU B 1 158 ? 27.109 -11.406 4.879 1 96.25 158 GLU B O 1
ATOM 3850 N N . GLN B 1 159 ? 26.078 -10.25 6.531 1 98.12 159 GLN B N 1
ATOM 3851 C CA . GLN B 1 159 ? 25.5 -11.469 7.082 1 98.12 159 GLN B CA 1
ATOM 3852 C C . GLN B 1 159 ? 24.594 -12.164 6.07 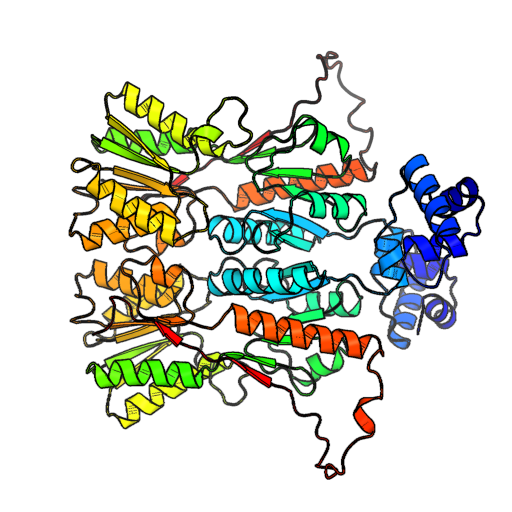1 98.12 159 GLN B C 1
ATOM 3854 O O . GLN B 1 159 ? 24.656 -13.383 5.914 1 98.12 159 GLN B O 1
ATOM 3859 N N . GLY B 1 160 ? 23.766 -11.359 5.426 1 98.44 160 GLY B N 1
ATOM 3860 C CA . GLY B 1 160 ? 22.906 -11.914 4.395 1 98.44 160 GLY B CA 1
ATOM 3861 C C . GLY B 1 160 ? 23.672 -12.633 3.297 1 98.44 160 GLY B C 1
ATOM 3862 O O . GLY B 1 160 ? 23.281 -13.719 2.869 1 98.44 160 GLY B O 1
ATOM 3863 N N . GLY B 1 161 ? 24.766 -12 2.852 1 98.25 161 GLY B N 1
ATOM 3864 C CA . GLY B 1 161 ? 25.609 -12.633 1.851 1 98.25 161 GLY B CA 1
ATOM 3865 C C . GLY B 1 161 ? 26.219 -13.938 2.318 1 98.25 161 GLY B C 1
ATOM 3866 O O . GLY B 1 161 ? 26.297 -14.898 1.552 1 98.25 161 GLY B O 1
ATOM 3867 N N . ARG B 1 162 ? 26.656 -13.984 3.564 1 98.75 162 ARG B N 1
ATOM 3868 C CA . ARG B 1 162 ? 27.234 -15.195 4.129 1 98.75 162 ARG B CA 1
ATOM 3869 C C . ARG B 1 162 ? 26.219 -16.328 4.172 1 98.75 162 ARG B C 1
ATOM 3871 O O . ARG B 1 162 ? 26.531 -17.469 3.844 1 98.75 162 ARG B O 1
ATOM 3878 N N . LEU B 1 163 ? 25 -16 4.602 1 98.81 163 LEU B N 1
ATOM 3879 C CA . LEU B 1 163 ? 23.938 -17 4.684 1 98.81 163 LEU B CA 1
ATOM 3880 C C . LEU B 1 163 ? 23.641 -17.594 3.311 1 98.81 163 LEU B C 1
ATOM 3882 O O . LEU B 1 163 ? 23.484 -18.812 3.176 1 98.81 163 LEU B O 1
ATOM 3886 N N . ILE B 1 164 ? 23.625 -16.719 2.301 1 98.81 164 ILE B N 1
ATOM 3887 C CA . ILE B 1 164 ? 23.359 -17.156 0.935 1 98.81 164 ILE B CA 1
ATOM 3888 C C . ILE B 1 164 ? 24.484 -18.047 0.438 1 98.81 164 ILE B C 1
ATOM 3890 O O . ILE B 1 164 ? 24.234 -19.141 -0.082 1 98.81 164 ILE B O 1
ATOM 3894 N N . ALA B 1 165 ? 25.719 -17.578 0.599 1 98.81 165 ALA B N 1
ATOM 3895 C CA . ALA B 1 165 ? 26.891 -18.312 0.109 1 98.81 165 ALA B CA 1
ATOM 3896 C C . ALA B 1 165 ? 26.984 -19.688 0.768 1 98.81 165 ALA B C 1
ATOM 3898 O O . ALA B 1 165 ? 27.219 -20.688 0.094 1 98.81 165 ALA B O 1
ATOM 3899 N N . ARG B 1 166 ? 26.781 -19.719 2.035 1 98.75 166 ARG B N 1
ATOM 3900 C CA . ARG B 1 166 ? 26.859 -20.984 2.754 1 98.75 166 ARG B CA 1
ATOM 3901 C C . ARG B 1 166 ? 25.812 -21.969 2.248 1 98.75 166 ARG B C 1
ATOM 3903 O O . ARG B 1 166 ? 26.094 -23.156 2.047 1 98.75 166 ARG B O 1
ATOM 3910 N N . GLN B 1 167 ? 24.562 -21.469 2.088 1 98.75 167 GLN B N 1
ATOM 3911 C CA . GLN B 1 167 ? 23.484 -22.297 1.555 1 98.75 167 GLN B CA 1
ATOM 3912 C C . GLN B 1 167 ? 23.859 -22.875 0.198 1 98.75 167 GLN B C 1
ATOM 3914 O O . GLN B 1 167 ? 23.625 -24.062 -0.06 1 98.75 167 GLN B O 1
ATOM 3919 N N . LEU B 1 168 ? 24.484 -22.109 -0.656 1 98.75 168 LEU B N 1
ATOM 3920 C CA . LEU B 1 168 ? 24.797 -22.516 -2.02 1 98.75 168 LEU B CA 1
ATOM 3921 C C . LEU B 1 168 ? 26 -23.469 -2.037 1 98.75 168 LEU B C 1
ATOM 3923 O O . LEU B 1 168 ? 26.016 -24.438 -2.795 1 98.75 168 LEU B O 1
ATOM 3927 N N . ILE B 1 169 ? 27.016 -23.188 -1.223 1 98.69 169 ILE B N 1
ATOM 3928 C CA . ILE B 1 169 ? 28.188 -24.047 -1.131 1 98.69 169 ILE B CA 1
ATOM 3929 C C . ILE B 1 169 ? 27.781 -25.422 -0.593 1 98.69 169 ILE B C 1
ATOM 3931 O O . ILE B 1 169 ? 28.125 -26.453 -1.182 1 98.69 169 ILE B O 1
ATOM 3935 N N . ASP B 1 170 ? 26.969 -25.391 0.462 1 98.38 170 ASP B N 1
ATOM 3936 C CA . ASP B 1 170 ? 26.594 -26.625 1.142 1 98.38 170 ASP B CA 1
ATOM 3937 C C . ASP B 1 170 ? 25.688 -27.484 0.251 1 98.38 170 ASP B C 1
ATOM 3939 O O . ASP B 1 170 ? 25.719 -28.719 0.337 1 98.38 170 ASP B O 1
ATOM 3943 N N . SER B 1 171 ? 24.938 -26.828 -0.618 1 98.06 171 SER B N 1
ATOM 3944 C CA . SER B 1 171 ? 23.984 -27.562 -1.45 1 98.06 171 SER B CA 1
ATOM 3945 C C . SER B 1 171 ? 24.609 -27.984 -2.77 1 98.06 171 SER B C 1
ATOM 3947 O O . SER B 1 171 ? 23.969 -28.656 -3.586 1 98.06 171 SER B O 1
ATOM 3949 N N . GLY B 1 172 ? 25.828 -27.531 -3.088 1 97.94 172 GLY B N 1
ATOM 3950 C CA . GLY B 1 172 ? 26.578 -28 -4.238 1 97.94 172 GLY B CA 1
ATOM 3951 C C . GLY B 1 172 ? 26.312 -27.203 -5.5 1 97.94 172 GLY B C 1
ATOM 3952 O O . GLY B 1 172 ? 26.344 -27.75 -6.602 1 97.94 172 GLY B O 1
ATOM 3953 N N . ALA B 1 173 ? 26 -25.969 -5.375 1 98.44 173 ALA B N 1
ATOM 3954 C CA . ALA B 1 173 ? 25.859 -25.094 -6.543 1 98.44 173 ALA B CA 1
ATOM 3955 C C . ALA B 1 173 ? 27.172 -25.016 -7.324 1 98.44 173 ALA B C 1
ATOM 3957 O O . ALA B 1 173 ? 28.25 -25.047 -6.734 1 98.44 173 ALA B O 1
ATOM 3958 N N . ARG B 1 174 ? 27.078 -24.844 -8.594 1 98.56 174 ARG B N 1
ATOM 3959 C CA . ARG B 1 174 ? 28.266 -24.828 -9.438 1 98.56 174 ARG B CA 1
ATOM 3960 C C . ARG B 1 174 ? 28.375 -23.516 -10.203 1 98.56 174 ARG B C 1
ATOM 3962 O O . ARG B 1 174 ? 29.484 -23.031 -10.484 1 98.56 174 ARG B O 1
ATOM 3969 N N . HIS B 1 175 ? 27.25 -22.984 -10.648 1 98.81 175 HIS B N 1
ATOM 3970 C CA . HIS B 1 175 ? 27.219 -21.734 -11.375 1 98.81 175 HIS B CA 1
ATOM 3971 C C . HIS B 1 175 ? 26.078 -20.844 -10.891 1 98.81 175 HIS B C 1
ATOM 3973 O O . HIS B 1 175 ? 24.906 -21.078 -11.234 1 98.81 175 HIS B O 1
ATOM 3979 N N . VAL B 1 176 ? 26.484 -19.781 -10.195 1 98.81 176 VAL B N 1
ATOM 3980 C CA . VAL B 1 176 ? 25.531 -18.891 -9.555 1 98.81 176 VAL B CA 1
ATOM 3981 C C . VAL B 1 176 ? 25.438 -17.594 -10.336 1 98.81 176 VAL B C 1
ATOM 3983 O O . VAL B 1 176 ? 26.453 -17.016 -10.734 1 98.81 176 VAL B O 1
ATOM 3986 N N . VAL B 1 177 ? 24.203 -17.125 -10.602 1 98.81 177 VAL B N 1
ATOM 3987 C CA . VAL B 1 177 ? 23.984 -15.797 -11.18 1 98.81 177 VAL B CA 1
ATOM 3988 C C . VAL B 1 177 ? 23.328 -14.891 -10.141 1 98.81 177 VAL B C 1
ATOM 3990 O O . VAL B 1 177 ? 22.25 -15.203 -9.625 1 98.81 177 VAL B O 1
ATOM 3993 N N . LEU B 1 178 ? 24.031 -13.836 -9.82 1 97.69 178 LEU B N 1
ATOM 3994 C CA . LEU B 1 178 ? 23.5 -12.773 -8.992 1 97.69 178 LEU B CA 1
ATOM 3995 C C . LEU B 1 178 ? 22.828 -11.695 -9.844 1 97.69 178 LEU B C 1
ATOM 3997 O O . LEU B 1 178 ? 23.359 -11.32 -10.891 1 97.69 178 LEU B O 1
ATOM 4001 N N . VAL B 1 179 ? 21.656 -11.281 -9.375 1 96.56 179 VAL B N 1
ATOM 4002 C CA . VAL B 1 179 ? 20.922 -10.266 -10.133 1 96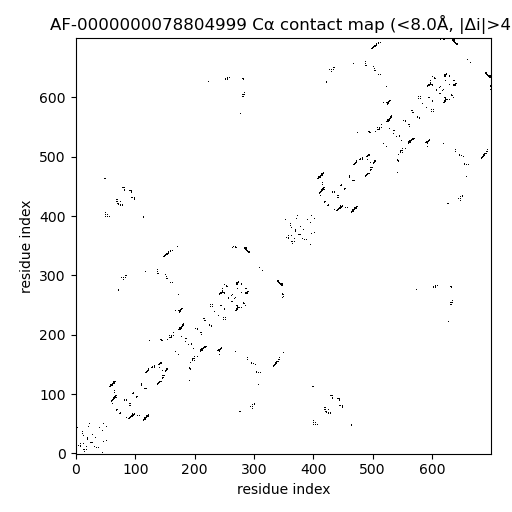.56 179 VAL B CA 1
ATOM 4003 C C . VAL B 1 179 ? 20.688 -9.039 -9.25 1 96.56 179 VAL B C 1
ATOM 4005 O O . VAL B 1 179 ? 20.203 -9.156 -8.125 1 96.56 179 VAL B O 1
ATOM 4008 N N . GLY B 1 180 ? 21.016 -7.828 -9.766 1 92.06 180 GLY B N 1
ATOM 4009 C CA . GLY B 1 180 ? 20.844 -6.617 -8.977 1 92.06 180 GLY B CA 1
ATOM 4010 C C . GLY B 1 180 ? 20.969 -5.352 -9.805 1 92.06 180 GLY B C 1
ATOM 4011 O O . GLY B 1 180 ? 20.719 -5.367 -11.008 1 92.06 180 GLY B O 1
ATOM 4012 N N . GLY B 1 181 ? 21.141 -4.23 -9.102 1 87.31 181 GLY B N 1
ATOM 4013 C CA . GLY B 1 181 ? 21.281 -2.934 -9.75 1 87.31 181 GLY B CA 1
ATOM 4014 C C . GLY B 1 181 ? 22.578 -2.775 -10.516 1 87.31 181 GLY B C 1
ATOM 4015 O O . GLY B 1 181 ? 23.328 -3.736 -10.664 1 87.31 181 GLY B O 1
ATOM 4016 N N . PRO B 1 182 ? 22.844 -1.563 -10.898 1 84.44 182 PRO B N 1
ATOM 4017 C CA . PRO B 1 182 ? 24.047 -1.313 -11.703 1 84.44 182 PRO B CA 1
ATOM 4018 C C . PRO B 1 182 ? 25.328 -1.599 -10.938 1 84.44 182 PRO B C 1
ATOM 4020 O O . PRO B 1 182 ? 25.5 -1.13 -9.812 1 84.44 182 PRO B O 1
ATOM 4023 N N . ARG B 1 183 ? 26.188 -2.258 -11.609 1 84.62 183 ARG B N 1
ATOM 4024 C CA . ARG B 1 183 ? 27.469 -2.617 -11.023 1 84.62 183 ARG B CA 1
ATOM 4025 C C . ARG B 1 183 ? 28.297 -1.375 -10.719 1 84.62 183 ARG B C 1
ATOM 4027 O O . ARG B 1 183 ? 29.141 -1.391 -9.812 1 84.62 183 ARG B O 1
ATOM 4034 N N . SER B 1 184 ? 27.953 -0.33 -11.352 1 77.44 184 SER B N 1
ATOM 4035 C CA . SER B 1 184 ? 28.656 0.927 -11.133 1 77.44 184 SER B CA 1
ATOM 4036 C C . SER B 1 184 ? 28.469 1.427 -9.703 1 77.44 184 SER B C 1
ATOM 4038 O O . SER B 1 184 ? 29.281 2.205 -9.203 1 77.44 184 SER B O 1
ATOM 4040 N N . GLN B 1 185 ? 27.484 0.911 -9.055 1 72.12 185 GLN B N 1
ATOM 4041 C CA . GLN B 1 185 ? 27.203 1.325 -7.684 1 72.12 185 GLN B CA 1
ATOM 4042 C C . GLN B 1 185 ? 28.062 0.56 -6.684 1 72.12 185 GLN B C 1
ATOM 4044 O O . GLN B 1 185 ? 28.094 0.896 -5.5 1 72.12 185 GLN B O 1
ATOM 4049 N N . PHE B 1 186 ? 28.828 -0.368 -7.164 1 69.06 186 PHE B N 1
ATOM 4050 C CA . PHE B 1 186 ? 29.625 -1.217 -6.281 1 69.06 186 PHE B CA 1
ATOM 4051 C C . PHE B 1 186 ? 30.938 -0.535 -5.902 1 69.06 186 PHE B C 1
ATOM 4053 O O . PHE B 1 186 ? 31.688 -1.046 -5.07 1 69.06 186 PHE B O 1
ATOM 4060 N N . ALA B 1 187 ? 31.078 0.539 -6.367 1 63.5 187 ALA B N 1
ATOM 4061 C CA . ALA B 1 187 ? 32.344 1.223 -6.078 1 63.5 187 ALA B CA 1
ATOM 4062 C C . ALA B 1 187 ? 32.406 1.634 -4.613 1 63.5 187 ALA B C 1
ATOM 4064 O O . ALA B 1 187 ? 31.391 1.7 -3.924 1 63.5 187 ALA B O 1
ATOM 4065 N N . GLU B 1 188 ? 33.594 1.588 -4.098 1 57.47 188 GLU B N 1
ATOM 4066 C CA . GLU B 1 188 ? 33.938 1.887 -2.709 1 57.47 188 GLU B CA 1
ATOM 4067 C C . GLU B 1 188 ? 33.156 3.098 -2.199 1 57.47 188 GLU B C 1
ATOM 4069 O O . GLU B 1 188 ? 32.719 3.119 -1.05 1 57.47 188 GLU B O 1
ATOM 4074 N N . ALA B 1 189 ? 33 3.967 -3.029 1 58.38 189 ALA B N 1
ATOM 4075 C CA . ALA B 1 189 ? 32.375 5.215 -2.58 1 58.38 189 ALA B CA 1
ATOM 4076 C C . ALA B 1 189 ? 30.859 5.125 -2.617 1 58.38 189 ALA B C 1
ATOM 4078 O O . ALA B 1 189 ? 30.172 6.121 -2.398 1 58.38 189 ALA B O 1
ATOM 4079 N N . THR B 1 190 ? 30.484 3.861 -2.672 1 62.97 190 THR B N 1
ATOM 4080 C CA . THR B 1 190 ? 29.031 3.783 -2.852 1 62.97 190 THR B CA 1
ATOM 4081 C C . THR B 1 190 ? 28.312 3.973 -1.52 1 62.97 190 THR B C 1
ATOM 4083 O O . THR B 1 190 ? 28.828 3.596 -0.467 1 62.97 190 THR B O 1
ATOM 4086 N N . THR B 1 191 ? 27.266 4.684 -1.612 1 63.22 191 THR B N 1
ATOM 4087 C CA . THR B 1 191 ? 26.406 4.926 -0.464 1 63.22 191 THR B CA 1
ATOM 4088 C C . THR B 1 191 ? 25.359 3.824 -0.33 1 63.22 191 THR B C 1
ATOM 4090 O O . THR B 1 191 ? 24.5 3.877 0.555 1 63.22 191 THR B O 1
ATOM 4093 N N . PHE B 1 192 ? 25.609 2.656 -1.132 1 69.12 192 PHE B N 1
ATOM 4094 C CA . PHE B 1 192 ? 24.531 1.687 -1.193 1 69.12 192 PHE B CA 1
ATOM 4095 C C . PHE B 1 192 ? 24.969 0.347 -0.612 1 69.12 192 PHE B C 1
ATOM 4097 O O . PHE B 1 192 ? 25.547 -0.476 -1.312 1 69.12 192 PHE B O 1
ATOM 4104 N N . PRO B 1 193 ? 24.578 0.076 0.604 1 67.31 193 PRO B N 1
ATOM 4105 C CA . PRO B 1 193 ? 25.109 -1.087 1.32 1 67.31 193 PRO B CA 1
ATOM 4106 C C . PRO B 1 193 ? 24.547 -2.406 0.807 1 67.31 193 PRO B C 1
ATOM 4108 O O . PRO B 1 193 ? 25.109 -3.471 1.062 1 67.31 193 PRO B O 1
ATOM 4111 N N . THR B 1 194 ? 23.469 -2.355 0.081 1 76.44 194 THR B N 1
ATOM 4112 C CA . THR B 1 194 ? 22.859 -3.602 -0.366 1 76.44 194 THR B CA 1
ATOM 4113 C C . THR B 1 194 ? 23.781 -4.348 -1.32 1 76.44 194 THR B C 1
ATOM 4115 O O . THR B 1 194 ? 23.688 -5.57 -1.467 1 76.44 194 THR B O 1
ATOM 4118 N N . ILE B 1 195 ? 24.75 -3.656 -1.752 1 82.06 195 ILE B N 1
ATOM 4119 C CA . ILE B 1 195 ? 25.703 -4.285 -2.658 1 82.06 195 ILE B CA 1
ATOM 4120 C C . ILE B 1 195 ? 26.594 -5.254 -1.881 1 82.06 195 ILE B C 1
ATOM 4122 O O . ILE B 1 195 ? 27.172 -6.172 -2.461 1 82.06 195 ILE B O 1
ATOM 4126 N N . ARG B 1 196 ? 26.578 -5.078 -0.614 1 88.81 196 ARG B N 1
ATOM 4127 C CA . ARG B 1 196 ? 27.5 -5.848 0.224 1 88.81 196 ARG B CA 1
ATOM 4128 C C . ARG B 1 196 ? 27.109 -7.324 0.243 1 88.81 196 ARG B C 1
ATOM 4130 O O . ARG B 1 196 ? 27.984 -8.195 0.35 1 88.81 196 ARG B O 1
ATOM 4137 N N . TYR B 1 197 ? 25.812 -7.578 0.116 1 93.56 197 TYR B N 1
ATOM 4138 C CA . TYR B 1 197 ? 25.5 -9 0.112 1 93.56 197 TYR B CA 1
ATOM 4139 C C . TYR B 1 197 ? 25.969 -9.656 -1.184 1 93.56 197 TYR B C 1
ATOM 4141 O O . TYR B 1 197 ? 26.453 -10.797 -1.174 1 93.56 197 TYR B O 1
ATOM 4149 N N . HIS B 1 198 ? 25.953 -8.922 -2.277 1 94.62 198 HIS B N 1
ATOM 4150 C CA . HIS B 1 198 ? 26.453 -9.438 -3.541 1 94.62 198 HIS B CA 1
ATOM 4151 C C . HIS B 1 198 ? 27.953 -9.703 -3.463 1 94.62 198 HIS B C 1
ATOM 4153 O O . HIS B 1 198 ? 28.438 -10.766 -3.875 1 94.62 198 HIS B O 1
ATOM 4159 N N . LEU B 1 199 ? 28.688 -8.711 -2.92 1 94.31 199 LEU B N 1
ATOM 4160 C CA . LEU B 1 199 ? 30.141 -8.812 -2.826 1 94.31 199 LEU B CA 1
ATOM 4161 C C . LEU B 1 199 ? 30.547 -9.977 -1.929 1 94.31 199 LEU B C 1
ATOM 4163 O O . LEU B 1 199 ? 31.484 -10.703 -2.236 1 94.31 199 LEU B O 1
ATOM 4167 N N . THR B 1 200 ? 29.812 -10.109 -0.888 1 96.94 200 THR B N 1
ATOM 4168 C CA . THR B 1 200 ? 30.094 -11.188 0.046 1 96.94 200 THR B CA 1
ATOM 4169 C C . THR B 1 200 ? 29.859 -12.547 -0.608 1 96.94 200 THR B C 1
ATOM 4171 O O . THR B 1 200 ? 30.688 -13.453 -0.482 1 96.94 200 THR B O 1
ATOM 4174 N N . VAL B 1 201 ? 28.781 -12.664 -1.317 1 98.31 201 VAL B N 1
ATOM 4175 C CA . VAL B 1 201 ? 28.484 -13.914 -2.01 1 98.31 201 VAL B CA 1
ATOM 4176 C C . VAL B 1 201 ? 29.562 -14.203 -3.053 1 98.31 201 VAL B C 1
ATOM 4178 O O . VAL B 1 201 ? 30.078 -15.32 -3.121 1 98.31 201 VAL B O 1
ATOM 4181 N N . GLU B 1 202 ? 29.906 -13.234 -3.83 1 97.44 202 GLU B N 1
ATOM 4182 C CA . GLU B 1 202 ? 30.906 -13.391 -4.875 1 97.44 202 GLU B CA 1
ATOM 4183 C C . GLU B 1 202 ? 32.219 -13.875 -4.297 1 97.44 202 GLU B C 1
ATOM 4185 O O . GLU B 1 202 ? 32.844 -14.797 -4.824 1 97.44 202 GLU B O 1
ATOM 4190 N N . ARG B 1 203 ? 32.625 -13.242 -3.236 1 97.69 203 ARG B N 1
ATOM 4191 C CA . ARG B 1 203 ? 33.906 -13.57 -2.609 1 97.69 203 ARG B CA 1
ATOM 4192 C C . ARG B 1 203 ? 33.906 -15 -2.074 1 97.69 203 ARG B C 1
ATOM 4194 O O . ARG B 1 203 ? 34.844 -15.766 -2.324 1 97.69 203 ARG B O 1
ATOM 4201 N N . MET B 1 204 ? 32.875 -15.344 -1.399 1 98.69 204 MET B N 1
ATOM 4202 C CA . MET B 1 204 ? 32.812 -16.656 -0.765 1 98.69 204 MET B CA 1
ATOM 4203 C C . MET B 1 204 ? 32.688 -17.766 -1.81 1 98.69 204 MET B C 1
ATOM 4205 O O . MET B 1 204 ? 33.281 -18.844 -1.646 1 98.69 204 MET B O 1
ATOM 4209 N N . LEU B 1 205 ? 31.984 -17.516 -2.832 1 98.75 205 LEU B N 1
ATOM 4210 C CA . LEU B 1 205 ? 31.875 -18.484 -3.908 1 98.75 205 LEU B CA 1
ATOM 4211 C C . LEU B 1 205 ? 33.219 -18.656 -4.633 1 98.75 205 LEU B C 1
ATOM 4213 O O . LEU B 1 205 ? 33.594 -19.766 -5.004 1 98.75 205 LEU B O 1
ATOM 4217 N N . ALA B 1 206 ? 33.875 -17.531 -4.84 1 98.56 206 ALA B N 1
ATOM 4218 C CA . ALA B 1 206 ? 35.188 -17.594 -5.449 1 98.56 206 ALA B CA 1
ATOM 4219 C C . ALA B 1 206 ? 36.156 -18.438 -4.613 1 98.56 206 ALA B C 1
ATOM 4221 O O . ALA B 1 206 ? 36.875 -19.266 -5.156 1 98.56 206 ALA B O 1
ATOM 4222 N N . ASP B 1 207 ? 36.125 -18.25 -3.367 1 98.5 207 ASP B N 1
ATOM 4223 C CA . ASP B 1 207 ? 36.938 -19.016 -2.445 1 98.5 207 ASP B CA 1
ATOM 4224 C C . ASP B 1 207 ? 36.625 -20.5 -2.512 1 98.5 207 ASP B C 1
ATOM 4226 O O . ASP B 1 207 ? 37.531 -21.344 -2.305 1 98.5 207 ASP B O 1
ATOM 4230 N N . ALA B 1 208 ? 35.469 -20.812 -2.793 1 98.5 208 ALA B N 1
ATOM 4231 C CA . ALA B 1 208 ? 35.031 -22.203 -2.834 1 98.5 208 ALA B CA 1
ATOM 4232 C C . ALA B 1 208 ? 35.188 -22.781 -4.234 1 98.5 208 ALA B C 1
ATOM 4234 O O . ALA B 1 208 ? 34.875 -23.969 -4.457 1 98.5 208 ALA B O 1
ATOM 4235 N N . GLY B 1 209 ? 35.562 -21.984 -5.195 1 98.38 209 GLY B N 1
ATOM 4236 C CA . GLY B 1 209 ? 35.781 -22.438 -6.559 1 98.38 209 GLY B CA 1
ATOM 4237 C C . GLY B 1 209 ? 34.5 -22.562 -7.352 1 98.38 209 GLY B C 1
ATOM 4238 O O . GLY B 1 209 ? 34.438 -23.344 -8.297 1 98.38 209 GLY B O 1
ATOM 4239 N N . ILE B 1 210 ? 33.469 -21.859 -6.961 1 98.69 210 ILE B N 1
ATOM 4240 C CA . ILE B 1 210 ? 32.188 -21.891 -7.625 1 98.69 210 ILE B CA 1
ATOM 4241 C C . ILE B 1 210 ? 32.062 -20.688 -8.57 1 98.69 210 ILE B C 1
ATOM 4243 O O . ILE B 1 210 ? 32.344 -19.562 -8.188 1 98.69 210 ILE B O 1
ATOM 4247 N N . ALA B 1 211 ? 31.641 -20.938 -9.852 1 98.62 211 ALA B N 1
ATOM 4248 C CA . ALA B 1 211 ? 31.453 -19.875 -10.828 1 98.62 211 ALA B CA 1
ATOM 4249 C C . ALA B 1 211 ? 30.328 -18.938 -10.406 1 98.62 211 ALA B C 1
ATOM 4251 O O . ALA B 1 211 ? 29.297 -19.375 -9.891 1 98.62 211 ALA B O 1
ATOM 4252 N N . CYS B 1 212 ? 30.594 -17.625 -10.609 1 98.31 212 CYS B N 1
ATOM 4253 C CA . CYS B 1 212 ? 29.609 -16.625 -10.234 1 98.31 212 CYS B CA 1
ATOM 4254 C C . CYS B 1 212 ? 29.578 -15.477 -11.242 1 98.31 212 CYS B C 1
ATOM 4256 O O . CYS B 1 212 ? 30.625 -14.891 -11.555 1 98.31 212 CYS B O 1
ATOM 4258 N N . ASP B 1 213 ? 28.391 -15.195 -11.789 1 98.12 213 ASP B N 1
ATOM 4259 C CA . ASP B 1 213 ? 28.188 -14.062 -12.68 1 98.12 213 ASP B CA 1
ATOM 4260 C C . ASP B 1 213 ? 27.172 -13.078 -12.094 1 98.12 213 ASP B C 1
ATOM 4262 O O . ASP B 1 213 ? 26.391 -13.438 -11.219 1 98.12 213 ASP B O 1
ATOM 4266 N N . TYR B 1 214 ? 27.266 -11.836 -12.57 1 96.06 214 TYR B N 1
ATOM 4267 C CA . TYR B 1 214 ? 26.359 -10.766 -12.141 1 96.06 214 TYR B CA 1
ATOM 4268 C C . TYR B 1 214 ? 25.625 -10.18 -13.336 1 96.06 214 TYR B C 1
ATOM 4270 O O . TYR B 1 214 ? 26.234 -9.875 -14.367 1 96.06 214 TYR B O 1
ATOM 4278 N N . VAL B 1 215 ? 24.328 -10.094 -13.195 1 96.12 215 VAL B N 1
ATOM 4279 C CA . VAL B 1 215 ? 23.5 -9.508 -14.25 1 96.12 215 VAL B CA 1
ATOM 4280 C C . VAL B 1 215 ? 22.719 -8.312 -13.695 1 96.12 215 VAL B C 1
ATOM 4282 O O . VAL B 1 215 ? 22.109 -8.398 -12.617 1 96.12 215 VAL B O 1
ATOM 4285 N N . GLU B 1 216 ? 22.688 -7.227 -14.445 1 92.62 216 GLU B N 1
ATOM 4286 C CA . GLU B 1 216 ? 21.938 -6.035 -14.062 1 92.62 216 GLU B CA 1
ATOM 4287 C C . GLU B 1 216 ? 20.484 -6.129 -14.516 1 92.62 216 GLU B C 1
ATOM 4289 O O . GLU B 1 216 ? 20.203 -6.551 -15.641 1 92.62 216 GLU B O 1
ATOM 4294 N N . ALA B 1 217 ? 19.5 -5.875 -13.609 1 88.19 217 ALA B N 1
ATOM 4295 C CA . ALA B 1 217 ? 18.078 -6.047 -13.914 1 88.19 217 ALA B CA 1
ATOM 4296 C C . ALA B 1 217 ? 17.391 -4.695 -14.078 1 88.19 217 ALA B C 1
ATOM 4298 O O . ALA B 1 217 ? 16.203 -4.633 -14.406 1 88.19 217 ALA B O 1
ATOM 4299 N N . GLY B 1 218 ? 17.922 -3.627 -14.008 1 79.75 218 GLY B N 1
ATOM 4300 C CA . GLY B 1 218 ? 17.281 -2.336 -14.219 1 79.75 218 GLY B CA 1
ATOM 4301 C C . GLY B 1 218 ? 16.719 -1.739 -12.938 1 79.75 218 GLY B C 1
ATOM 4302 O O . GLY B 1 218 ? 17.203 -2.037 -11.844 1 79.75 218 GLY B O 1
ATOM 4303 N N . ILE B 1 219 ? 15.609 -0.948 -13.156 1 81.12 219 ILE B N 1
ATOM 4304 C CA . ILE B 1 219 ? 14.977 -0.236 -12.047 1 81.12 219 ILE B CA 1
ATOM 4305 C C . ILE B 1 219 ? 14.172 -1.216 -11.195 1 81.12 219 ILE B C 1
ATOM 4307 O O . ILE B 1 219 ? 13.531 -2.129 -11.727 1 81.12 219 ILE B O 1
ATOM 4311 N N . VAL B 1 220 ? 14.188 -1.018 -9.992 1 77.88 220 VAL B N 1
ATOM 4312 C CA . VAL B 1 220 ? 13.68 -1.977 -9.016 1 77.88 220 VAL B CA 1
ATOM 4313 C C . VAL B 1 220 ? 12.188 -2.201 -9.227 1 77.88 220 VAL B C 1
ATOM 4315 O O . VAL B 1 220 ? 11.672 -3.289 -8.961 1 77.88 220 VAL B O 1
ATOM 4318 N N . ALA B 1 221 ? 11.531 -1.216 -9.719 1 77.88 221 ALA B N 1
ATOM 4319 C CA . ALA B 1 221 ? 10.086 -1.339 -9.828 1 77.88 221 ALA B CA 1
ATOM 4320 C C . ALA B 1 221 ? 9.672 -1.81 -11.227 1 77.88 221 ALA B C 1
ATOM 4322 O O . ALA B 1 221 ? 8.492 -2.025 -11.492 1 77.88 221 ALA B O 1
ATOM 4323 N N . ASP B 1 222 ? 10.555 -2.084 -12.055 1 86.94 222 ASP B N 1
ATOM 4324 C CA . ASP B 1 222 ? 10.258 -2.443 -13.438 1 86.94 222 ASP B CA 1
ATOM 4325 C C . ASP B 1 222 ? 10.148 -3.957 -13.602 1 86.94 222 ASP B C 1
ATOM 4327 O O . ASP B 1 222 ? 11.117 -4.621 -13.961 1 86.94 222 ASP B O 1
ATOM 4331 N N . ILE B 1 223 ? 8.961 -4.398 -13.531 1 89.38 223 ILE B N 1
ATOM 4332 C CA . ILE B 1 223 ? 8.703 -5.832 -13.578 1 89.38 223 ILE B CA 1
ATOM 4333 C C . ILE B 1 223 ? 9.078 -6.383 -14.953 1 89.38 223 ILE B C 1
ATOM 4335 O O . ILE B 1 223 ? 9.648 -7.473 -15.055 1 89.38 223 ILE B O 1
ATOM 4339 N N . CYS B 1 224 ? 8.773 -5.641 -15.984 1 90.75 224 CYS B N 1
ATOM 4340 C CA . CYS B 1 224 ? 9.094 -6.055 -17.344 1 90.75 224 CYS B CA 1
ATOM 4341 C C . CYS B 1 224 ? 10.594 -6.25 -17.516 1 90.75 224 CYS B C 1
ATOM 4343 O O . CYS B 1 224 ? 11.031 -7.211 -18.156 1 90.75 224 CYS B O 1
ATOM 4345 N N . ALA B 1 225 ? 11.297 -5.367 -16.938 1 92.62 225 ALA B N 1
ATOM 4346 C CA . ALA B 1 225 ? 12.75 -5.469 -17 1 92.62 225 ALA B CA 1
ATOM 4347 C C . ALA B 1 225 ? 13.25 -6.703 -16.234 1 92.62 225 ALA B C 1
ATOM 4349 O O . ALA B 1 225 ? 14.188 -7.367 -16.672 1 92.62 225 ALA B O 1
ATOM 4350 N N . HIS B 1 226 ? 12.641 -7.012 -15.172 1 94.06 226 HIS B N 1
ATOM 4351 C CA . HIS B 1 226 ? 13.039 -8.172 -14.383 1 94.06 226 HIS B CA 1
ATOM 4352 C C . HIS B 1 226 ? 12.719 -9.469 -15.117 1 94.06 226 HIS B C 1
ATOM 4354 O O . HIS B 1 226 ? 13.508 -10.414 -15.086 1 94.06 226 HIS B O 1
ATOM 4360 N N . GLU B 1 227 ? 11.617 -9.492 -15.75 1 94.62 227 GLU B N 1
ATOM 4361 C CA . GLU B 1 227 ? 11.242 -10.656 -16.547 1 94.62 227 GLU B CA 1
ATOM 4362 C C . GLU B 1 227 ? 12.211 -10.875 -17.688 1 94.62 227 GLU B C 1
ATOM 4364 O O . GLU B 1 227 ? 12.625 -12.008 -17.953 1 94.62 227 GLU B O 1
ATOM 4369 N N . ALA B 1 228 ? 12.492 -9.812 -18.344 1 95.31 228 ALA B N 1
ATOM 4370 C CA . ALA B 1 228 ? 13.438 -9.883 -19.453 1 95.31 228 ALA B CA 1
ATOM 4371 C C . ALA B 1 228 ? 14.805 -10.367 -18.984 1 95.31 228 ALA B C 1
ATOM 4373 O O . ALA B 1 228 ? 15.469 -11.141 -19.672 1 95.31 228 ALA B O 1
ATOM 4374 N N . THR B 1 229 ? 15.164 -9.883 -17.859 1 96.19 229 THR B N 1
ATOM 4375 C CA . THR B 1 229 ? 16.438 -10.289 -17.281 1 96.19 229 THR B CA 1
ATOM 4376 C C . THR B 1 229 ? 16.438 -11.781 -16.969 1 96.19 229 THR B C 1
ATOM 4378 O O . THR B 1 229 ? 17.422 -12.484 -17.234 1 96.19 229 THR B O 1
ATOM 4381 N N . ALA B 1 230 ? 15.398 -12.258 -16.391 1 96.12 230 ALA B N 1
ATOM 4382 C CA . ALA B 1 230 ? 15.281 -13.688 -16.094 1 96.12 230 ALA B CA 1
ATOM 4383 C C . ALA B 1 230 ? 15.414 -14.523 -17.359 1 96.12 230 ALA B C 1
ATOM 4385 O O . ALA B 1 230 ? 16.141 -15.516 -17.375 1 96.12 230 ALA B O 1
ATOM 4386 N N . ARG B 1 231 ? 14.758 -14.133 -18.391 1 96.75 231 ARG B N 1
ATOM 4387 C CA . ARG B 1 231 ? 14.836 -14.844 -19.672 1 96.75 231 ARG B CA 1
ATOM 4388 C C . ARG B 1 231 ? 16.266 -14.836 -20.203 1 96.75 231 ARG B C 1
ATOM 4390 O O . ARG B 1 231 ? 16.766 -15.867 -20.672 1 96.75 231 ARG B O 1
ATOM 4397 N N . ALA B 1 232 ? 16.859 -13.695 -20.141 1 97.44 232 ALA B N 1
ATOM 4398 C CA . ALA B 1 232 ? 18.219 -13.531 -20.656 1 97.44 232 ALA B CA 1
ATOM 4399 C C . ALA B 1 232 ? 19.203 -14.422 -19.906 1 97.44 232 ALA B C 1
ATOM 4401 O O . ALA B 1 232 ? 20.172 -14.922 -20.5 1 97.44 232 ALA B O 1
ATOM 4402 N N . ILE B 1 233 ? 19.016 -14.633 -18.656 1 98.06 233 ILE B N 1
ATOM 4403 C CA . ILE B 1 233 ? 19.906 -15.453 -17.844 1 98.06 233 ILE B CA 1
ATOM 4404 C C . ILE B 1 233 ? 19.891 -16.891 -18.344 1 98.06 233 ILE B C 1
ATOM 4406 O O . ILE B 1 233 ? 20.938 -17.516 -18.516 1 98.06 233 ILE B O 1
ATOM 4410 N N . PHE B 1 234 ? 18.734 -17.406 -18.609 1 97.69 234 PHE B N 1
ATOM 4411 C CA . PHE B 1 234 ? 18.625 -18.797 -19.047 1 97.69 234 PHE B CA 1
ATOM 4412 C C . PHE B 1 234 ? 19.156 -18.969 -20.453 1 97.69 234 PHE B C 1
ATOM 4414 O O . PHE B 1 234 ? 19.641 -20.031 -20.812 1 97.69 234 PHE B O 1
ATOM 4421 N N . GLU B 1 235 ? 19.078 -17.906 -21.219 1 97.56 235 GLU B N 1
ATOM 4422 C CA . GLU B 1 235 ? 19.609 -17.953 -22.594 1 97.56 235 GLU B CA 1
ATOM 4423 C C . GLU B 1 235 ? 21.125 -17.828 -22.609 1 97.56 235 GLU B C 1
ATOM 4425 O O . GLU B 1 235 ? 21.797 -18.469 -23.422 1 97.56 235 GLU B O 1
ATOM 4430 N N . ARG B 1 236 ? 21.641 -17.062 -21.766 1 97.69 236 ARG B N 1
ATOM 4431 C CA . ARG B 1 236 ? 23.062 -16.75 -21.75 1 97.69 236 ARG B CA 1
ATOM 4432 C C . ARG B 1 236 ? 23.844 -17.828 -21 1 97.69 236 ARG B C 1
ATOM 4434 O O . ARG B 1 236 ? 24.969 -18.156 -21.375 1 97.69 236 ARG B O 1
ATOM 4441 N N . TYR B 1 237 ? 23.234 -18.375 -19.906 1 98 237 TYR B N 1
ATOM 4442 C CA . TYR B 1 237 ? 23.922 -19.328 -19.047 1 98 237 TYR B CA 1
ATOM 4443 C C . TYR B 1 237 ? 23.172 -20.656 -19 1 98 237 TYR B C 1
ATOM 4445 O O . TYR B 1 237 ? 22.406 -20.906 -18.062 1 98 237 TYR B O 1
ATOM 4453 N N . SER B 1 238 ? 23.531 -21.562 -19.828 1 95.88 238 SER B N 1
ATOM 4454 C CA . SER B 1 238 ? 22.828 -22.844 -19.922 1 95.88 238 SER B CA 1
ATOM 4455 C C . SER B 1 238 ? 23.141 -23.734 -18.734 1 95.88 238 SER B C 1
ATOM 4457 O O . SER B 1 238 ? 22.391 -24.672 -18.438 1 95.88 238 SER B O 1
ATOM 4459 N N . ASP B 1 239 ? 24.234 -23.406 -18.062 1 97.5 239 ASP B N 1
ATOM 4460 C CA . ASP B 1 239 ? 24.672 -24.281 -16.969 1 97.5 239 ASP B CA 1
ATOM 4461 C C . ASP B 1 239 ? 24.328 -23.656 -15.609 1 97.5 239 ASP B C 1
ATOM 4463 O O . ASP B 1 239 ? 24.781 -24.156 -14.57 1 97.5 239 ASP B O 1
ATOM 4467 N N . VAL B 1 240 ? 23.5 -22.547 -15.602 1 98.5 240 VAL B N 1
ATOM 4468 C CA . VAL B 1 240 ? 23.156 -21.906 -14.344 1 98.5 240 VAL B CA 1
ATOM 4469 C C . VAL B 1 240 ? 22.359 -22.859 -13.461 1 98.5 240 VAL B C 1
ATOM 4471 O O . VAL B 1 2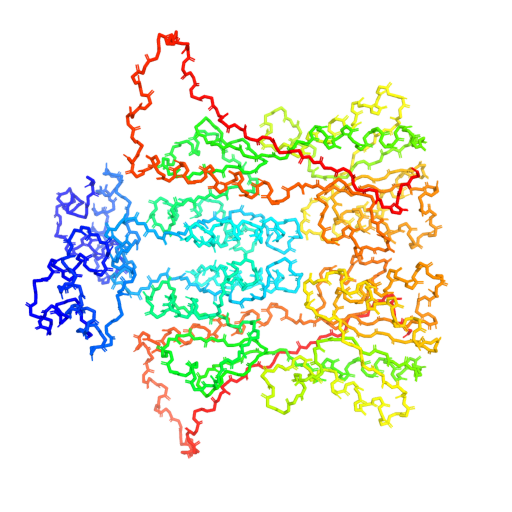40 ? 21.422 -23.5 -13.922 1 98.5 240 VAL B O 1
ATOM 4474 N N . ASP B 1 241 ? 22.812 -22.984 -12.227 1 98.44 241 ASP B N 1
ATOM 4475 C CA . ASP B 1 241 ? 22.062 -23.875 -11.344 1 98.44 241 ASP B CA 1
ATOM 4476 C C . ASP B 1 241 ? 21.672 -23.172 -10.047 1 98.44 241 ASP B C 1
ATOM 4478 O O . ASP B 1 241 ? 21.219 -23.797 -9.102 1 98.44 241 ASP B O 1
ATOM 4482 N N . ALA B 1 242 ? 21.922 -21.828 -9.977 1 98.88 242 ALA B N 1
ATOM 4483 C CA . ALA B 1 242 ? 21.406 -21.016 -8.875 1 98.88 242 ALA B CA 1
ATOM 4484 C C . ALA B 1 242 ? 21.234 -19.562 -9.297 1 98.88 242 ALA B C 1
ATOM 4486 O O . ALA B 1 242 ? 22.078 -19.016 -10.023 1 98.88 242 ALA B O 1
ATOM 4487 N N . ILE B 1 243 ? 20.188 -18.922 -8.906 1 98.88 243 ILE B N 1
ATOM 4488 C CA . ILE B 1 243 ? 19.906 -17.5 -9.141 1 98.88 243 ILE B CA 1
ATOM 4489 C C . ILE B 1 243 ? 19.562 -16.812 -7.824 1 98.88 243 ILE B C 1
ATOM 4491 O O . ILE B 1 243 ? 18.734 -17.328 -7.051 1 98.88 243 ILE B O 1
ATOM 4495 N N . VAL B 1 244 ? 20.219 -15.703 -7.543 1 98.56 244 VAL B N 1
ATOM 4496 C CA . VAL B 1 244 ? 19.969 -14.922 -6.34 1 98.56 244 VAL B CA 1
ATOM 4497 C C . VAL B 1 244 ? 19.578 -13.492 -6.723 1 98.56 244 VAL B C 1
ATOM 4499 O O . VAL B 1 244 ? 20.25 -12.859 -7.539 1 98.56 244 VAL B O 1
ATOM 4502 N N . GLY B 1 245 ? 18.516 -12.969 -6.191 1 96.38 245 GLY B N 1
ATOM 4503 C CA . GLY B 1 245 ? 18.078 -11.602 -6.418 1 96.38 245 GLY B CA 1
ATOM 4504 C C . GLY B 1 245 ? 17 -11.156 -5.445 1 96.38 245 GLY B C 1
ATOM 4505 O O . GLY B 1 245 ? 16.719 -11.859 -4.469 1 96.38 245 GLY B O 1
ATOM 4506 N N . SER B 1 246 ? 16.5 -9.977 -5.59 1 95.19 246 SER B N 1
ATOM 4507 C CA . SER B 1 246 ? 15.398 -9.492 -4.758 1 95.19 246 SER B CA 1
ATOM 4508 C C . SER B 1 246 ? 14.188 -10.414 -4.855 1 95.19 246 SER B C 1
ATOM 4510 O O . SER B 1 246 ? 14.133 -11.281 -5.73 1 95.19 246 SER B O 1
ATOM 4512 N N . ASP B 1 247 ? 13.211 -10.227 -4.008 1 96.56 247 ASP B N 1
ATOM 4513 C CA . ASP B 1 247 ? 12 -11.047 -4.035 1 96.56 247 ASP B CA 1
ATOM 4514 C C . ASP B 1 247 ? 11.344 -11.016 -5.414 1 96.56 247 ASP B C 1
ATOM 4516 O O . ASP B 1 247 ? 10.883 -12.047 -5.91 1 96.56 247 ASP B O 1
ATOM 4520 N N . LEU B 1 248 ? 11.328 -9.883 -6.016 1 95.31 248 LEU B N 1
ATOM 4521 C CA . LEU B 1 248 ? 10.711 -9.734 -7.332 1 95.31 248 LEU B CA 1
ATOM 4522 C C . LEU B 1 248 ? 11.508 -10.492 -8.391 1 95.31 248 LEU B C 1
ATOM 4524 O O . LEU B 1 248 ? 10.93 -11.219 -9.203 1 95.31 248 LEU B O 1
ATOM 4528 N N . VAL B 1 249 ? 12.789 -10.328 -8.375 1 95.62 249 VAL B N 1
ATOM 4529 C CA . VAL B 1 249 ? 13.672 -10.992 -9.328 1 95.62 249 VAL B CA 1
ATOM 4530 C C . VAL B 1 249 ? 13.57 -12.508 -9.164 1 95.62 249 VAL B C 1
ATOM 4532 O O . VAL B 1 249 ? 13.445 -13.242 -10.148 1 95.62 249 VAL B O 1
ATOM 4535 N N . ALA B 1 250 ? 13.625 -12.945 -7.914 1 97.88 250 ALA B N 1
ATOM 4536 C CA . ALA B 1 250 ? 13.539 -14.375 -7.621 1 97.88 250 ALA B CA 1
ATOM 4537 C C . ALA B 1 250 ? 12.211 -14.953 -8.102 1 97.88 250 ALA B C 1
ATOM 4539 O O . ALA B 1 250 ? 12.164 -16.062 -8.617 1 97.88 250 ALA B O 1
ATOM 4540 N N . SER B 1 251 ? 11.141 -14.195 -7.922 1 97.75 251 SER B N 1
ATOM 4541 C CA . SER B 1 251 ? 9.812 -14.648 -8.312 1 97.75 251 SER B CA 1
ATOM 4542 C C . SER B 1 251 ? 9.711 -14.836 -9.82 1 97.75 251 SER B C 1
ATOM 4544 O O . SER B 1 251 ? 9.18 -15.844 -10.297 1 97.75 251 SER B O 1
ATOM 4546 N N . VAL B 1 252 ? 10.227 -13.883 -10.602 1 97.25 252 VAL B N 1
ATOM 4547 C CA . VAL B 1 252 ? 10.102 -13.977 -12.055 1 97.25 252 VAL B CA 1
ATOM 4548 C C . VAL B 1 252 ? 11.102 -14.992 -12.594 1 97.25 252 VAL B C 1
ATOM 4550 O O . VAL B 1 252 ? 10.867 -15.609 -13.641 1 97.25 252 VAL B O 1
ATOM 4553 N N . ALA B 1 253 ? 12.25 -15.156 -11.93 1 98.31 253 ALA B N 1
ATOM 4554 C CA . ALA B 1 253 ? 13.172 -16.234 -12.297 1 98.31 253 ALA B CA 1
ATOM 4555 C C . ALA B 1 253 ? 12.523 -17.594 -12.117 1 98.31 253 ALA B C 1
ATOM 4557 O O . ALA B 1 253 ? 12.672 -18.484 -12.961 1 98.31 253 ALA B O 1
ATOM 4558 N N . LEU B 1 254 ? 11.836 -17.766 -10.984 1 98.69 254 LEU B N 1
ATOM 4559 C CA . LEU B 1 254 ? 11.117 -19.016 -10.727 1 98.69 254 LEU B CA 1
ATOM 4560 C C . LEU B 1 254 ? 10.047 -19.25 -11.781 1 98.69 254 LEU B C 1
ATOM 4562 O O . LEU B 1 254 ? 9.898 -20.359 -12.289 1 98.69 254 LEU B O 1
ATOM 4566 N N . GLN B 1 255 ? 9.312 -18.188 -12.062 1 98.19 255 GLN B N 1
ATOM 4567 C CA . GLN B 1 255 ? 8.266 -18.281 -13.078 1 98.19 255 GLN B CA 1
ATOM 4568 C C . GLN B 1 255 ? 8.836 -18.75 -14.414 1 98.19 255 GLN B C 1
ATOM 4570 O O . GLN B 1 255 ? 8.25 -19.609 -15.078 1 98.19 255 GLN B O 1
ATOM 4575 N N . GLU B 1 256 ? 9.938 -18.172 -14.836 1 97.94 256 GLU B N 1
ATOM 4576 C CA . GLU B 1 256 ? 10.586 -18.531 -16.094 1 97.94 256 GLU B CA 1
ATOM 4577 C C . GLU B 1 256 ? 11.102 -19.969 -16.047 1 97.94 256 GLU B C 1
ATOM 4579 O O . GLU B 1 256 ? 10.992 -20.688 -17.031 1 97.94 256 GLU B O 1
ATOM 4584 N N . ALA B 1 257 ? 11.68 -20.391 -14.93 1 98.19 257 ALA B N 1
ATOM 4585 C CA . ALA B 1 257 ? 12.156 -21.75 -14.766 1 98.19 257 ALA B CA 1
ATOM 4586 C C . ALA B 1 257 ? 11.016 -22.75 -14.93 1 98.19 257 ALA B C 1
ATOM 4588 O O . ALA B 1 257 ? 11.156 -23.766 -15.625 1 98.19 257 ALA B O 1
ATOM 4589 N N . LEU B 1 258 ? 9.906 -22.453 -14.273 1 96.81 258 LEU B N 1
ATOM 4590 C CA . LEU B 1 258 ? 8.734 -23.328 -14.359 1 96.81 258 LEU B CA 1
ATOM 4591 C C . LEU B 1 258 ? 8.219 -23.391 -15.797 1 96.81 258 LEU B C 1
ATOM 4593 O O . LEU B 1 258 ? 7.852 -24.469 -16.266 1 96.81 258 LEU B O 1
ATOM 4597 N N . ARG B 1 259 ? 8.25 -22.266 -16.469 1 95.38 259 ARG B N 1
ATOM 4598 C CA . ARG B 1 259 ? 7.812 -22.203 -17.859 1 95.38 259 ARG B CA 1
ATOM 4599 C C . ARG B 1 259 ? 8.68 -23.094 -18.734 1 95.38 259 ARG B C 1
ATOM 4601 O O . ARG B 1 259 ? 8.188 -23.719 -19.688 1 95.38 259 ARG B O 1
ATOM 4608 N N . ARG B 1 260 ? 9.914 -23.234 -18.406 1 96.31 260 ARG B N 1
ATOM 4609 C CA . ARG B 1 260 ? 10.883 -23.984 -19.188 1 96.31 260 ARG B CA 1
ATOM 4610 C C . ARG B 1 260 ? 10.914 -25.453 -18.766 1 96.31 260 ARG B C 1
ATOM 4612 O O . ARG B 1 260 ? 11.594 -26.266 -19.391 1 96.31 260 ARG B O 1
ATOM 4619 N N . GLY B 1 261 ? 10.219 -25.734 -17.719 1 95.69 261 GLY B N 1
ATOM 4620 C CA . GLY B 1 261 ? 10.195 -27.109 -17.234 1 95.69 261 GLY B CA 1
ATOM 4621 C C . GLY B 1 261 ? 11.438 -27.484 -16.453 1 95.69 261 GLY B C 1
ATOM 4622 O O . GLY B 1 261 ? 11.773 -28.656 -16.328 1 95.69 261 GLY B O 1
ATOM 4623 N N . ILE B 1 262 ? 12.125 -26.469 -15.945 1 97.62 262 ILE B N 1
ATOM 4624 C CA . ILE B 1 262 ? 13.305 -26.719 -15.125 1 97.62 262 ILE B CA 1
ATOM 4625 C C . ILE B 1 262 ? 12.891 -27.109 -13.711 1 97.62 262 ILE B C 1
ATOM 4627 O O . ILE B 1 262 ? 12.062 -26.438 -13.094 1 97.62 262 ILE B O 1
ATOM 4631 N N . SER B 1 263 ? 13.469 -28.172 -13.188 1 97.5 263 SER B N 1
ATOM 4632 C CA . SER B 1 263 ? 13.133 -28.656 -11.852 1 97.5 263 SER B CA 1
ATOM 4633 C C . SER B 1 263 ? 13.766 -27.797 -10.766 1 97.5 263 SER B C 1
ATOM 4635 O O . SER B 1 263 ? 14.984 -27.641 -10.727 1 97.5 263 SER B O 1
ATOM 4637 N N . VAL B 1 264 ? 12.969 -27.297 -9.945 1 98.25 264 VAL B N 1
ATOM 4638 C CA . VAL B 1 264 ? 13.398 -26.531 -8.781 1 98.25 264 VAL B CA 1
ATOM 4639 C C . VAL B 1 264 ? 13.031 -27.266 -7.508 1 98.25 264 VAL B C 1
ATOM 4641 O O . VAL B 1 264 ? 11.867 -27.625 -7.305 1 98.25 264 VAL B O 1
ATOM 4644 N N . PRO B 1 265 ? 14 -27.531 -6.688 1 98.12 265 PRO B N 1
ATOM 4645 C CA . PRO B 1 265 ? 15.359 -26.984 -6.625 1 98.12 265 PRO B CA 1
ATOM 4646 C C . PRO B 1 265 ? 16.391 -27.938 -7.223 1 98.12 265 PRO B C 1
ATOM 4648 O O . PRO B 1 265 ? 17.594 -27.672 -7.172 1 98.12 265 PRO B O 1
ATOM 4651 N N . ARG B 1 266 ? 15.961 -29.016 -7.711 1 98.06 266 ARG B N 1
ATOM 4652 C CA . ARG B 1 266 ? 16.891 -30.078 -8.102 1 98.06 266 ARG B CA 1
ATOM 4653 C C . ARG B 1 266 ? 17.922 -29.562 -9.102 1 98.06 266 ARG B C 1
ATOM 4655 O O . ARG B 1 266 ? 19.125 -29.734 -8.914 1 98.06 266 ARG B O 1
ATOM 4662 N N . ASP B 1 267 ? 17.5 -28.906 -10.156 1 98.25 267 ASP B N 1
ATOM 4663 C CA . ASP B 1 267 ? 18.391 -28.484 -11.242 1 98.25 267 ASP B CA 1
ATOM 4664 C C . ASP B 1 267 ? 18.719 -27 -11.125 1 98.25 267 ASP B C 1
ATOM 4666 O O . ASP B 1 267 ? 19.688 -26.531 -11.727 1 98.25 267 ASP B O 1
ATOM 4670 N N . LEU B 1 268 ? 17.891 -26.281 -10.375 1 98.75 268 LEU B N 1
ATOM 4671 C CA . LEU B 1 268 ? 18.078 -24.844 -10.195 1 98.75 268 LEU B CA 1
ATOM 4672 C C . LEU B 1 268 ? 17.641 -24.406 -8.797 1 98.75 268 LEU B C 1
ATOM 4674 O O . LEU B 1 268 ? 16.516 -24.703 -8.391 1 98.75 268 LEU B O 1
ATOM 4678 N N . GLN B 1 269 ? 18.531 -23.797 -8.109 1 98.88 269 GLN B N 1
ATOM 4679 C CA . GLN B 1 269 ? 18.188 -23.172 -6.832 1 98.88 269 GLN B CA 1
ATOM 4680 C C . GLN B 1 269 ? 17.922 -21.688 -6.996 1 98.88 269 GLN B C 1
ATOM 4682 O O . GLN B 1 269 ? 18.516 -21.031 -7.855 1 98.88 269 GLN B O 1
ATOM 4687 N N . ILE B 1 270 ? 16.984 -21.172 -6.262 1 98.88 270 ILE B N 1
ATOM 4688 C CA . ILE B 1 270 ? 16.641 -19.75 -6.293 1 98.88 270 ILE B CA 1
ATOM 4689 C C . ILE B 1 270 ? 16.562 -19.219 -4.867 1 98.88 270 ILE B C 1
ATOM 4691 O O . ILE B 1 270 ? 15.875 -19.781 -4.02 1 98.88 270 ILE B O 1
ATOM 4695 N N . ILE B 1 271 ? 17.266 -18.188 -4.562 1 98.88 271 ILE B N 1
ATOM 4696 C CA . ILE B 1 271 ? 17.234 -17.531 -3.256 1 98.88 271 ILE B CA 1
ATOM 4697 C C . ILE B 1 271 ? 16.797 -16.078 -3.408 1 98.88 271 ILE B C 1
ATOM 4699 O O . ILE B 1 271 ? 17.375 -15.336 -4.211 1 98.88 271 ILE B O 1
ATOM 4703 N N . ALA B 1 272 ? 15.758 -15.727 -2.697 1 98.56 272 ALA B N 1
ATOM 4704 C CA . ALA B 1 272 ? 15.258 -14.359 -2.67 1 98.56 272 ALA B CA 1
ATOM 4705 C C . ALA B 1 272 ? 15.93 -13.547 -1.559 1 98.56 272 ALA B C 1
ATOM 4707 O O . ALA B 1 272 ? 16.328 -14.109 -0.532 1 98.56 272 ALA B O 1
ATOM 4708 N N . TYR B 1 273 ? 16.047 -12.234 -1.795 1 97.56 273 TYR B N 1
ATOM 4709 C CA . TYR B 1 273 ? 16.609 -11.328 -0.802 1 97.56 273 TYR B CA 1
ATOM 4710 C C . TYR B 1 273 ? 15.633 -10.219 -0.459 1 97.56 273 TYR B C 1
ATOM 4712 O O . TYR B 1 273 ? 15.211 -9.453 -1.336 1 97.56 273 TYR B O 1
ATOM 4720 N N . ASP B 1 274 ? 15.219 -9.984 0.806 1 96.12 274 ASP B N 1
ATOM 4721 C CA . ASP B 1 274 ? 14.344 -9.016 1.457 1 96.12 274 ASP B CA 1
ATOM 4722 C C . ASP B 1 274 ? 13.344 -9.711 2.375 1 96.12 274 ASP B C 1
ATOM 4724 O O . ASP B 1 274 ? 13.141 -9.297 3.518 1 96.12 274 ASP B O 1
ATOM 4728 N N . GLY B 1 275 ? 12.719 -10.789 1.763 1 97 275 GLY B N 1
ATOM 4729 C CA . GLY B 1 275 ? 11.828 -11.594 2.584 1 97 275 GLY B CA 1
ATOM 4730 C C . GLY B 1 275 ? 10.477 -10.938 2.805 1 97 275 GLY B C 1
ATOM 4731 O O . GLY B 1 275 ? 9.992 -10.867 3.938 1 97 275 GLY B O 1
ATOM 4732 N N . THR B 1 276 ? 9.867 -10.391 1.762 1 96.25 276 THR B N 1
ATOM 4733 C CA . THR B 1 276 ? 8.508 -9.859 1.817 1 96.25 276 THR B CA 1
ATOM 4734 C C . THR B 1 276 ? 7.488 -10.953 1.521 1 96.25 276 THR B C 1
ATOM 4736 O O . THR B 1 276 ? 7.844 -12.125 1.396 1 96.25 276 THR B O 1
ATOM 4739 N N . PHE B 1 277 ? 6.227 -10.57 1.402 1 93.75 277 PHE B N 1
ATOM 4740 C CA . PHE B 1 277 ? 5.164 -11.531 1.12 1 93.75 277 PHE B CA 1
ATOM 4741 C C . PHE B 1 277 ? 5.395 -12.211 -0.223 1 93.75 277 PHE B C 1
ATOM 4743 O O . PHE B 1 277 ? 4.883 -13.312 -0.463 1 93.75 277 PHE B O 1
ATOM 4750 N N . MET B 1 278 ? 6.133 -11.609 -1.048 1 94.56 278 MET B N 1
ATOM 4751 C CA . MET B 1 278 ? 6.406 -12.164 -2.371 1 94.56 278 MET B CA 1
ATOM 4752 C C . MET B 1 278 ? 7.102 -13.516 -2.262 1 94.56 278 MET B C 1
ATOM 4754 O O . MET B 1 278 ? 6.875 -14.406 -3.088 1 94.56 278 MET B O 1
ATOM 4758 N N . ALA B 1 279 ? 7.953 -13.602 -1.302 1 96.12 279 ALA B N 1
ATOM 4759 C CA . ALA B 1 279 ? 8.688 -14.844 -1.108 1 96.12 279 ALA B CA 1
ATOM 4760 C C . ALA B 1 279 ? 7.746 -15.992 -0.746 1 96.12 279 ALA B C 1
ATOM 4762 O O . ALA B 1 279 ? 8.055 -17.156 -0.997 1 96.12 279 ALA B O 1
ATOM 4763 N N . GLU B 1 280 ? 6.562 -15.641 -0.241 1 95.19 280 GLU B N 1
ATOM 4764 C CA . GLU B 1 280 ? 5.609 -16.641 0.226 1 95.19 280 GLU B CA 1
ATOM 4765 C C . GLU B 1 280 ? 4.578 -16.969 -0.851 1 95.19 280 GLU B C 1
ATOM 4767 O O . GLU B 1 280 ? 3.934 -18.016 -0.805 1 95.19 280 GLU B O 1
ATOM 4772 N N . THR B 1 281 ? 4.512 -16.094 -1.845 1 95.62 281 THR B N 1
ATOM 4773 C CA . THR B 1 281 ? 3.354 -16.203 -2.723 1 95.62 281 THR B CA 1
ATOM 4774 C C . THR B 1 281 ? 3.789 -16.484 -4.16 1 95.62 281 THR B C 1
ATOM 4776 O O . THR B 1 281 ? 2.957 -16.547 -5.066 1 95.62 281 THR B O 1
ATOM 4779 N N . ALA B 1 282 ? 5.066 -16.672 -4.391 1 96.62 282 ALA B N 1
ATOM 4780 C CA . ALA B 1 282 ? 5.559 -17 -5.727 1 96.62 282 ALA B CA 1
ATOM 4781 C C . ALA B 1 282 ? 5.066 -18.375 -6.176 1 96.62 282 ALA B C 1
ATOM 4783 O O . ALA B 1 282 ? 4.168 -18.938 -5.559 1 96.62 282 ALA B O 1
ATOM 4784 N N . GLY B 1 283 ? 5.566 -18.875 -7.266 1 96.75 283 GLY B N 1
ATOM 4785 C CA . GLY B 1 283 ? 5.168 -20.172 -7.781 1 96.75 283 GLY B CA 1
ATOM 4786 C C . GLY B 1 283 ? 5.391 -21.297 -6.789 1 96.75 283 GLY B C 1
ATOM 4787 O O . GLY B 1 283 ? 4.742 -22.344 -6.871 1 96.75 283 GLY B O 1
ATOM 4788 N N . MET B 1 284 ? 6.348 -21.125 -5.988 1 97 284 MET B N 1
ATOM 4789 C CA . MET B 1 284 ? 6.738 -21.891 -4.812 1 97 284 MET B CA 1
ATOM 4790 C C . MET B 1 284 ? 7.172 -20.969 -3.678 1 97 284 MET B C 1
ATOM 4792 O O . MET B 1 284 ? 7.516 -19.812 -3.91 1 97 284 MET B O 1
ATOM 4796 N N . ARG B 1 285 ? 7.09 -21.516 -2.436 1 97.06 285 ARG B N 1
ATOM 4797 C CA . ARG B 1 285 ? 7.684 -20.734 -1.363 1 97.06 285 ARG B CA 1
ATOM 4798 C C . ARG B 1 285 ? 9.188 -20.594 -1.559 1 97.06 285 ARG B C 1
ATOM 4800 O O . ARG B 1 285 ? 9.914 -21.578 -1.562 1 97.06 285 ARG B O 1
ATOM 4807 N N . LEU B 1 286 ? 9.656 -19.391 -1.705 1 98.62 286 LEU B N 1
ATOM 4808 C CA . LEU B 1 286 ? 11.07 -19.125 -1.987 1 98.62 286 LEU B CA 1
ATOM 4809 C C . LEU B 1 286 ? 11.906 -19.25 -0.718 1 98.62 286 LEU B C 1
ATOM 4811 O O . LEU B 1 286 ? 11.469 -18.828 0.358 1 98.62 286 LEU B O 1
ATOM 4815 N N . THR B 1 287 ? 13.07 -19.891 -0.781 1 98.81 287 THR B N 1
ATOM 4816 C CA . THR B 1 287 ? 14.102 -19.625 0.216 1 98.81 287 THR B CA 1
ATOM 4817 C C . THR B 1 287 ? 14.516 -18.156 0.176 1 98.81 287 THR B C 1
ATOM 4819 O O . THR B 1 287 ? 14.797 -17.609 -0.895 1 98.81 287 THR B O 1
ATOM 4822 N N . ALA B 1 288 ? 14.469 -17.516 1.349 1 98.81 288 ALA B N 1
ATOM 4823 C CA . ALA B 1 288 ? 14.68 -16.078 1.317 1 98.81 288 ALA B CA 1
ATOM 4824 C C . ALA B 1 288 ? 15.5 -15.617 2.518 1 98.81 288 ALA B C 1
ATOM 4826 O O . ALA B 1 288 ? 15.336 -16.125 3.625 1 98.81 288 ALA B O 1
ATOM 4827 N N . VAL B 1 289 ? 16.453 -14.719 2.254 1 98.69 289 VAL B N 1
ATOM 4828 C CA . VAL B 1 289 ? 16.984 -13.914 3.35 1 98.69 289 VAL B CA 1
ATOM 4829 C C . VAL B 1 289 ? 15.977 -12.836 3.729 1 98.69 289 VAL B C 1
ATOM 4831 O O . VAL B 1 289 ? 15.617 -11.992 2.898 1 98.69 289 VAL B O 1
ATOM 4834 N N . ARG B 1 290 ? 15.492 -12.898 4.906 1 98.56 290 ARG B N 1
ATOM 4835 C CA . ARG B 1 290 ? 14.484 -11.961 5.391 1 98.56 290 ARG B CA 1
ATOM 4836 C C . ARG B 1 290 ? 15.125 -10.867 6.238 1 98.56 290 ARG B C 1
ATOM 4838 O O . ARG B 1 290 ? 15.859 -11.156 7.188 1 98.56 290 ARG B O 1
ATOM 4845 N N . GLN B 1 291 ? 14.914 -9.656 5.832 1 98 291 GLN B N 1
ATOM 4846 C CA . GLN B 1 291 ? 15.297 -8.523 6.68 1 98 291 GLN B CA 1
ATOM 4847 C C . GLN B 1 291 ? 14.336 -8.367 7.855 1 98 291 GLN B C 1
ATOM 4849 O O . GLN B 1 291 ? 13.141 -8.656 7.73 1 98 291 GLN B O 1
ATOM 4854 N N . ASP B 1 292 ? 14.867 -8.023 8.969 1 98.31 292 ASP B N 1
ATOM 4855 C CA . ASP B 1 292 ? 14.062 -7.84 10.164 1 98.31 292 ASP B CA 1
ATOM 4856 C C . ASP B 1 292 ? 13.367 -6.477 10.164 1 98.31 292 ASP B C 1
ATOM 4858 O O . ASP B 1 292 ? 13.805 -5.555 10.859 1 98.31 292 ASP B O 1
ATOM 4862 N N . PHE B 1 293 ? 12.227 -6.391 9.531 1 97.81 293 PHE B N 1
ATOM 4863 C CA . PHE B 1 293 ? 11.531 -5.129 9.281 1 97.81 293 PHE B CA 1
ATOM 4864 C C . PHE B 1 293 ? 11.102 -4.48 10.594 1 97.81 293 PHE B C 1
ATOM 4866 O O . PHE B 1 293 ? 11.281 -3.275 10.781 1 97.81 293 PHE B O 1
ATOM 4873 N N . PRO B 1 294 ? 10.523 -5.258 11.547 1 97.56 294 PRO B N 1
ATOM 4874 C CA . PRO B 1 294 ? 10.172 -4.633 12.828 1 97.56 294 PRO B CA 1
ATOM 4875 C C . PRO B 1 294 ? 11.367 -3.994 13.523 1 97.56 294 PRO B C 1
AT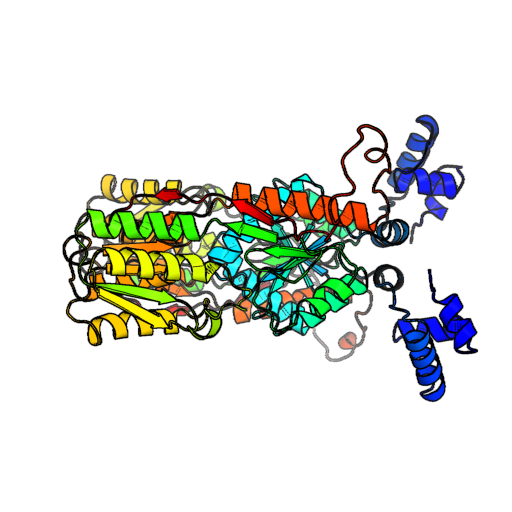OM 4877 O O . PRO B 1 294 ? 11.281 -2.859 14 1 97.56 294 PRO B O 1
ATOM 4880 N N . ALA B 1 295 ? 12.469 -4.688 13.547 1 98.56 295 ALA B N 1
ATOM 4881 C CA . ALA B 1 295 ? 13.664 -4.172 14.219 1 98.56 295 ALA B CA 1
ATOM 4882 C C . ALA B 1 295 ? 14.234 -2.967 13.477 1 98.56 295 ALA B C 1
ATOM 4884 O O . ALA B 1 295 ? 14.695 -2.008 14.094 1 98.56 295 ALA B O 1
ATOM 4885 N N . VAL B 1 296 ? 14.266 -3.031 12.156 1 98.19 296 VAL B N 1
ATOM 4886 C CA . VAL B 1 296 ? 14.742 -1.926 11.336 1 98.19 296 VAL B CA 1
ATOM 4887 C C . VAL B 1 296 ? 13.891 -0.687 11.586 1 98.19 296 VAL B C 1
ATOM 4889 O O . VAL B 1 296 ? 14.414 0.404 11.812 1 98.19 296 VAL B O 1
ATOM 4892 N N . ALA B 1 297 ? 12.594 -0.881 11.562 1 98.31 297 ALA B N 1
ATOM 4893 C CA . ALA B 1 297 ? 11.672 0.231 11.758 1 98.31 297 ALA B CA 1
ATOM 4894 C C . ALA B 1 297 ? 11.836 0.834 13.156 1 98.31 297 ALA B C 1
ATOM 4896 O O . ALA B 1 297 ? 11.805 2.057 13.312 1 98.31 297 ALA B O 1
ATOM 4897 N N . ALA B 1 298 ? 11.945 0.009 14.148 1 98.25 298 ALA B N 1
ATOM 4898 C CA . ALA B 1 298 ? 12.133 0.47 15.516 1 98.25 298 ALA B CA 1
ATOM 4899 C C . ALA B 1 298 ? 13.414 1.284 15.648 1 98.25 298 ALA B C 1
ATOM 4901 O O . ALA B 1 298 ? 13.438 2.322 16.312 1 98.25 298 ALA B O 1
ATOM 4902 N N . ALA B 1 299 ? 14.484 0.796 15.055 1 98.31 299 ALA B N 1
ATOM 4903 C CA . ALA B 1 299 ? 15.766 1.493 15.102 1 98.31 299 ALA B CA 1
ATOM 4904 C C . ALA B 1 299 ? 15.68 2.85 14.406 1 98.31 299 ALA B C 1
ATOM 4906 O O . ALA B 1 299 ? 16.203 3.846 14.914 1 98.31 299 ALA B O 1
ATOM 4907 N N . LEU B 1 300 ? 15.039 2.893 13.242 1 98.25 300 LEU B N 1
ATOM 4908 C CA . LEU B 1 300 ? 14.875 4.137 12.5 1 98.25 300 LEU B CA 1
ATOM 4909 C C . LEU B 1 300 ? 14.062 5.148 13.312 1 98.25 300 LEU B C 1
ATOM 4911 O O . LEU B 1 300 ? 14.422 6.324 13.375 1 98.25 300 LEU B O 1
ATOM 4915 N N . ALA B 1 301 ? 13.016 4.688 13.914 1 97.81 301 ALA B N 1
ATOM 4916 C CA . ALA B 1 301 ? 12.164 5.555 14.719 1 97.81 301 ALA B CA 1
ATOM 4917 C C . ALA B 1 301 ? 12.914 6.09 15.93 1 97.81 301 ALA B C 1
ATOM 4919 O O . ALA B 1 301 ? 12.781 7.266 16.281 1 97.81 301 ALA B O 1
ATOM 4920 N N . SER B 1 302 ? 13.656 5.219 16.578 1 97.5 302 SER B N 1
ATOM 4921 C CA . SER B 1 302 ? 14.445 5.621 17.75 1 97.5 302 SER B CA 1
ATOM 4922 C C . SER B 1 302 ? 15.477 6.68 17.375 1 97.5 302 SER B C 1
ATOM 4924 O O . SER B 1 302 ? 15.633 7.672 18.094 1 97.5 302 SER B O 1
ATOM 4926 N N . ARG B 1 303 ? 16.172 6.461 16.297 1 97 303 ARG B N 1
ATOM 4927 C CA . ARG B 1 303 ? 17.156 7.438 15.836 1 97 303 ARG B CA 1
ATOM 4928 C C . ARG B 1 303 ? 16.484 8.758 15.469 1 97 303 ARG B C 1
ATOM 4930 O O . ARG B 1 303 ? 17.047 9.828 15.695 1 97 303 ARG B O 1
ATOM 4937 N N . MET B 1 304 ? 15.312 8.68 14.859 1 96.94 304 MET B N 1
ATOM 4938 C CA . MET B 1 304 ? 14.57 9.875 14.492 1 96.94 304 MET B CA 1
ATOM 4939 C C . MET B 1 304 ? 14.188 10.68 15.727 1 96.94 304 MET B C 1
ATOM 4941 O O . MET B 1 304 ? 14.32 11.906 15.75 1 96.94 304 MET B O 1
ATOM 4945 N N . ASP B 1 305 ? 13.734 10.039 16.734 1 94.94 305 ASP B N 1
ATOM 4946 C CA . ASP B 1 305 ? 13.406 10.695 18 1 94.94 305 ASP B CA 1
ATOM 4947 C C . ASP B 1 305 ? 14.609 11.469 18.547 1 94.94 305 ASP B C 1
ATOM 4949 O O . ASP B 1 305 ? 14.469 12.602 19 1 94.94 305 ASP B O 1
ATOM 4953 N N . SER B 1 306 ? 15.695 10.766 18.5 1 93.94 306 SER B N 1
ATOM 4954 C CA . SER B 1 306 ? 16.922 11.383 19 1 93.94 306 SER B CA 1
ATOM 4955 C C . SER B 1 306 ? 17.281 12.625 18.203 1 93.94 306 SER B C 1
ATOM 4957 O O . SER B 1 306 ? 17.703 13.641 18.75 1 93.94 306 SER B O 1
ATOM 4959 N N . GLN B 1 307 ? 17.125 12.547 16.875 1 93.62 307 GLN B N 1
ATOM 4960 C CA . GLN B 1 307 ? 17.438 13.672 16 1 93.62 307 GLN B CA 1
ATOM 4961 C C . GLN B 1 307 ? 16.5 14.852 16.25 1 93.62 307 GLN B C 1
ATOM 4963 O O . GLN B 1 307 ? 16.922 16 16.266 1 93.62 307 GLN B O 1
ATOM 4968 N N . ILE B 1 308 ? 15.258 14.531 16.391 1 92.62 308 ILE B N 1
ATOM 4969 C CA . ILE B 1 308 ? 14.258 15.57 16.609 1 92.62 308 ILE B CA 1
ATOM 4970 C C . ILE B 1 308 ? 14.508 16.25 17.969 1 92.62 308 ILE B C 1
ATOM 4972 O O . ILE B 1 308 ? 14.406 17.469 18.078 1 92.62 308 ILE B O 1
ATOM 4976 N N . ALA B 1 309 ? 14.758 15.5 18.969 1 89.38 309 ALA B N 1
ATOM 4977 C CA . ALA B 1 309 ? 15.062 16.047 20.281 1 89.38 309 ALA B CA 1
ATOM 4978 C C . ALA B 1 309 ? 16.266 16.969 20.234 1 89.38 309 ALA B C 1
ATOM 4980 O O . ALA B 1 309 ? 16.281 18.016 20.891 1 89.38 309 ALA B O 1
ATOM 4981 N N . ALA B 1 310 ? 17.266 16.578 19.531 1 85.31 310 ALA B N 1
ATOM 4982 C CA . ALA B 1 310 ? 18.484 17.391 19.391 1 85.31 310 ALA B CA 1
ATOM 4983 C C . ALA B 1 310 ? 18.172 18.688 18.656 1 85.31 310 ALA B C 1
ATOM 4985 O O . ALA B 1 310 ? 18.75 19.734 18.984 1 85.31 310 ALA B O 1
ATOM 4986 N N . ASP B 1 311 ? 17.328 18.578 17.688 1 83.81 311 ASP B N 1
ATOM 4987 C CA . ASP B 1 311 ? 16.938 19.734 16.891 1 83.81 311 ASP B CA 1
ATOM 4988 C C . ASP B 1 311 ? 16.172 20.75 17.734 1 83.81 311 ASP B C 1
ATOM 4990 O O . ASP B 1 311 ? 16.266 21.953 17.5 1 83.81 311 ASP B O 1
ATOM 4994 N N . ASN B 1 312 ? 15.375 20.281 18.609 1 75.06 312 ASN B N 1
ATOM 4995 C CA . ASN B 1 312 ? 14.578 21.156 19.469 1 75.06 312 ASN B CA 1
ATOM 4996 C C . ASN B 1 312 ? 15.375 21.641 20.672 1 75.06 312 ASN B C 1
ATOM 4998 O O . ASN B 1 312 ? 14.875 22.438 21.469 1 75.06 312 ASN B O 1
ATOM 5002 N N . GLY B 1 313 ? 16.719 21.5 20.688 1 65.56 313 GLY B N 1
ATOM 5003 C CA . GLY B 1 313 ? 17.547 21.938 21.797 1 65.56 313 GLY B CA 1
ATOM 5004 C C . GLY B 1 313 ? 17.266 21.172 23.078 1 65.56 313 GLY B C 1
ATOM 5005 O O . GLY B 1 313 ? 17.656 21.609 24.156 1 65.56 313 GLY B O 1
ATOM 5006 N N . THR B 1 314 ? 16.406 20.297 23.125 1 50.97 314 THR B N 1
ATOM 5007 C CA . THR B 1 314 ? 16.078 19.547 24.328 1 50.97 314 THR B CA 1
ATOM 5008 C C . THR B 1 314 ? 17.172 18.531 24.656 1 50.97 314 THR B C 1
ATOM 5010 O O . THR B 1 314 ? 16.969 17.641 25.484 1 50.97 314 THR B O 1
ATOM 5013 N N . THR B 1 315 ? 18.156 18.594 24.016 1 44.16 315 THR B N 1
ATOM 5014 C CA . THR B 1 315 ? 19.188 17.688 24.516 1 44.16 315 THR B CA 1
ATOM 5015 C C . THR B 1 315 ? 19.625 18.078 25.922 1 44.16 315 THR B C 1
ATOM 5017 O O . THR B 1 315 ? 20.156 19.172 26.125 1 44.16 315 THR B O 1
ATOM 5020 N N . SER B 1 316 ? 19.188 17.734 27.047 1 35.78 316 SER B N 1
ATOM 5021 C CA . SER B 1 316 ? 19.703 17.781 28.422 1 35.78 316 SER B CA 1
ATOM 5022 C C . SE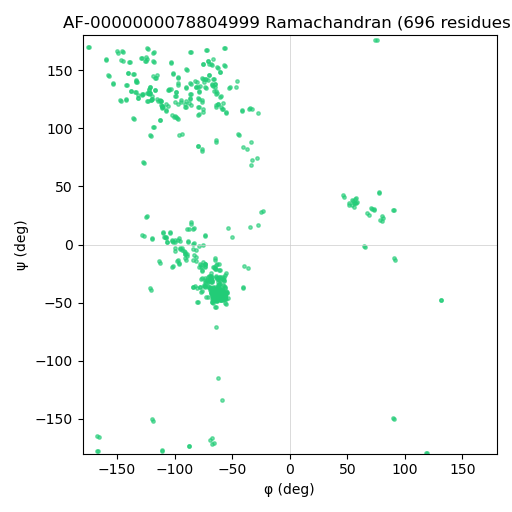R B 1 316 ? 21.219 17.547 28.453 1 35.78 316 SER B C 1
ATOM 5024 O O . SER B 1 316 ? 21.719 16.625 27.828 1 35.78 316 SER B O 1
ATOM 5026 N N . ALA B 1 317 ? 22.109 18.531 28.906 1 32.78 317 ALA B N 1
ATOM 5027 C CA . ALA B 1 317 ? 23.469 18.531 29.469 1 32.78 317 ALA B CA 1
ATOM 5028 C C . ALA B 1 317 ? 23.688 17.328 30.375 1 32.78 317 ALA B C 1
ATOM 5030 O O . ALA B 1 317 ? 24.719 17.203 31.031 1 32.78 317 ALA B O 1
ATOM 5031 N N . ALA B 1 318 ? 22.797 16.625 30.922 1 31.69 318 ALA B N 1
ATOM 5032 C CA . ALA B 1 318 ? 23.141 15.797 32.062 1 31.69 318 ALA B CA 1
ATOM 5033 C C . ALA B 1 318 ? 24.266 14.828 31.734 1 31.69 318 ALA B C 1
ATOM 5035 O O . ALA B 1 318 ? 24.734 14.07 32.594 1 31.69 318 ALA B O 1
ATOM 5036 N N . ALA B 1 319 ? 24.438 14.398 30.5 1 31.56 319 ALA B N 1
ATOM 5037 C CA . ALA B 1 319 ? 25.406 13.305 30.516 1 31.56 319 ALA B CA 1
ATOM 5038 C C . ALA B 1 319 ? 26.828 13.836 30.625 1 31.56 319 ALA B C 1
ATOM 5040 O O . ALA B 1 319 ? 27.797 13.102 30.375 1 31.56 319 ALA B O 1
ATOM 5041 N N . ALA B 1 320 ? 27.062 15.18 30.672 1 29.53 320 ALA B N 1
ATOM 5042 C CA . ALA B 1 320 ? 28.453 15.602 30.75 1 29.53 320 ALA B CA 1
ATOM 5043 C C . ALA B 1 320 ? 29.078 15.195 32.062 1 29.53 320 ALA B C 1
ATOM 5045 O O . ALA B 1 320 ? 30.281 15.359 32.281 1 29.53 320 ALA B O 1
ATOM 5046 N N . GLU B 1 321 ? 28.516 15.266 33.188 1 26.73 321 GLU B N 1
ATOM 5047 C CA . GLU B 1 321 ? 29.344 15.352 34.375 1 26.73 321 GLU B CA 1
ATOM 5048 C C . GLU B 1 321 ? 30.188 14.094 34.562 1 26.73 321 GLU B C 1
ATOM 5050 O O . GLU B 1 321 ? 31.234 14.125 35.219 1 26.73 321 GLU B O 1
ATOM 5055 N N . GLY B 1 322 ? 29.719 12.922 34.906 1 27.64 322 GLY B N 1
ATOM 5056 C CA . GLY B 1 322 ? 30.594 12.141 35.75 1 27.64 322 GLY B CA 1
ATOM 5057 C C . GLY B 1 322 ? 31.906 11.789 35.094 1 27.64 322 GLY B C 1
ATOM 5058 O O . GLY B 1 322 ? 32.969 12.273 35.469 1 27.64 322 GLY B O 1
ATOM 5059 N N . GLY B 1 323 ? 32.375 10.469 34.75 1 26.38 323 GLY B N 1
ATOM 5060 C CA . GLY B 1 323 ? 33.75 10.008 34.875 1 26.38 323 GLY B CA 1
ATOM 5061 C C . GLY B 1 323 ? 34.656 10.641 33.875 1 26.38 323 GLY B C 1
ATOM 5062 O O . GLY B 1 323 ? 34.219 11.258 32.906 1 26.38 323 GLY B O 1
ATOM 5063 N N . ASN B 1 324 ? 36.125 10.742 34.188 1 26.61 324 ASN B N 1
ATOM 5064 C CA . ASN B 1 324 ? 37.406 10.969 33.531 1 26.61 324 ASN B CA 1
ATOM 5065 C C . ASN B 1 324 ? 37.375 10.508 32.062 1 26.61 324 ASN B C 1
ATOM 5067 O O . ASN B 1 324 ? 37.844 9.406 31.766 1 26.61 324 ASN B O 1
ATOM 5071 N N . ALA B 1 325 ? 36.281 10.32 31.5 1 25.38 325 ALA B N 1
ATOM 5072 C CA . ALA B 1 325 ? 36.625 9.633 30.266 1 25.38 325 ALA B CA 1
ATOM 5073 C C . ALA B 1 325 ? 37.562 10.484 29.406 1 25.38 325 ALA B C 1
ATOM 5075 O O . ALA B 1 325 ? 37.406 11.703 29.328 1 25.38 325 ALA B O 1
ATOM 5076 N N . VAL B 1 326 ? 38.781 10.094 29.078 1 26.38 326 VAL B N 1
ATOM 5077 C CA . VAL B 1 326 ? 39.781 10.516 28.125 1 26.38 326 VAL B CA 1
ATOM 5078 C C . VAL B 1 326 ? 39.125 11.164 26.922 1 26.38 326 VAL B C 1
ATOM 5080 O O . VAL B 1 326 ? 38.094 10.68 26.438 1 26.38 326 VAL B O 1
ATOM 5083 N N . ALA B 1 327 ? 39.281 12.477 26.656 1 29.25 327 ALA B N 1
ATOM 5084 C CA . ALA B 1 327 ? 39.125 13.305 25.469 1 29.25 327 ALA B CA 1
ATOM 5085 C C . ALA B 1 327 ? 39.25 12.469 24.188 1 29.25 327 ALA B C 1
ATOM 5087 O O . ALA B 1 327 ? 40.312 12.359 23.609 1 29.25 327 ALA B O 1
ATOM 5088 N N . ALA B 1 328 ? 38.906 11.219 24.25 1 28.31 328 ALA B N 1
ATOM 5089 C CA . ALA B 1 328 ? 39.25 10.609 22.969 1 28.31 328 ALA B CA 1
ATOM 5090 C C . ALA B 1 328 ? 38.781 11.484 21.812 1 28.31 328 ALA B C 1
ATOM 5092 O O . ALA B 1 328 ? 37.844 12.266 21.953 1 28.31 328 ALA B O 1
ATOM 5093 N N . ASN B 1 329 ? 39.531 11.789 20.672 1 29.75 329 ASN B N 1
ATOM 5094 C CA . ASN B 1 329 ? 39.469 12.453 19.375 1 29.75 329 ASN B CA 1
ATOM 5095 C C . ASN B 1 329 ? 38.031 12.43 18.797 1 29.75 329 ASN B C 1
ATOM 5097 O O . ASN B 1 329 ? 37.531 11.359 18.469 1 29.75 329 ASN B O 1
ATOM 5101 N N . GLY B 1 330 ? 37.031 13.172 19.203 1 33.09 330 GLY B N 1
ATOM 5102 C CA . GLY B 1 330 ? 35.594 13.312 19.156 1 33.09 330 GLY B CA 1
ATOM 5103 C C . GLY B 1 330 ? 35.031 13.32 17.734 1 33.09 330 GLY B C 1
ATOM 5104 O O . GLY B 1 330 ? 34.406 14.305 17.312 1 33.09 330 GLY B O 1
ATOM 5105 N N . GLY B 1 331 ? 35.75 12.938 16.688 1 36.78 331 GLY B N 1
ATOM 5106 C CA . GLY B 1 331 ? 35.156 12.828 15.375 1 36.78 331 GLY B CA 1
ATOM 5107 C C . GLY B 1 331 ? 33.719 12.297 15.422 1 36.78 331 GLY B C 1
ATOM 5108 O O . GLY B 1 331 ? 33.469 11.25 16.016 1 36.78 331 GLY B O 1
ATOM 5109 N N . GLN B 1 332 ? 32.656 13.055 15.672 1 40.62 332 GLN B N 1
ATOM 5110 C CA . GLN B 1 332 ? 31.25 12.672 15.758 1 40.62 332 GLN B CA 1
ATOM 5111 C C . GLN B 1 332 ? 30.938 11.523 14.805 1 40.62 332 GLN B C 1
ATOM 5113 O O . GLN B 1 332 ? 30.984 11.688 13.586 1 40.62 332 GLN B O 1
ATOM 5118 N N . SER B 1 333 ? 31.328 10.352 15.008 1 49.94 333 SER B N 1
ATOM 5119 C CA . SER B 1 333 ? 31.141 9.07 14.344 1 49.94 333 SER B CA 1
ATOM 5120 C C . SER B 1 333 ? 29.703 8.875 13.883 1 49.94 333 SER B C 1
ATOM 5122 O O . SER B 1 333 ? 28.766 9.328 14.547 1 49.94 333 SER B O 1
ATOM 5124 N N . THR B 1 334 ? 29.484 8.797 12.578 1 64.06 334 THR B N 1
ATOM 5125 C CA . THR B 1 334 ? 28.219 8.391 12.008 1 64.06 334 THR B CA 1
ATOM 5126 C C . THR B 1 334 ? 27.656 7.168 12.734 1 64.06 334 THR B C 1
ATOM 5128 O O . THR B 1 334 ? 28.297 6.121 12.789 1 64.06 334 THR B O 1
ATOM 5131 N N . SER B 1 335 ? 26.766 7.363 13.75 1 82.44 335 SER B N 1
ATOM 5132 C CA . SER B 1 335 ? 26.109 6.254 14.445 1 82.44 335 SER B CA 1
ATOM 5133 C C . SER B 1 335 ? 25.328 5.379 13.469 1 82.44 335 SER B C 1
ATOM 5135 O O . SER B 1 335 ? 24.594 5.891 12.617 1 82.44 335 SER B O 1
ATOM 5137 N N . GLU B 1 336 ? 25.797 4.176 13.414 1 90.75 336 GLU B N 1
ATOM 5138 C CA . GLU B 1 336 ? 25.125 3.221 12.531 1 90.75 336 GLU B CA 1
ATOM 5139 C C . GLU B 1 336 ? 24.594 2.027 13.32 1 90.75 336 GLU B C 1
ATOM 5141 O O . GLU B 1 336 ? 25.297 1.458 14.156 1 90.75 336 GLU B O 1
ATOM 5146 N N . ASP B 1 337 ? 23.312 1.768 13.188 1 95.38 337 ASP B N 1
ATOM 5147 C CA . ASP B 1 337 ? 22.703 0.541 13.688 1 95.38 337 ASP B CA 1
ATOM 5148 C C . ASP B 1 337 ? 22.641 -0.526 12.594 1 95.38 337 ASP B C 1
ATOM 5150 O O . ASP B 1 337 ? 22.156 -0.265 11.492 1 95.38 337 ASP B O 1
ATOM 5154 N N . ILE B 1 338 ? 23.219 -1.678 12.906 1 96.19 338 ILE B N 1
ATOM 5155 C CA . ILE B 1 338 ? 23.188 -2.809 11.992 1 96.19 338 ILE B CA 1
ATOM 5156 C C . ILE B 1 338 ? 22.234 -3.885 12.523 1 96.19 338 ILE B C 1
ATOM 5158 O O . ILE B 1 338 ? 22.422 -4.383 13.633 1 96.19 338 ILE B O 1
ATOM 5162 N N . ILE B 1 339 ? 21.234 -4.211 11.742 1 98.19 339 ILE B N 1
ATOM 5163 C CA . ILE B 1 339 ? 20.188 -5.145 12.172 1 98.19 339 ILE B CA 1
ATOM 5164 C C . ILE B 1 339 ? 20.406 -6.496 11.484 1 98.19 339 ILE B C 1
ATOM 5166 O O . ILE B 1 339 ? 20.562 -6.562 10.266 1 98.19 339 ILE B O 1
ATOM 5170 N N . SER B 1 340 ? 20.328 -7.527 12.219 1 98.38 340 SER B N 1
ATOM 5171 C CA . SER B 1 340 ? 20.562 -8.875 11.703 1 98.38 340 SER B CA 1
ATOM 5172 C C . SER B 1 340 ? 19.469 -9.289 10.727 1 98.38 340 SER B C 1
ATOM 5174 O O . SER B 1 340 ? 18.359 -8.758 10.758 1 98.38 340 SER B O 1
ATOM 5176 N N . VAL B 1 341 ? 19.828 -10.219 9.812 1 98.31 341 VAL B N 1
ATOM 5177 C CA . VAL B 1 341 ? 18.891 -10.844 8.891 1 98.31 341 VAL B CA 1
ATOM 5178 C C . VAL B 1 341 ? 18.828 -12.344 9.148 1 98.31 341 VAL B C 1
ATOM 5180 O O . VAL B 1 341 ? 19.594 -12.875 9.945 1 98.31 341 VAL B O 1
ATOM 5183 N N . THR B 1 342 ? 17.828 -12.992 8.609 1 98.62 342 THR B N 1
ATOM 5184 C CA . THR B 1 342 ? 17.656 -14.422 8.805 1 98.62 342 THR B CA 1
ATOM 5185 C C . THR B 1 342 ? 17.359 -15.125 7.48 1 98.62 342 THR B C 1
ATOM 5187 O O . THR B 1 342 ? 16.656 -14.578 6.629 1 98.62 342 THR B O 1
ATOM 5190 N N . LEU B 1 343 ? 17.922 -16.297 7.309 1 98.69 343 LEU B N 1
ATOM 5191 C CA . LEU B 1 343 ? 17.562 -17.125 6.172 1 98.69 343 LEU B CA 1
ATOM 5192 C C . LEU B 1 343 ? 16.344 -18 6.5 1 98.69 343 LEU B C 1
ATOM 5194 O O . LEU B 1 343 ? 16.375 -18.766 7.469 1 98.69 343 LEU B O 1
ATOM 5198 N N . ILE B 1 344 ? 15.344 -17.844 5.742 1 98.44 344 ILE B N 1
ATOM 5199 C CA . ILE B 1 344 ? 14.133 -18.641 5.875 1 98.44 344 ILE B CA 1
ATOM 5200 C C . ILE B 1 344 ? 14.102 -19.719 4.785 1 98.44 344 ILE B C 1
ATOM 5202 O O . ILE B 1 344 ? 13.906 -19.406 3.607 1 98.44 344 ILE B O 1
ATOM 5206 N N . PRO B 1 345 ? 14.234 -20.953 5.191 1 98.12 345 PRO B N 1
ATOM 5207 C CA . PRO B 1 345 ? 14.18 -22 4.18 1 98.12 345 PRO B CA 1
ATOM 5208 C C . PRO B 1 345 ? 12.812 -22.109 3.506 1 98.12 345 PRO B C 1
ATOM 5210 O O . PRO B 1 345 ? 11.781 -21.984 4.172 1 98.12 345 PRO B O 1
ATOM 5213 N N . GLY B 1 346 ? 12.859 -22.172 2.166 1 98 346 GLY B N 1
ATOM 5214 C CA . GLY B 1 346 ? 11.68 -22.438 1.362 1 98 346 GLY B CA 1
ATOM 5215 C C . GLY B 1 346 ? 11.805 -23.703 0.529 1 98 346 GLY B C 1
ATOM 5216 O O . GLY B 1 346 ? 12.438 -24.672 0.955 1 98 346 GLY B O 1
ATOM 5217 N N . GLU B 1 347 ? 11.148 -23.734 -0.612 1 98.12 347 GLU B N 1
ATOM 5218 C CA . GLU B 1 347 ? 11.094 -24.922 -1.463 1 98.12 347 GLU B CA 1
ATOM 5219 C C . GLU B 1 347 ? 12.078 -24.828 -2.621 1 98.12 347 GLU B C 1
ATOM 5221 O O . GLU B 1 347 ? 12.18 -25.734 -3.443 1 98.12 347 GLU B O 1
ATOM 5226 N N . THR B 1 348 ? 12.898 -23.719 -2.643 1 98.75 348 THR B N 1
ATOM 5227 C CA . THR B 1 348 ? 13.641 -23.438 -3.865 1 98.75 348 THR B CA 1
ATOM 5228 C C . THR B 1 348 ? 15.133 -23.688 -3.654 1 98.75 348 THR B C 1
ATOM 5230 O O . THR B 1 348 ? 15.961 -23.266 -4.465 1 98.75 348 THR B O 1
ATOM 5233 N N . THR B 1 349 ? 15.5 -24.297 -2.551 1 98.5 349 THR B N 1
ATOM 5234 C CA . THR B 1 349 ? 16.875 -24.703 -2.324 1 98.5 349 THR B CA 1
ATOM 5235 C C . THR B 1 349 ? 16.953 -26.172 -1.907 1 98.5 349 THR B C 1
ATOM 5237 O O . THR B 1 349 ? 15.945 -26.734 -1.458 1 98.5 349 THR B O 1
ATOM 5240 N N . ARG B 1 350 ? 18.172 -26.766 -2.07 1 95.75 350 ARG B N 1
ATOM 5241 C CA . ARG B 1 350 ? 18.391 -28.172 -1.775 1 95.75 350 ARG B CA 1
ATOM 5242 C C . ARG B 1 350 ? 18.812 -28.375 -0.324 1 95.75 350 ARG B C 1
ATOM 5244 O O . ARG B 1 350 ? 19.422 -27.484 0.275 1 95.75 350 ARG B O 1
#

InterPro domains:
  IPR000843 LacI-type HTH domain [PF00356] (4-48)
  IPR000843 LacI-type HTH domain [PS50932] (2-56)
  IPR000843 LacI-type HTH domain [SM00354] (1-71)
  IPR000843 LacI-type HTH domain [cd01392] (5-54)
  IPR001761 Periplasmic binding protein/LacI sugar binding domain [PF00532] (60-271)
  IPR010982 Lambda repressor-like, DNA-binding domain superfamily [G3DSA:1.10.260.40] (1-58)
  IPR010982 Lambda repressor-like, DNA-binding domain superfamily [SSF47413] (1-60)
  IPR028082 Periplasmic binding protein-like I [SSF53822] (58-312)

Nearest PDB structures (foldseek):
  1jfs-assembly1_A-2  TM=8.568E-01  e=9.188E-22  Escherichia coli
  1zvv-assembly2_B  TM=8.300E-01  e=1.837E-20  Bacillus subtilis
  1rzr-assembly1_G  TM=8.184E-01  e=3.305E-20  Priestia megaterium
  3oqo-assembly1_C  TM=8.332E-01  e=7.093E-20  Bacillus subtilis
  3kjx-assembly2_C  TM=7.750E-01  e=8.460E-20  Ruegeria pomeroyi

Foldseek 3Di:
DDDLVQLCVQLVHDSVLLVCLLLVHDDDDPVSNVSSVVSCVVVVPDDDVVVNCVVLLADLEEEEEDADCPFQLNVLLVVLLQVLSVVVVHHYDYHHCNVVVDDPVVVLVCQLVSVHQEYEYEYDDDDALVVVVVSLGHYEYEQFDNHFPHAYEYAPLLLVLVVVLVLCLVQPFAEEEEEEADPVQVDPPHRGCNCNSVVNNVVSCVVSVHHYHYDYQPDSPDLVSLLVRLVVCCVVCVQGLEYEEALSNLLSNVVVCVVVVHDFNVRHFYEHEQDGCSCVPGVWNHFYWHTPSNVRSNVRSVSSVVRSCVSSVVPDPPVPDDDPDPPPPPSSPRHYHYGYIDTDDIRRGD/DDDLVQLCVQLVHDSVLLVCLLLVHDDDDPVSNVSSVVSCVVVVPDDDVVVNCVVLLADLEEEEEDADCPFLLNVLLVVLLQVLSVVVVHHYDYHHCNVVVDDPVVVLVCQLVSVHQEYEYEYDDPDALVVVVVSLGHYEYEQFDSHFPHAYEYAPLLLVLVVVLVLCLVQPFAEEEEEEADPVQVDPPHRGCNCNSVVNNVVSCVVSVHHYYYDYQPDSPDLVSLLVRLVVCCVVCVQGLEYEEALSSLQSNVVVCVVVVHDFNVRHFYEHEQDGCSCVPGVWNHFYWHTPSNVRSNVRSVSSVVRSCVSSVVPDPVVPDDDPPPPPPPSNDRHYHYGYIDTDDIRRGD

Sequence (700 aa):
MVGMRDVAKTAGVSLSTVSLVVNNTGYVSDDMRAKVEAAMRQLNYIPNELARNLYRNRTNTIGVIMPTIAHPFFATLTAHLQREFAARDLKTLLCSIADADKGEGEYVDMLQRHMMDGIVMAAHTEHPGGYWTSIHRPIVAFDRTLGEGVPAVRSDHEQGGRLIARQLIDSGARHVVLVGGPRSQFAEATTFPTIRYHLTVERMLADAGIACDYVEAGIVADICAHEATARAIFERYSDVDAIVGSDLVASVALQEALRRGISVPRDLQIIAYDGTFMAETAGMRLTAVRQDFPAVAAALASRMDSQIAADNGTTSAAAAEGGNAVAANGGQSTSEDIISVTLIPGETTRMVGMRDVAKTAGVSLSTVSLVVNNTGYVSDDMRAKVEAAMRQLNYIPNELARNLYRNRTNTIGVIMPTIAHPFFATLTAHLQREFAARDLKTLLCSIADADKGEGEYVDMLQRHMMDGIVMAAHTEHPGGYWTSIHRPIVAFDRTLGEGVPAVRSDHEQGGRLIARQLIDSGARHVVLVGGPRSQFAEATTFPTIRYHLTVERMLADAGIACDYVEAGIVADICAHEATARAIFERYSDVDAIVGSDLVASVALQEALRRGISVPRDLQIIAYDGTFMAETAGMRLTAVRQDFPAVAAALASRMDSQIAADNGTTSAAAAEGGNAVAANGGQSTSEDIISVTLIPGETTR

Radius of gyration: 28.29 Å; Cα contacts (8 Å, |Δi|>4): 1373; chains: 2; bounding box: 76×81×60 Å

Secondary structure (DSSP, 8-state):
---HHHHHHHHTS-HHHHHHHHTT-S---HHHHHHHHHHHHHTT----HHHHHHHHT---EEEEEES-TTSHHHHHHHHHHHHHHHHTT-EEEEEEHHHHT--HHHHHHHHHTTSSSEEEE-S---S-HHHHHHT-S-EEEESS---TT--EEEE-HHHHHHHHHHHHHHHT--EEEEEES-GGGGSTT-S-TTHHHHHHHHHHHHHTT-EEEEEE---TT-HHHHHHHHHHHHHH-TT--EEEEEHHHHHHHHHHHHHHT--TTTT-EEEEEE--THHHHSSSPPEEEEE-HHHHHHHHHHHHHHHHHHHTT---GGGGSS-------------EEEE-EEEE--SS--/---HHHHHHHHTS-HHHHHHHHTT-S---HHHHHHHHHHHHHTT----HHHHHHHHT---EEEEEES-TTSHHHHHHHHHHHHHHHHTT-EEEEEEHHHHT--HHHHHHHHHTTSSSEEEE-S---S-HHHHHHT-S-EEEESS---TT--EEEE-HHHHHHHHHHHHHHHT--EEEEEES-GGGGSTT-S-TTHHHHHHHHHHHHHTT-EEEEEE---TT-HHHHHHHHHHHHHH-TT--EEEEEHHHHHHHHHHHHHHT--TTTT-EEEEEE--THHHHSSSPPEEEEE-HHHHHHHHHHHHHHHHHHHTT---SGGGSSS------------EEEE-EEEE--SS--